Protein AF-0000000078681808 (afdb_homodimer)

Solvent-accessible surface area (backbone atoms only — not comparable to full-atom values): 30769 Å² total; per-residue (Å²): 123,58,71,65,54,48,49,24,28,49,46,12,46,52,49,48,51,51,50,50,50,51,49,54,56,52,50,41,61,77,39,29,73,76,73,28,60,68,63,80,59,48,68,42,68,31,27,58,27,29,40,25,31,37,24,59,48,42,56,21,27,29,44,49,46,55,44,23,65,52,66,20,23,33,35,40,23,30,70,50,59,69,50,39,53,50,50,38,50,52,40,30,72,75,49,70,35,58,61,46,83,46,74,45,56,55,54,50,85,86,52,58,68,60,51,49,66,74,46,68,86,57,56,53,9,32,38,35,42,46,43,66,60,65,74,50,81,57,61,41,49,82,86,69,46,92,54,46,72,60,32,53,51,35,34,45,28,25,37,40,49,40,50,52,52,52,45,64,68,46,46,60,59,16,59,75,69,40,26,23,39,36,40,38,51,35,38,37,64,31,72,43,68,36,60,36,38,24,71,47,27,13,38,25,37,20,47,34,36,34,24,33,6,48,22,67,64,36,41,89,40,52,29,48,30,23,14,35,19,41,58,56,44,34,20,77,82,53,36,52,41,75,65,54,88,65,21,31,45,26,56,58,41,42,63,43,26,62,38,43,67,68,69,49,45,60,46,27,35,43,60,56,39,40,51,50,45,53,48,60,67,66,50,59,59,71,62,61,67,27,65,68,47,47,50,48,51,37,50,53,46,44,53,31,45,53,53,54,75,73,104,123,58,71,64,52,48,49,24,29,49,46,11,46,52,48,49,50,51,50,50,51,50,49,52,58,53,51,41,62,76,38,29,74,75,72,29,62,68,64,79,59,48,68,41,68,30,26,61,27,29,40,25,30,37,23,58,47,43,56,20,28,28,44,49,44,55,43,22,66,52,66,20,23,34,35,39,24,31,69,52,58,69,50,39,52,51,51,36,50,51,41,29,70,74,48,70,34,57,59,47,82,45,75,46,55,54,53,49,86,85,52,58,69,61,51,48,64,74,46,66,88,58,56,53,7,33,38,33,42,46,42,65,62,66,72,52,81,56,59,41,49,83,86,68,46,92,54,45,73,60,31,52,50,36,34,47,28,25,38,41,48,40,49,54,53,53,46,63,67,47,45,59,59,14,58,74,70,40,24,23,40,36,41,38,51,36,35,36,64,32,72,44,70,36,60,36,38,25,71,48,27,13,38,26,38,20,48,34,36,33,25,33,6,48,22,67,65,36,39,90,40,51,30,49,30,24,15,34,19,40,59,58,44,36,21,77,83,52,36,50,41,75,64,52,88,66,22,30,46,27,56,59,40,42,63,43,25,63,38,46,67,70,70,49,44,60,46,28,34,42,59,56,37,40,53,50,46,53,49,61,66,66,48,60,59,71,63,61,66,28,65,68,48,47,50,49,50,36,50,53,46,46,53,33,44,53,52,52,74,73,104

Structure (mmCIF, N/CA/C/O backbone):
data_AF-0000000078681808-model_v1
#
loop_
_entity.id
_entity.type
_entity.pdbx_description
1 polymer '(spotted green pufferfish) hypothetical protein'
#
loop_
_atom_site.group_PDB
_atom_site.id
_atom_site.type_symbol
_atom_site.label_atom_id
_atom_site.label_alt_id
_atom_site.label_comp_id
_atom_site.label_asym_id
_atom_site.label_entity_id
_atom_site.label_seq_id
_atom_site.pdbx_PDB_ins_code
_atom_site.Cartn_x
_atom_site.Cartn_y
_atom_site.Cartn_z
_atom_site.occupancy
_atom_site.B_iso_or_equiv
_atom_site.auth_seq_id
_atom_site.auth_comp_id
_atom_site.auth_asym_id
_atom_site.auth_atom_id
_atom_site.pdbx_PDB_model_num
ATOM 1 N N . MET A 1 1 ? -5.984 24.25 -45.75 1 58.22 1 MET A N 1
ATOM 2 C CA . MET A 1 1 ? -6.523 24.062 -44.406 1 58.22 1 MET A CA 1
ATOM 3 C C . MET A 1 1 ? -5.871 25.031 -43.438 1 58.22 1 MET A C 1
ATOM 5 O O . MET A 1 1 ? -4.648 25.156 -43.406 1 58.22 1 MET A O 1
ATOM 9 N N . GLU A 1 2 ? -6.617 25.938 -42.781 1 82.31 2 GLU A N 1
ATOM 10 C CA . GLU A 1 2 ? -6.129 26.906 -41.781 1 82.31 2 GLU A CA 1
ATOM 11 C C . GLU A 1 2 ? -5.332 26.203 -40.688 1 82.31 2 GLU A C 1
ATOM 13 O O . GLU A 1 2 ? -5.535 25.016 -40.406 1 82.31 2 GLU A O 1
ATOM 18 N N . PHE A 1 3 ? -4.203 26.797 -40.406 1 89.56 3 PHE A N 1
ATOM 19 C CA . PHE A 1 3 ? -3.273 26.297 -39.406 1 89.56 3 PHE A CA 1
ATOM 20 C C . PHE A 1 3 ? -4.023 25.656 -38.25 1 89.56 3 PHE A C 1
ATOM 22 O O . PHE A 1 3 ? -3.631 24.578 -37.781 1 89.56 3 PHE A O 1
ATOM 29 N N . ARG A 1 4 ? -5.035 26.094 -37.875 1 87 4 ARG A N 1
ATOM 30 C CA . ARG A 1 4 ? -5.852 25.562 -36.781 1 87 4 ARG A CA 1
ATOM 31 C C . ARG A 1 4 ? -6.473 24.219 -37.188 1 87 4 ARG A C 1
ATOM 33 O O . ARG A 1 4 ? -6.488 23.281 -36.375 1 87 4 ARG A O 1
ATOM 40 N N . GLU A 1 5 ? -6.953 24.172 -38.375 1 87.81 5 GLU A N 1
ATOM 41 C CA . GLU A 1 5 ? -7.574 22.938 -38.844 1 87.81 5 GLU A CA 1
ATOM 42 C C . GLU A 1 5 ? -6.551 21.797 -38.906 1 87.81 5 GLU A C 1
ATOM 44 O O . GLU A 1 5 ? -6.836 20.672 -38.531 1 87.81 5 GLU A O 1
ATOM 49 N N . LEU A 1 6 ? -5.461 22.219 -39.375 1 89.69 6 LEU A N 1
ATOM 50 C CA . LEU A 1 6 ? -4.395 21.234 -39.5 1 89.69 6 LEU A CA 1
ATOM 51 C C . LEU A 1 6 ? -3.951 20.75 -38.125 1 89.69 6 LEU A C 1
ATOM 53 O O . LEU A 1 6 ? -3.674 19.562 -37.938 1 89.69 6 LEU A O 1
ATOM 57 N N . PHE A 1 7 ? -3.846 21.656 -37.25 1 93.06 7 PHE A N 1
ATOM 58 C CA . PHE A 1 7 ? -3.422 21.312 -35.906 1 93.06 7 PHE A CA 1
ATOM 59 C C . PHE A 1 7 ? -4.398 20.344 -35.25 1 93.06 7 PHE A C 1
ATOM 61 O O . PHE A 1 7 ? -4 19.281 -34.781 1 93.06 7 PHE A O 1
ATOM 68 N N . PHE A 1 8 ? -5.609 20.562 -35.25 1 93.31 8 PHE A N 1
ATOM 69 C CA . PHE A 1 8 ? -6.613 19.75 -34.594 1 93.31 8 PHE A CA 1
ATOM 70 C C . PHE A 1 8 ? -6.793 18.422 -35.312 1 93.31 8 PHE A C 1
ATOM 72 O O . PHE A 1 8 ? -7.027 17.375 -34.688 1 93.31 8 PHE A O 1
ATOM 79 N N . PHE A 1 9 ? -6.703 18.531 -36.531 1 91.94 9 PHE A N 1
ATOM 80 C CA . PHE A 1 9 ? -6.766 17.297 -37.312 1 91.94 9 PHE A CA 1
ATOM 81 C C . PHE A 1 9 ? -5.609 16.375 -36.938 1 91.94 9 PHE A C 1
ATOM 83 O O . PHE A 1 9 ? -5.812 15.18 -36.719 1 91.94 9 PHE A O 1
ATOM 90 N N . SER A 1 10 ? -4.48 16.984 -36.938 1 93.94 10 SER A N 1
ATOM 91 C CA . SER A 1 10 ? -3.297 16.203 -36.594 1 93.94 10 SER A CA 1
ATOM 92 C C . SER A 1 10 ? -3.381 15.648 -35.156 1 93.94 10 SER A C 1
ATOM 94 O O . SER A 1 10 ? -3.031 14.492 -34.906 1 93.94 10 SER A O 1
ATOM 96 N N . LEU A 1 11 ? -3.834 16.469 -34.281 1 93.62 11 LEU A N 1
ATOM 97 C CA . LEU A 1 11 ? -4.004 16.031 -32.906 1 93.62 11 LEU A CA 1
ATOM 98 C C . LEU A 1 11 ? -5.023 14.898 -32.812 1 93.62 11 LEU A C 1
ATOM 100 O O . LEU A 1 11 ? -4.789 13.898 -32.125 1 93.62 11 LEU A O 1
ATOM 104 N N . GLY A 1 12 ? -6.043 15.031 -33.469 1 93.75 12 GLY A N 1
ATOM 105 C CA . GLY A 1 12 ? -7.051 13.984 -33.469 1 93.75 12 GLY A CA 1
ATOM 106 C C . GLY A 1 12 ? -6.547 12.68 -34.062 1 93.75 12 GLY A C 1
ATOM 107 O O . GLY A 1 12 ? -6.852 11.602 -33.562 1 93.75 12 GLY A O 1
ATOM 108 N N . THR A 1 13 ? -5.77 12.805 -35.094 1 93.69 13 THR A N 1
ATOM 109 C CA . THR A 1 13 ? -5.184 11.625 -35.688 1 93.69 13 THR A CA 1
ATOM 110 C C . THR A 1 13 ? -4.215 10.938 -34.75 1 93.69 13 THR A C 1
ATOM 112 O O . THR A 1 13 ? -4.23 9.719 -34.594 1 93.69 13 THR A O 1
ATOM 115 N N . ALA A 1 14 ? -3.416 11.766 -34.125 1 94.19 14 ALA A N 1
ATOM 116 C CA . ALA A 1 14 ? -2.451 11.219 -33.156 1 94.19 14 ALA A CA 1
ATOM 117 C C . ALA A 1 14 ? -3.158 10.492 -32.031 1 94.19 14 ALA A C 1
ATOM 119 O O . ALA A 1 14 ? -2.756 9.391 -31.641 1 94.19 14 ALA A O 1
ATOM 120 N N . VAL A 1 15 ? -4.168 11.031 -31.562 1 93.06 15 VAL A N 1
ATOM 121 C CA . VAL A 1 15 ? -4.93 10.445 -30.469 1 93.06 15 VAL A CA 1
ATOM 122 C C . VAL A 1 15 ? -5.609 9.164 -30.938 1 93.06 15 VAL A C 1
ATOM 124 O O . VAL A 1 15 ? -5.645 8.172 -30.203 1 93.06 15 VAL A O 1
ATOM 127 N N . PHE A 1 16 ? -6.133 9.281 -32.094 1 92.81 16 PHE A N 1
ATOM 128 C CA . PHE A 1 16 ? -6.773 8.094 -32.656 1 92.81 16 PHE A CA 1
ATOM 129 C C . PHE A 1 16 ? -5.773 6.949 -32.75 1 92.81 16 PHE A C 1
ATOM 131 O O . PHE A 1 16 ? -6.082 5.812 -32.406 1 92.81 16 PHE A O 1
ATOM 138 N N . ILE A 1 17 ? -4.617 7.23 -33.25 1 93.81 17 ILE A N 1
ATOM 139 C CA . ILE A 1 17 ? -3.584 6.215 -33.406 1 93.81 17 ILE A CA 1
ATOM 140 C C . ILE A 1 17 ? -3.184 5.688 -32.031 1 93.81 17 ILE A C 1
ATOM 142 O O . ILE A 1 17 ? -3.037 4.477 -31.828 1 93.81 17 ILE A O 1
ATOM 146 N N . TYR A 1 18 ? -3.031 6.559 -31.094 1 91.5 18 TYR A N 1
ATOM 147 C CA . TYR A 1 18 ? -2.703 6.172 -29.719 1 91.5 18 TYR A CA 1
ATOM 148 C C . TYR A 1 18 ? -3.76 5.23 -29.156 1 91.5 18 TYR A C 1
ATOM 150 O O . TYR A 1 18 ? -3.43 4.188 -28.578 1 91.5 18 TYR A O 1
ATOM 158 N N . CYS A 1 19 ? -4.941 5.598 -29.297 1 91.25 19 CYS A N 1
ATOM 159 C CA . CYS A 1 19 ? -6.043 4.785 -28.797 1 91.25 19 CYS A CA 1
ATOM 160 C C . CYS A 1 19 ? -6.102 3.441 -29.5 1 91.25 19 CYS A C 1
ATOM 162 O O . CYS A 1 19 ? -6.391 2.416 -28.891 1 91.25 19 CYS A O 1
ATOM 164 N N . ALA A 1 20 ? -5.848 3.512 -30.781 1 92.06 20 ALA A N 1
ATOM 165 C CA . ALA A 1 20 ? -5.848 2.275 -31.562 1 92.06 20 ALA A CA 1
ATOM 166 C C . ALA A 1 20 ? -4.746 1.329 -31.078 1 92.06 20 ALA A C 1
ATOM 168 O O . ALA A 1 20 ? -4.969 0.122 -30.953 1 92.06 20 ALA A O 1
ATOM 169 N N . VAL A 1 21 ? -3.65 1.837 -30.797 1 90.56 21 VAL A N 1
ATOM 170 C CA . VAL A 1 21 ? -2.543 1.032 -30.297 1 90.56 21 VAL A CA 1
ATOM 171 C C . VAL A 1 21 ? -2.895 0.474 -28.922 1 90.56 21 VAL A C 1
ATOM 173 O O . VAL A 1 21 ? -2.65 -0.703 -28.641 1 90.56 21 VAL A O 1
ATOM 176 N N . LYS A 1 22 ? -3.465 1.233 -28.125 1 87.62 22 LYS A N 1
ATOM 177 C CA . LYS A 1 22 ? -3.883 0.788 -26.797 1 87.62 22 LYS A CA 1
ATOM 178 C C . LYS A 1 22 ? -4.93 -0.319 -26.891 1 87.62 22 LYS A C 1
ATOM 180 O O . LYS A 1 22 ? -4.902 -1.272 -26.109 1 87.62 22 LYS A O 1
ATOM 185 N N . LEU A 1 23 ? -5.766 -0.095 -27.828 1 88.88 23 LEU A N 1
ATOM 186 C CA . LEU A 1 23 ? -6.797 -1.104 -28.047 1 88.88 23 LEU A CA 1
ATOM 187 C C . LEU A 1 23 ? -6.188 -2.41 -28.547 1 88.88 23 LEU A C 1
ATOM 189 O O . LEU A 1 23 ? -6.648 -3.494 -28.172 1 88.88 23 LEU A O 1
ATOM 193 N N . LEU A 1 24 ? -5.211 -2.33 -29.344 1 87.88 24 LEU A N 1
ATOM 194 C CA . LEU A 1 24 ? -4.512 -3.514 -29.828 1 87.88 24 LEU A CA 1
ATOM 195 C C . LEU A 1 24 ? -3.809 -4.238 -28.688 1 87.88 24 LEU A C 1
ATOM 197 O O . LEU A 1 24 ? -3.873 -5.465 -28.578 1 87.88 24 LEU A O 1
ATOM 201 N N . ILE A 1 25 ? -3.236 -3.516 -27.844 1 84.31 25 ILE A N 1
ATOM 202 C CA . ILE A 1 25 ? -2.559 -4.102 -26.688 1 84.31 25 ILE A CA 1
ATOM 203 C C . ILE A 1 25 ? -3.582 -4.758 -25.766 1 84.31 25 ILE A C 1
ATOM 205 O O . ILE A 1 25 ? -3.371 -5.875 -25.297 1 84.31 25 ILE A O 1
ATOM 209 N N . PHE A 1 26 ? -4.617 -4.035 -25.641 1 86.31 26 PHE A N 1
ATOM 210 C CA . PHE A 1 26 ? -5.699 -4.582 -24.828 1 86.31 26 PHE A CA 1
ATOM 211 C C . PHE A 1 26 ? -6.246 -5.863 -25.438 1 86.31 26 PHE A C 1
ATOM 213 O O . PHE A 1 26 ? -6.609 -6.797 -24.719 1 86.31 26 PHE A O 1
ATOM 220 N N . SER A 1 27 ? -6.309 -5.914 -26.734 1 88.38 27 SER A N 1
ATOM 221 C CA . SER A 1 27 ? -6.859 -7.074 -27.422 1 88.38 27 SER A CA 1
ATOM 222 C C . SER A 1 27 ? -6.016 -8.32 -27.172 1 88.38 27 SER A C 1
ATOM 224 O O . SER A 1 27 ? -6.527 -9.438 -27.219 1 88.38 27 SER A O 1
ATOM 226 N N . LYS A 1 28 ? -4.785 -8.109 -26.812 1 89.38 28 LYS A N 1
ATOM 227 C CA . LYS A 1 28 ? -3.93 -9.242 -26.484 1 89.38 28 LYS A CA 1
ATOM 228 C C . LYS A 1 28 ? -4.438 -9.961 -25.234 1 89.38 28 LYS A C 1
ATOM 230 O O . LYS A 1 28 ? -4.293 -11.18 -25.109 1 89.38 28 LYS A O 1
ATOM 235 N N . LEU A 1 29 ? -5.031 -9.227 -24.359 1 90.81 29 LEU A N 1
ATOM 236 C CA . LEU A 1 29 ? -5.531 -9.789 -23.125 1 90.81 29 LEU A CA 1
ATOM 237 C C . LEU A 1 29 ? -6.738 -10.688 -23.375 1 90.81 29 LEU A C 1
ATOM 239 O O . LEU A 1 29 ? -7.078 -11.531 -22.547 1 90.81 29 LEU A O 1
ATOM 243 N N . LEU A 1 30 ? -7.383 -10.469 -24.531 1 91 30 LEU A N 1
ATOM 244 C CA . LEU A 1 30 ? -8.555 -11.258 -24.875 1 91 30 LEU A CA 1
ATOM 245 C C . LEU A 1 30 ? -8.156 -12.656 -25.344 1 91 30 LEU A C 1
ATOM 247 O O . LEU A 1 30 ? -8.953 -13.586 -25.281 1 91 30 LEU A O 1
ATOM 251 N N . PHE A 1 31 ? -6.875 -12.766 -25.781 1 92.38 31 PHE A N 1
ATOM 252 C CA . PHE A 1 31 ? -6.406 -14.047 -26.312 1 92.38 31 PHE A CA 1
ATOM 253 C C . PHE A 1 31 ? -5.094 -14.453 -25.656 1 92.38 31 PHE A C 1
ATOM 255 O O . PHE A 1 31 ? -4.066 -14.562 -26.328 1 92.38 31 PHE A O 1
ATOM 262 N N . PRO A 1 32 ? -5.207 -14.734 -24.375 1 91.44 32 PRO A N 1
ATOM 263 C CA . PRO A 1 32 ? -3.969 -15.008 -23.641 1 91.44 32 PRO A CA 1
ATOM 264 C C . PRO A 1 32 ? -3.25 -16.266 -24.125 1 91.44 32 PRO A C 1
ATOM 266 O O . PRO A 1 32 ? -2.021 -16.344 -24.047 1 91.44 32 PRO A O 1
ATOM 269 N N . ARG A 1 33 ? -3.896 -17.266 -24.656 1 92.69 33 ARG A N 1
ATOM 270 C CA . ARG A 1 33 ? -3.279 -18.5 -25.156 1 92.69 33 ARG A CA 1
ATOM 271 C C . ARG A 1 33 ? -2.393 -18.219 -26.359 1 92.69 33 ARG A C 1
ATOM 273 O O . ARG A 1 33 ? -1.416 -18.938 -26.594 1 92.69 33 ARG A O 1
ATOM 280 N N . PHE A 1 34 ? -2.76 -17.203 -26.984 1 91.5 34 PHE A N 1
ATOM 281 C CA . PHE A 1 34 ? -2.002 -16.859 -28.188 1 91.5 34 PHE A CA 1
ATOM 282 C C . PHE A 1 34 ? -0.814 -15.977 -27.828 1 91.5 34 PHE A C 1
ATOM 284 O O . PHE A 1 34 ? 0.291 -16.188 -28.344 1 91.5 34 PHE A O 1
ATOM 291 N N . TRP A 1 35 ? -1.045 -15.047 -26.953 1 91.81 35 TRP A N 1
ATOM 292 C CA . TRP A 1 35 ? -0.047 -14 -26.75 1 91.81 35 TRP A CA 1
ATOM 293 C C . TRP A 1 35 ? 0.851 -14.328 -25.562 1 91.81 35 TRP A C 1
ATOM 295 O O . TRP A 1 35 ? 1.997 -13.875 -25.5 1 91.81 35 TRP A O 1
ATOM 305 N N . PHE A 1 36 ? 0.326 -15.156 -24.562 1 92.88 36 PHE A N 1
ATOM 306 C CA . PHE A 1 36 ? 1.08 -15.375 -23.328 1 92.88 36 PHE A CA 1
ATOM 307 C C . PHE A 1 36 ? 1.298 -16.859 -23.094 1 92.88 36 PHE A C 1
ATOM 309 O O . PHE A 1 36 ? 1.479 -17.297 -21.938 1 92.88 36 PHE A O 1
ATOM 316 N N . ALA A 1 37 ? 1.257 -17.656 -24.094 1 89.5 37 ALA A N 1
ATOM 317 C CA . ALA A 1 37 ? 1.35 -19.109 -23.969 1 89.5 37 ALA A CA 1
ATOM 318 C C . ALA A 1 37 ? 2.689 -19.516 -23.375 1 89.5 37 ALA A C 1
ATOM 320 O O . ALA A 1 37 ? 3.729 -18.938 -23.688 1 89.5 37 ALA A O 1
ATOM 321 N N . VAL A 1 38 ? 2.564 -20.391 -22.406 1 90.31 38 VAL A N 1
ATOM 322 C CA . VAL A 1 38 ? 3.746 -21.047 -21.859 1 90.31 38 VAL A CA 1
ATOM 323 C C . VAL A 1 38 ? 3.674 -22.547 -22.109 1 90.31 38 VAL A C 1
ATOM 325 O O . VAL A 1 38 ? 2.582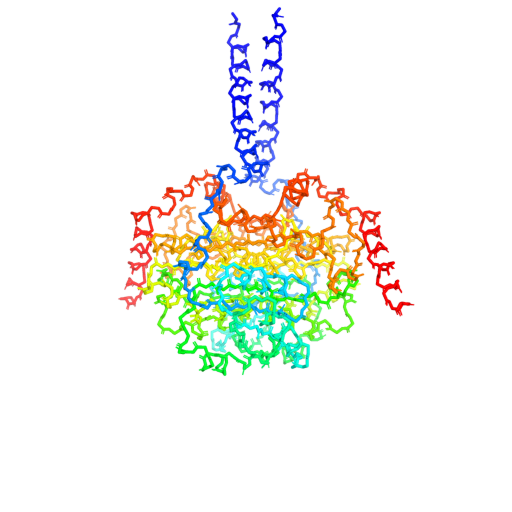 -23.125 -22.203 1 90.31 38 VAL A O 1
ATOM 328 N N . PRO A 1 39 ? 4.848 -23.156 -22.344 1 91 39 PRO A N 1
ATOM 329 C CA . PRO A 1 39 ? 4.812 -24.609 -22.531 1 91 39 PRO A CA 1
ATOM 330 C C . PRO A 1 39 ? 4.215 -25.344 -21.344 1 91 39 PRO A C 1
ATOM 332 O O . PRO A 1 39 ? 4.172 -24.797 -20.234 1 91 39 PRO A O 1
ATOM 335 N N . TYR A 1 40 ? 3.756 -26.469 -21.516 1 85.69 40 TYR A N 1
ATOM 336 C CA . TYR A 1 40 ? 3.129 -27.281 -20.484 1 85.69 40 TYR A CA 1
ATOM 337 C C . TYR A 1 40 ? 4.094 -27.531 -19.328 1 85.69 40 TYR A C 1
ATOM 339 O O . TYR A 1 40 ? 3.68 -27.609 -18.172 1 85.69 40 TYR A O 1
ATOM 347 N N . SER A 1 41 ? 5.387 -27.578 -19.688 1 92.44 41 SER A N 1
ATOM 348 C CA . SER A 1 41 ? 6.418 -27.891 -18.703 1 92.44 41 SER A CA 1
ATOM 349 C C . SER A 1 41 ? 6.91 -26.641 -18 1 92.44 41 SER A C 1
ATOM 351 O O . SER A 1 41 ? 7.848 -26.703 -17.203 1 92.44 41 SER A O 1
ATOM 353 N N . PHE A 1 42 ? 6.27 -25.531 -18.266 1 96.06 42 PHE A N 1
ATOM 354 C CA . PHE A 1 42 ? 6.758 -24.266 -17.75 1 96.06 42 PHE A CA 1
ATOM 355 C C . PHE A 1 42 ? 6.777 -24.266 -16.234 1 96.06 42 PHE A C 1
ATOM 357 O O . PHE A 1 42 ? 7.801 -23.953 -15.609 1 96.06 42 PHE A O 1
ATOM 364 N N . LEU A 1 43 ? 5.703 -24.672 -15.609 1 97 43 LEU A N 1
ATOM 365 C CA . LEU A 1 43 ? 5.594 -24.641 -14.156 1 97 43 LEU A CA 1
ATOM 366 C C . LEU A 1 43 ? 6.562 -25.625 -13.516 1 97 43 LEU A C 1
ATOM 368 O O . LEU A 1 43 ? 7.215 -25.297 -12.523 1 97 43 LEU A O 1
ATOM 372 N N . THR A 1 44 ? 6.715 -26.781 -14.141 1 96.75 44 THR A N 1
ATOM 373 C CA . THR A 1 44 ? 7.641 -27.766 -13.602 1 96.75 44 THR A CA 1
ATOM 374 C C . THR A 1 44 ? 9.086 -27.328 -13.797 1 96.75 44 THR A C 1
ATOM 376 O O . THR A 1 44 ? 9.977 -27.719 -13.031 1 96.75 44 THR A O 1
ATOM 379 N N . SER A 1 45 ? 9.281 -26.5 -14.805 1 96.75 45 SER A N 1
ATOM 380 C CA . SER A 1 45 ? 10.633 -26.031 -15.07 1 96.75 45 SER A CA 1
ATOM 381 C C . SER A 1 45 ? 11.078 -25.016 -14.016 1 96.75 45 SER A C 1
ATOM 383 O O . SER A 1 45 ? 12.273 -24.766 -13.867 1 96.75 45 SER A O 1
ATOM 385 N N . MET A 1 46 ? 10.148 -24.422 -13.266 1 96.5 46 MET A N 1
ATOM 386 C CA . MET A 1 46 ? 10.477 -23.438 -12.242 1 96.5 46 MET A CA 1
ATOM 387 C C . MET A 1 46 ? 11.117 -24.109 -11.023 1 96.5 46 MET A C 1
ATOM 389 O O . MET A 1 46 ? 11.93 -23.5 -10.336 1 96.5 46 MET A O 1
ATOM 393 N N . GLY A 1 47 ? 10.711 -25.281 -10.695 1 95.25 47 GLY A N 1
ATOM 394 C CA . GLY A 1 47 ? 11.188 -26.031 -9.539 1 95.25 47 GLY A CA 1
ATOM 395 C C . GLY A 1 47 ? 10.297 -27.203 -9.18 1 95.25 47 GLY A C 1
ATOM 396 O O . GLY A 1 47 ? 9.211 -27.359 -9.742 1 95.25 47 GLY A O 1
ATOM 397 N N . GLU A 1 48 ? 10.75 -27.938 -8.219 1 97.31 48 GLU A N 1
ATOM 398 C CA . GLU A 1 48 ? 10.117 -29.188 -7.844 1 97.31 48 GLU A CA 1
ATOM 399 C C . GLU A 1 48 ? 8.891 -28.953 -6.965 1 97.31 48 GLU A C 1
ATOM 401 O O . GLU A 1 48 ? 7.922 -29.703 -7.012 1 97.31 48 GLU A O 1
ATOM 406 N N . TRP A 1 49 ? 8.953 -27.891 -6.23 1 98.81 49 TRP A N 1
ATOM 407 C CA . TRP A 1 49 ? 7.906 -27.656 -5.234 1 98.81 49 TRP A CA 1
ATOM 408 C C . TRP A 1 49 ? 7.27 -26.297 -5.426 1 98.81 49 TRP A C 1
ATOM 410 O O . TRP A 1 49 ? 7.938 -25.344 -5.836 1 98.81 49 TRP A O 1
ATOM 420 N N . ALA A 1 50 ? 5.992 -26.188 -5.129 1 98.94 50 ALA A N 1
ATOM 421 C CA . ALA A 1 50 ? 5.246 -24.938 -4.988 1 98.94 50 ALA A CA 1
ATOM 422 C C . ALA A 1 50 ? 4.738 -24.766 -3.559 1 98.94 50 ALA A C 1
ATOM 424 O O . ALA A 1 50 ? 4.301 -25.734 -2.928 1 98.94 50 ALA A O 1
ATOM 425 N N . VAL A 1 51 ? 4.863 -23.578 -3.062 1 98.94 51 VAL A N 1
ATOM 426 C CA . VAL A 1 51 ? 4.32 -23.234 -1.753 1 98.94 51 VAL A CA 1
ATOM 427 C C . VAL A 1 51 ? 3.088 -22.344 -1.921 1 98.94 51 VAL A C 1
ATOM 429 O O . VAL A 1 51 ? 3.135 -21.328 -2.621 1 98.94 51 VAL A O 1
ATOM 432 N N . VAL A 1 52 ? 1.974 -22.734 -1.315 1 98.94 52 VAL A N 1
ATOM 433 C CA . VAL A 1 52 ? 0.729 -21.969 -1.39 1 98.94 52 VAL A CA 1
ATOM 434 C C . VAL A 1 52 ? 0.23 -21.656 0.019 1 98.94 52 VAL A C 1
ATOM 436 O O . VAL A 1 52 ? -0.062 -22.578 0.799 1 98.94 52 VAL A O 1
ATOM 439 N N . THR A 1 53 ? 0.136 -20.391 0.364 1 98.88 53 THR A N 1
ATOM 440 C CA . THR A 1 53 ? -0.419 -19.984 1.651 1 98.88 53 THR A CA 1
ATOM 441 C C . THR A 1 53 ? -1.935 -19.828 1.562 1 98.88 53 THR A C 1
ATOM 443 O O . THR A 1 53 ? -2.463 -19.438 0.522 1 98.88 53 THR A O 1
ATOM 446 N N . GLY A 1 54 ? -2.633 -20.109 2.684 1 98.44 54 GLY A N 1
ATOM 447 C CA . GLY A 1 54 ? -4.086 -20.062 2.678 1 98.44 54 GLY A CA 1
ATOM 448 C C . GLY A 1 54 ? -4.715 -21.078 1.743 1 98.44 54 GLY A C 1
ATOM 449 O O . GLY A 1 54 ? -5.586 -20.734 0.941 1 98.44 54 GLY A O 1
ATOM 450 N N . ALA A 1 55 ? -4.285 -22.328 1.838 1 98.56 55 ALA A N 1
ATOM 451 C CA . ALA A 1 55 ? -4.59 -23.312 0.796 1 98.56 55 ALA A CA 1
ATOM 452 C C . ALA A 1 55 ? -5.684 -24.266 1.247 1 98.56 55 ALA A C 1
ATOM 454 O O . ALA A 1 55 ? -5.961 -25.266 0.571 1 98.56 55 ALA A O 1
ATOM 455 N N . SER A 1 56 ? -6.348 -24.031 2.367 1 97.44 56 SER A N 1
ATOM 456 C CA . SER A 1 56 ? -7.348 -24.969 2.873 1 97.44 56 SER A CA 1
ATOM 457 C C . SER A 1 56 ? -8.641 -24.875 2.068 1 97.44 56 SER A C 1
ATOM 459 O O . SER A 1 56 ? -9.422 -25.828 2.027 1 97.44 56 SER A O 1
ATOM 461 N N . GLU A 1 57 ? -8.922 -23.719 1.481 1 96.5 57 GLU A N 1
ATOM 462 C CA . GLU A 1 57 ? -10.117 -23.5 0.669 1 96.5 57 GLU A CA 1
ATOM 463 C C . GLU A 1 57 ? -9.906 -22.375 -0.328 1 96.5 57 GLU A C 1
ATOM 465 O O . GLU A 1 57 ? -8.812 -21.812 -0.422 1 96.5 57 GLU A O 1
ATOM 470 N N . GLY A 1 58 ? -10.891 -22.188 -1.154 1 97.81 58 GLY A N 1
ATOM 471 C CA . GLY A 1 58 ? -10.945 -21.016 -2.014 1 97.81 58 GLY A CA 1
ATOM 472 C C . GLY A 1 58 ? -9.844 -21 -3.055 1 97.81 58 GLY A C 1
ATOM 473 O O . GLY A 1 58 ? -9.531 -22.031 -3.664 1 97.81 58 GLY A O 1
ATOM 474 N N . ILE A 1 59 ? -9.32 -19.812 -3.264 1 98.69 59 ILE A N 1
ATOM 475 C CA . ILE A 1 59 ? -8.352 -19.562 -4.324 1 98.69 59 ILE A CA 1
ATOM 476 C C . ILE A 1 59 ? -7.066 -20.344 -4.043 1 98.69 59 ILE A C 1
ATOM 478 O O . ILE A 1 59 ? -6.492 -20.953 -4.949 1 98.69 59 ILE A O 1
ATOM 482 N N . GLY A 1 60 ? -6.629 -20.391 -2.783 1 98.81 60 GLY A N 1
ATOM 483 C CA . GLY A 1 60 ? -5.422 -21.125 -2.414 1 98.81 60 GLY A CA 1
ATOM 484 C C . GLY A 1 60 ? -5.512 -22.609 -2.695 1 98.81 60 GLY A C 1
ATOM 485 O O . GLY A 1 60 ? -4.586 -23.203 -3.262 1 98.81 60 GLY A O 1
ATOM 486 N N . ARG A 1 61 ? -6.594 -23.156 -2.328 1 98.75 61 ARG A N 1
ATOM 487 C CA . ARG A 1 61 ? -6.832 -24.562 -2.615 1 98.75 61 ARG A CA 1
ATOM 488 C C . ARG A 1 61 ? -6.82 -24.828 -4.117 1 98.75 61 ARG A C 1
ATOM 490 O O . ARG A 1 61 ? -6.223 -25.797 -4.578 1 98.75 61 ARG A O 1
ATOM 497 N N . ALA A 1 62 ? -7.453 -23.969 -4.852 1 98.88 62 ALA A N 1
ATOM 498 C CA . ALA A 1 62 ? -7.52 -24.109 -6.305 1 98.88 62 ALA A CA 1
ATOM 499 C C . ALA A 1 62 ? -6.129 -24.016 -6.93 1 98.88 62 ALA A C 1
ATOM 501 O O . ALA A 1 62 ? -5.809 -24.766 -7.855 1 98.88 62 ALA A O 1
ATOM 502 N N . TYR A 1 63 ? -5.297 -23.109 -6.457 1 98.94 63 TYR A N 1
ATOM 503 C CA . TYR A 1 63 ? -3.924 -23.016 -6.941 1 98.94 63 TYR A CA 1
ATOM 504 C C . TYR A 1 63 ? -3.158 -24.297 -6.641 1 98.94 63 TYR A C 1
ATOM 506 O O . TYR A 1 63 ? -2.453 -24.828 -7.504 1 98.94 63 TYR A O 1
ATOM 514 N N . ALA A 1 64 ? -3.301 -24.797 -5.406 1 98.88 64 ALA A N 1
ATOM 515 C CA . ALA A 1 64 ? -2.604 -26.016 -5.023 1 98.88 64 ALA A CA 1
ATOM 516 C C . ALA A 1 64 ? -2.98 -27.172 -5.945 1 98.88 64 ALA A C 1
ATOM 518 O O . ALA A 1 64 ? -2.105 -27.875 -6.457 1 98.88 64 ALA A O 1
ATOM 519 N N . PHE A 1 65 ? -4.242 -27.328 -6.223 1 98.75 65 PHE A N 1
ATOM 520 C CA . PHE A 1 65 ? -4.746 -28.391 -7.082 1 98.75 65 PHE A CA 1
ATOM 521 C C . PHE A 1 65 ? -4.223 -28.234 -8.508 1 98.75 65 PHE A C 1
ATOM 523 O O . PHE A 1 65 ? -3.74 -29.188 -9.109 1 98.75 65 PHE A O 1
ATOM 530 N N . GLU A 1 66 ? -4.348 -27.016 -9.039 1 98.31 66 GLU A N 1
ATOM 531 C CA . GLU A 1 66 ? -3.984 -26.781 -10.43 1 98.31 66 GLU A CA 1
ATOM 532 C C . GLU A 1 66 ? -2.486 -26.969 -10.648 1 98.31 66 GLU A C 1
ATOM 534 O O . GLU A 1 66 ? -2.064 -27.516 -11.672 1 98.31 66 GLU A O 1
ATOM 539 N N . LEU A 1 67 ? -1.667 -26.547 -9.695 1 98.69 67 LEU A N 1
ATOM 540 C CA . LEU A 1 67 ? -0.222 -26.719 -9.797 1 98.69 67 LEU A CA 1
ATOM 541 C C . LEU A 1 67 ? 0.16 -28.188 -9.742 1 98.69 67 LEU A C 1
ATOM 543 O O . LEU A 1 67 ? 1.006 -28.641 -10.508 1 98.69 67 LEU A O 1
ATOM 547 N N . ALA A 1 68 ? -0.484 -28.922 -8.875 1 98.69 68 ALA A N 1
ATOM 548 C CA . ALA A 1 68 ? -0.234 -30.359 -8.773 1 98.69 68 ALA A CA 1
ATOM 549 C C . ALA A 1 68 ? -0.649 -31.078 -10.055 1 98.69 68 ALA A C 1
ATOM 551 O O . ALA A 1 68 ? 0.074 -31.953 -10.555 1 98.69 68 ALA A O 1
ATOM 552 N N . LYS A 1 69 ? -1.773 -30.688 -10.57 1 97.75 69 LYS A N 1
ATOM 553 C CA . LYS A 1 69 ? -2.264 -31.25 -11.82 1 97.75 69 LYS A CA 1
ATOM 554 C C . LYS A 1 69 ? -1.252 -31.062 -12.945 1 97.75 69 LYS A C 1
ATOM 556 O O . LYS A 1 69 ? -1.138 -31.906 -13.836 1 97.75 69 LYS A O 1
ATOM 561 N N . ARG A 1 70 ? -0.534 -30.031 -12.828 1 96.75 70 ARG A N 1
ATOM 562 C CA . ARG A 1 70 ? 0.438 -29.703 -13.867 1 96.75 70 ARG A CA 1
ATOM 563 C C . ARG A 1 70 ? 1.812 -30.266 -13.531 1 96.75 70 ARG A C 1
ATOM 565 O O . ARG A 1 70 ? 2.809 -29.922 -14.164 1 96.75 70 ARG A O 1
ATOM 572 N N . GLY A 1 71 ? 1.927 -31.031 -12.461 1 97.56 71 GLY A N 1
ATOM 573 C CA . GLY A 1 71 ? 3.102 -31.859 -12.25 1 97.56 71 GLY A CA 1
ATOM 574 C C . GLY A 1 71 ? 4.012 -31.344 -11.148 1 97.56 71 GLY A C 1
ATOM 575 O O . GLY A 1 71 ? 5.113 -31.859 -10.953 1 97.56 71 GLY A O 1
ATOM 576 N N . VAL A 1 72 ? 3.619 -30.359 -10.414 1 98.38 72 VAL A N 1
ATOM 577 C CA . VAL A 1 72 ? 4.453 -29.766 -9.375 1 98.38 72 VAL A CA 1
ATOM 578 C C . VAL A 1 72 ? 4.043 -30.297 -8.008 1 98.38 72 VAL A C 1
ATOM 580 O O . VAL A 1 72 ? 2.852 -30.422 -7.715 1 98.38 72 VAL A O 1
ATOM 583 N N . ASN A 1 73 ? 5.012 -30.672 -7.145 1 98.81 73 ASN A N 1
ATOM 584 C CA . ASN A 1 73 ? 4.703 -30.969 -5.746 1 98.81 73 ASN A CA 1
ATOM 585 C C . ASN A 1 73 ? 4.309 -29.703 -4.992 1 98.81 73 ASN A C 1
ATOM 587 O O . ASN A 1 73 ? 4.766 -28.594 -5.324 1 98.81 73 ASN A O 1
ATOM 591 N N . VAL A 1 74 ? 3.465 -29.891 -3.951 1 98.88 74 VAL A N 1
ATOM 592 C CA . VAL A 1 74 ? 2.947 -28.672 -3.359 1 98.88 74 VAL A CA 1
ATOM 593 C C . VAL A 1 74 ? 3.072 -28.734 -1.839 1 98.88 74 VAL A C 1
ATOM 595 O O . VAL A 1 74 ? 2.879 -29.797 -1.239 1 98.88 74 VAL A O 1
ATOM 598 N N . VAL A 1 75 ? 3.469 -27.625 -1.248 1 98.94 75 VAL A N 1
ATOM 599 C CA . VAL A 1 75 ? 3.334 -27.359 0.18 1 98.94 75 VAL A CA 1
ATOM 600 C C . VAL A 1 75 ? 2.107 -26.484 0.426 1 98.94 75 VAL A C 1
ATOM 602 O O . VAL A 1 75 ? 1.987 -25.391 -0.148 1 98.94 75 VAL A O 1
ATOM 605 N N . ILE A 1 76 ? 1.192 -26.984 1.222 1 98.94 76 ILE A N 1
ATOM 606 C CA . ILE A 1 76 ? -0.016 -26.219 1.511 1 98.94 76 ILE A CA 1
ATOM 607 C C . ILE A 1 76 ? -0.01 -25.766 2.973 1 98.94 76 ILE A C 1
ATOM 609 O O . ILE A 1 76 ? 0.388 -26.531 3.855 1 98.94 76 ILE A O 1
ATOM 613 N N . MET A 1 77 ? -0.377 -24.469 3.219 1 98.81 77 MET A N 1
ATOM 614 C CA . MET A 1 77 ? -0.319 -23.891 4.555 1 98.81 77 MET A CA 1
ATOM 615 C C . MET A 1 77 ? -1.652 -23.25 4.93 1 98.81 77 MET A C 1
ATOM 617 O O . MET A 1 77 ? -2.295 -22.609 4.094 1 98.81 77 MET A O 1
ATOM 621 N N . SER A 1 78 ? -2.105 -23.391 6.086 1 98 78 SER A N 1
ATOM 622 C CA . SER A 1 78 ? -3.254 -22.734 6.707 1 98 78 SER A CA 1
ATOM 623 C C . SER A 1 78 ? -3.334 -23.047 8.195 1 98 78 SER A C 1
ATOM 625 O O . SER A 1 78 ? -2.424 -23.672 8.758 1 98 78 SER A O 1
ATOM 627 N N . ARG A 1 79 ? -4.402 -22.703 8.914 1 96.38 79 ARG A N 1
ATOM 628 C CA . ARG A 1 79 ? -4.488 -22.797 10.367 1 96.38 79 ARG A CA 1
ATOM 629 C C . ARG A 1 79 ? -5.125 -24.125 10.789 1 96.38 79 ARG A C 1
ATOM 631 O O . ARG A 1 79 ? -4.953 -24.562 11.93 1 96.38 79 ARG A O 1
ATOM 638 N N . THR A 1 80 ? -5.848 -24.734 9.867 1 95.94 80 THR A N 1
ATOM 639 C CA . THR A 1 80 ? -6.629 -25.891 10.273 1 95.94 80 THR A CA 1
ATOM 640 C C . THR A 1 80 ? -6.027 -27.172 9.695 1 95.94 80 THR A C 1
ATOM 642 O O . THR A 1 80 ? -6.141 -27.438 8.5 1 95.94 80 THR A O 1
ATOM 645 N N . LYS A 1 81 ? -5.566 -28 10.57 1 97.69 81 LYS A N 1
ATOM 646 C CA . LYS A 1 81 ? -4.855 -29.219 10.164 1 97.69 81 LYS A CA 1
ATOM 647 C C . LYS A 1 81 ? -5.789 -30.172 9.43 1 97.69 81 LYS A C 1
ATOM 649 O O . LYS A 1 81 ? -5.438 -30.703 8.375 1 97.69 81 LYS A O 1
ATOM 654 N N . GLU A 1 82 ? -6.969 -30.344 9.953 1 98.19 82 GLU A N 1
ATOM 655 C CA . GLU A 1 82 ? -7.906 -31.297 9.375 1 98.19 82 GLU A CA 1
ATOM 656 C C . GLU A 1 82 ? -8.273 -30.922 7.945 1 98.19 82 GLU A C 1
ATOM 658 O O . GLU A 1 82 ? -8.344 -31.781 7.066 1 98.19 82 GLU A O 1
ATOM 663 N N . ALA A 1 83 ? -8.531 -29.672 7.738 1 97.75 83 ALA A N 1
ATOM 664 C CA . ALA A 1 83 ? -8.875 -29.188 6.402 1 97.75 83 ALA A CA 1
ATOM 665 C C . ALA A 1 83 ? -7.707 -29.375 5.438 1 97.75 83 ALA A C 1
ATOM 667 O O . ALA A 1 83 ? -7.898 -29.781 4.289 1 97.75 83 ALA A O 1
ATOM 668 N N . LEU A 1 84 ? -6.523 -29.156 5.902 1 98.62 84 LEU A N 1
ATOM 669 C CA . LEU A 1 84 ? -5.332 -29.297 5.074 1 98.62 84 LEU A CA 1
ATOM 670 C C . LEU A 1 84 ? -5.082 -30.766 4.719 1 98.62 84 LEU A C 1
ATOM 672 O O . LEU A 1 84 ? -4.727 -31.078 3.582 1 98.62 84 LEU A O 1
ATOM 676 N N . ASP A 1 85 ? -5.246 -31.609 5.66 1 98.62 85 ASP A N 1
ATOM 677 C CA . ASP A 1 85 ? -5.043 -33.031 5.418 1 98.62 85 ASP A CA 1
ATOM 678 C C . ASP A 1 85 ? -6.016 -33.562 4.363 1 98.62 85 ASP A C 1
ATOM 680 O O . ASP A 1 85 ? -5.648 -34.375 3.525 1 98.62 85 ASP A O 1
ATOM 684 N N . GLN A 1 86 ? -7.199 -33.062 4.449 1 98.56 86 GLN A N 1
ATOM 685 C CA . GLN A 1 86 ? -8.188 -33.438 3.449 1 98.56 86 GLN A CA 1
ATOM 686 C C . GLN A 1 86 ? -7.777 -32.969 2.059 1 98.56 86 GLN A C 1
ATOM 688 O O . GLN A 1 86 ? -7.859 -33.75 1.091 1 98.56 86 GLN A O 1
ATOM 693 N N . VAL A 1 87 ? -7.367 -31.719 1.977 1 98.69 87 VAL A N 1
ATOM 694 C CA . VAL A 1 87 ? -6.91 -31.172 0.706 1 98.69 87 VAL A CA 1
ATOM 695 C C . VAL A 1 87 ? -5.711 -31.953 0.195 1 98.69 87 VAL A C 1
ATOM 697 O O . VAL A 1 87 ? -5.637 -32.281 -0.991 1 98.69 87 VAL A O 1
ATOM 700 N N . ALA A 1 88 ? -4.82 -32.312 1.083 1 98.81 88 ALA A N 1
ATOM 701 C CA . ALA A 1 88 ? -3.617 -33.062 0.723 1 98.81 88 ALA A CA 1
ATOM 702 C C . ALA A 1 88 ? -3.971 -34.438 0.151 1 98.81 88 ALA A C 1
ATOM 704 O O . ALA A 1 88 ? -3.42 -34.844 -0.871 1 98.81 88 ALA A O 1
ATOM 705 N N . ARG A 1 89 ? -4.859 -35.094 0.763 1 98.62 89 ARG A N 1
ATOM 706 C CA . ARG A 1 89 ? -5.289 -36.406 0.306 1 98.62 89 ARG A CA 1
ATOM 707 C C . ARG A 1 89 ? -5.938 -36.312 -1.071 1 98.62 89 ARG A C 1
ATOM 709 O O . ARG A 1 89 ? -5.66 -37.156 -1.946 1 98.62 89 ARG A O 1
ATOM 716 N N . GLU A 1 90 ? -6.77 -35.344 -1.212 1 98.69 90 GLU A N 1
ATOM 717 C CA . GLU A 1 90 ? -7.469 -35.156 -2.482 1 98.69 90 GLU A CA 1
ATOM 718 C C . GLU A 1 90 ? -6.488 -34.875 -3.615 1 98.69 90 GLU A C 1
ATOM 720 O O . GLU A 1 90 ? -6.605 -35.438 -4.707 1 98.69 90 GLU A O 1
ATOM 725 N N . ILE A 1 91 ? -5.531 -34.062 -3.363 1 98.75 91 ILE A N 1
ATOM 726 C CA . ILE A 1 91 ? -4.547 -33.688 -4.375 1 98.75 91 ILE A CA 1
ATOM 727 C C . ILE A 1 91 ? -3.688 -34.906 -4.715 1 98.75 91 ILE A C 1
ATOM 729 O O . ILE A 1 91 ? -3.502 -35.25 -5.891 1 98.75 91 ILE A O 1
ATOM 733 N N . SER A 1 92 ? -3.205 -35.562 -3.707 1 98.56 92 SER A N 1
ATOM 734 C CA . SER A 1 92 ? -2.342 -36.719 -3.928 1 98.56 92 SER A CA 1
ATOM 735 C C . SER A 1 92 ? -3.066 -37.812 -4.703 1 98.56 92 SER A C 1
ATOM 737 O O . SER A 1 92 ? -2.5 -38.438 -5.613 1 98.56 92 SER A O 1
ATOM 739 N N . LYS A 1 93 ? -4.262 -38.031 -4.363 1 98.38 93 LYS A N 1
ATOM 740 C CA . LYS A 1 93 ? -5.051 -39.094 -5.004 1 98.38 93 LYS A CA 1
ATOM 741 C C . LYS A 1 93 ? -5.34 -38.75 -6.461 1 98.38 93 LYS A C 1
ATOM 743 O O . LYS A 1 93 ? -5.281 -39.625 -7.328 1 98.38 93 LYS A O 1
ATOM 748 N N . SER A 1 94 ? -5.602 -37.531 -6.738 1 98.06 94 SER A N 1
ATOM 749 C CA . SER A 1 94 ? -6.059 -37.125 -8.07 1 98.06 94 SER A CA 1
ATOM 750 C C . SER A 1 94 ? -4.883 -36.844 -9 1 98.06 94 SER A C 1
ATOM 752 O O . SER A 1 94 ? -4.996 -37 -10.219 1 98.06 94 SER A O 1
ATOM 754 N N . THR A 1 95 ? -3.721 -36.469 -8.492 1 97.88 95 THR A N 1
ATOM 755 C CA . THR A 1 95 ? -2.654 -35.969 -9.367 1 97.88 95 THR A CA 1
ATOM 756 C C . THR A 1 95 ? -1.41 -36.844 -9.227 1 97.88 95 THR A C 1
ATOM 758 O O . THR A 1 95 ? -0.515 -36.812 -10.07 1 97.88 95 THR A O 1
ATOM 761 N N . GLY A 1 96 ? -1.28 -37.625 -8.102 1 98.12 96 GLY A N 1
ATOM 762 C CA . GLY A 1 96 ? -0.108 -38.438 -7.844 1 98.12 96 GLY A CA 1
ATOM 763 C C . GLY A 1 96 ? 1.077 -37.656 -7.332 1 98.12 96 GLY A C 1
ATOM 764 O O . GLY A 1 96 ? 2.152 -38.188 -7.102 1 98.12 96 GLY A O 1
ATOM 765 N N . ARG A 1 97 ? 0.931 -36.406 -7.109 1 98.38 97 ARG A N 1
ATOM 766 C CA . ARG A 1 97 ? 2.02 -35.531 -6.656 1 98.38 97 ARG A CA 1
ATOM 767 C C . ARG A 1 97 ? 2.141 -35.562 -5.137 1 98.38 97 ARG A C 1
ATOM 769 O O . ARG A 1 97 ? 1.195 -35.938 -4.441 1 98.38 97 ARG A O 1
ATOM 776 N N . GLU A 1 98 ? 3.27 -35.188 -4.621 1 98.5 98 GLU A N 1
ATOM 777 C CA . GLU A 1 98 ? 3.504 -35.094 -3.184 1 98.5 98 GLU A CA 1
ATOM 778 C C . GLU A 1 98 ? 2.934 -33.781 -2.623 1 98.5 98 GLU A C 1
ATOM 780 O O . GLU A 1 98 ? 3.029 -32.75 -3.258 1 98.5 98 GLU A O 1
ATOM 785 N N . VAL A 1 99 ? 2.316 -33.938 -1.479 1 98.81 99 VAL A N 1
ATOM 786 C CA . VAL A 1 99 ? 1.777 -32.75 -0.787 1 98.81 99 VAL A CA 1
ATOM 787 C C . VAL A 1 99 ? 2.334 -32.719 0.634 1 98.81 99 VAL A C 1
ATOM 789 O O . VAL A 1 99 ? 2.234 -33.688 1.389 1 98.81 99 VAL A O 1
ATOM 792 N N . LYS A 1 100 ? 2.975 -31.641 0.968 1 98.75 100 LYS A N 1
ATOM 793 C CA . LYS A 1 100 ? 3.43 -31.375 2.33 1 98.75 100 LYS A CA 1
ATOM 794 C C . LYS A 1 100 ? 2.51 -30.391 3.037 1 98.75 100 LYS A C 1
ATOM 796 O O . LYS A 1 100 ? 2.143 -29.359 2.465 1 98.75 100 LYS A O 1
ATOM 801 N N . VAL A 1 101 ? 2.148 -30.703 4.266 1 98.81 101 VAL A N 1
ATOM 802 C CA . VAL A 1 101 ? 1.238 -29.875 5.047 1 98.81 101 VAL A CA 1
ATOM 803 C C . VAL A 1 101 ? 2.018 -29.125 6.125 1 98.81 101 VAL A C 1
ATOM 805 O O . VAL A 1 101 ? 2.795 -29.719 6.867 1 98.81 101 VAL A O 1
ATOM 808 N N . ILE A 1 102 ? 1.836 -27.828 6.207 1 98.69 102 ILE A N 1
ATOM 809 C CA . ILE A 1 102 ? 2.373 -27.016 7.285 1 98.69 102 ILE A CA 1
ATOM 810 C C . ILE A 1 102 ? 1.244 -26.219 7.945 1 98.69 102 ILE A C 1
ATOM 812 O O . ILE A 1 102 ? 0.605 -25.391 7.309 1 98.69 102 ILE A O 1
ATOM 816 N N . VAL A 1 103 ? 0.983 -26.484 9.211 1 98.56 103 VAL A N 1
ATOM 817 C CA . VAL A 1 103 ? -0.054 -25.797 9.961 1 98.56 103 VAL A CA 1
ATOM 818 C C . VAL A 1 103 ? 0.517 -24.516 10.57 1 98.56 103 VAL A C 1
ATOM 820 O O . VAL A 1 103 ? 1.5 -24.547 11.312 1 98.56 103 VAL A O 1
ATOM 823 N N . THR A 1 104 ? -0.085 -23.375 10.234 1 98.25 104 THR A N 1
ATOM 824 C CA . THR A 1 104 ? 0.402 -22.094 10.727 1 98.25 104 THR A CA 1
ATOM 825 C C . THR A 1 104 ? -0.718 -21.062 10.734 1 98.25 104 THR A C 1
ATOM 827 O O . THR A 1 104 ? -1.645 -21.141 9.922 1 98.25 104 THR A O 1
ATOM 830 N N . ASP A 1 105 ? -0.686 -20.156 11.688 1 98 105 ASP A N 1
ATOM 831 C CA . ASP A 1 105 ? -1.581 -19.016 11.781 1 98 105 ASP A CA 1
ATOM 832 C C . ASP A 1 105 ? -0.837 -17.719 11.477 1 98 105 ASP A C 1
ATOM 834 O O . ASP A 1 105 ? -0.177 -17.156 12.352 1 98 105 ASP A O 1
ATOM 838 N N . PHE A 1 106 ? -1.087 -17.141 10.32 1 97.94 106 PHE A N 1
ATOM 839 C CA . PHE A 1 106 ? -0.295 -16.031 9.812 1 97.94 106 PHE A CA 1
ATOM 840 C C . PHE A 1 106 ? -0.673 -14.734 10.508 1 97.94 106 PHE A C 1
ATOM 842 O O . PHE A 1 106 ? -0.019 -13.703 10.312 1 97.94 106 PHE A O 1
ATOM 849 N N . VAL A 1 107 ? -1.697 -14.781 11.336 1 96.88 107 VAL A N 1
ATOM 850 C CA . VAL A 1 107 ? -2.029 -13.602 12.133 1 96.88 107 VAL A CA 1
ATOM 851 C C . VAL A 1 107 ? -1.013 -13.445 13.258 1 96.88 107 VAL A C 1
ATOM 853 O O . VAL A 1 107 ? -0.798 -12.336 13.758 1 96.88 107 VAL A O 1
ATOM 856 N N . LYS A 1 108 ? -0.428 -14.578 13.594 1 95.38 108 LYS A N 1
ATOM 857 C CA . LYS A 1 108 ? 0.583 -14.555 14.648 1 95.38 108 LYS A CA 1
ATOM 858 C C . LYS A 1 108 ? 1.931 -14.086 14.102 1 95.38 108 LYS A C 1
ATOM 860 O O . LYS A 1 108 ? 2.256 -14.328 12.938 1 95.38 108 LYS A O 1
ATOM 865 N N . GLU A 1 109 ? 2.734 -13.469 14.922 1 88.81 109 GLU A N 1
ATOM 866 C CA . GLU A 1 109 ? 3.957 -12.812 14.469 1 88.81 109 GLU A CA 1
ATOM 867 C C . GLU A 1 109 ? 5.137 -13.781 14.484 1 88.81 109 GLU A C 1
ATOM 869 O O . GLU A 1 109 ? 6.09 -13.625 13.719 1 88.81 109 GLU A O 1
ATOM 874 N N . ASP A 1 110 ? 5.191 -14.766 15.266 1 89.94 110 ASP A N 1
ATOM 875 C CA . ASP A 1 110 ? 6.371 -15.594 15.484 1 89.94 110 ASP A CA 1
ATOM 876 C C . ASP A 1 110 ? 6.223 -16.953 14.82 1 89.94 110 ASP A C 1
ATOM 878 O O . ASP A 1 110 ? 6.629 -17.984 15.383 1 89.94 110 ASP A O 1
ATOM 882 N N . VAL A 1 111 ? 5.777 -17.016 13.594 1 96.38 111 VAL A N 1
ATOM 883 C CA . VAL A 1 111 ? 5.496 -18.312 12.977 1 96.38 111 VAL A CA 1
ATOM 884 C C . VAL A 1 111 ? 6.531 -18.594 11.891 1 96.38 111 VAL A C 1
ATOM 886 O O . VAL A 1 111 ? 6.691 -19.75 11.469 1 96.38 111 VAL A O 1
ATOM 889 N N . PHE A 1 112 ? 7.359 -17.688 11.453 1 97.5 112 PHE A N 1
ATOM 890 C CA . PHE A 1 112 ? 8.125 -17.781 10.211 1 97.5 112 PHE A CA 1
ATOM 891 C C . PHE A 1 112 ? 9.383 -18.609 10.414 1 97.5 112 PHE A C 1
ATOM 893 O O . PHE A 1 112 ? 9.859 -19.266 9.492 1 97.5 112 PHE A O 1
ATOM 900 N N . GLY A 1 113 ? 9.938 -18.578 11.664 1 96.69 113 GLY A N 1
ATOM 901 C CA . GLY A 1 113 ? 11.078 -19.438 11.93 1 96.69 113 GLY A CA 1
ATOM 902 C C . GLY A 1 113 ? 10.773 -20.906 11.711 1 96.69 113 GLY A C 1
ATOM 903 O O . GLY A 1 113 ? 11.547 -21.609 11.055 1 96.69 113 GLY A O 1
ATOM 904 N N . GLU A 1 114 ? 9.695 -21.344 12.18 1 97.44 114 GLU A N 1
ATOM 905 C CA . GLU A 1 114 ? 9.281 -22.734 12.031 1 97.44 114 GLU A CA 1
ATOM 906 C C . GLU A 1 114 ? 8.992 -23.078 10.57 1 97.44 114 GLU A C 1
ATOM 908 O O . GLU A 1 114 ? 9.328 -24.172 10.102 1 97.44 114 GLU A O 1
ATOM 913 N N . ILE A 1 115 ? 8.375 -22.203 9.859 1 98.44 115 ILE A N 1
ATOM 914 C CA . ILE A 1 115 ? 8.07 -22.406 8.453 1 98.44 115 ILE A CA 1
ATOM 915 C C . ILE A 1 115 ? 9.367 -22.562 7.664 1 98.44 115 ILE A C 1
ATOM 917 O O . ILE A 1 115 ? 9.5 -23.469 6.84 1 98.44 115 ILE A O 1
ATOM 921 N N . GLU A 1 116 ? 10.281 -21.672 7.93 1 97.62 116 GLU A N 1
ATOM 922 C CA . GLU A 1 116 ? 11.562 -21.703 7.23 1 97.62 116 GLU A CA 1
ATOM 923 C C . GLU A 1 116 ? 12.281 -23.031 7.441 1 97.62 116 GLU A C 1
ATOM 925 O O . GLU A 1 116 ? 12.852 -23.594 6.504 1 97.62 116 GLU A O 1
ATOM 930 N N . ASP A 1 117 ? 12.227 -23.531 8.656 1 97.62 117 ASP A N 1
ATOM 931 C CA . ASP A 1 117 ? 12.852 -24.797 8.977 1 97.62 117 ASP A CA 1
ATOM 932 C C . ASP A 1 117 ? 12.227 -25.938 8.18 1 97.62 117 ASP A C 1
ATOM 934 O O . ASP A 1 117 ? 12.93 -26.844 7.707 1 97.62 117 ASP A O 1
ATOM 938 N N . GLN A 1 118 ? 11 -25.859 7.973 1 98.06 118 GLN A N 1
ATOM 939 C CA . GLN A 1 118 ? 10.273 -26.938 7.305 1 98.06 118 GLN A CA 1
ATOM 940 C C . GLN A 1 118 ? 10.453 -26.859 5.789 1 98.06 118 GLN A C 1
ATOM 942 O O . GLN A 1 118 ? 10.258 -27.859 5.086 1 98.06 118 GLN A O 1
ATOM 947 N N . LEU A 1 119 ? 10.828 -25.719 5.266 1 98.31 119 LEU A N 1
ATOM 948 C CA . LEU A 1 119 ? 10.945 -25.516 3.824 1 98.31 119 LEU A CA 1
ATOM 949 C C . LEU A 1 119 ? 12.398 -25.641 3.373 1 98.31 119 LEU A C 1
ATOM 951 O O . LEU A 1 119 ? 12.672 -25.719 2.174 1 98.31 119 LEU A O 1
ATOM 955 N N . ARG A 1 120 ? 13.375 -25.656 4.246 1 94.38 120 ARG A N 1
ATOM 956 C CA . ARG A 1 120 ? 14.797 -25.438 3.998 1 94.38 120 ARG A CA 1
ATOM 957 C C . ARG A 1 120 ? 15.336 -26.453 3 1 94.38 120 ARG A C 1
ATOM 959 O O . ARG A 1 120 ? 16.203 -26.141 2.18 1 94.38 120 ARG A O 1
ATOM 966 N N . GLU A 1 121 ? 14.82 -27.641 2.912 1 94.12 121 GLU A N 1
ATOM 967 C CA . GLU A 1 121 ? 15.406 -28.688 2.082 1 94.12 121 GLU A CA 1
ATOM 968 C C . GLU A 1 121 ? 14.68 -28.797 0.745 1 94.12 121 GLU A C 1
ATOM 970 O O . GLU A 1 121 ? 15.062 -29.594 -0.112 1 94.12 121 GLU A O 1
ATOM 975 N N . LEU A 1 122 ? 13.672 -28.016 0.587 1 97.75 122 LEU A N 1
ATOM 976 C CA . LEU A 1 122 ? 12.859 -28.141 -0.619 1 97.75 122 LEU A CA 1
ATOM 977 C C . LEU A 1 122 ? 13.336 -27.156 -1.69 1 97.75 122 LEU A C 1
ATOM 979 O O . LEU A 1 122 ? 13.695 -26.016 -1.384 1 97.75 122 LEU A O 1
ATOM 983 N N . LYS A 1 123 ? 13.414 -27.594 -2.865 1 97.31 123 LYS A N 1
ATOM 984 C CA . LYS A 1 123 ? 13.664 -26.719 -4.016 1 97.31 123 LYS A CA 1
ATOM 985 C C . LYS A 1 123 ? 12.367 -26.078 -4.5 1 97.31 123 LYS A C 1
ATOM 987 O O . LYS A 1 123 ? 11.711 -26.594 -5.402 1 97.31 123 LYS A O 1
ATOM 992 N N . ILE A 1 124 ? 12.133 -24.922 -4.008 1 98.75 124 ILE A N 1
ATOM 993 C CA . ILE A 1 124 ? 10.867 -24.25 -4.258 1 98.75 124 ILE A CA 1
ATOM 994 C C . ILE A 1 124 ? 10.984 -23.359 -5.488 1 98.75 124 ILE A C 1
ATOM 996 O O . ILE A 1 124 ? 11.781 -22.406 -5.496 1 98.75 124 ILE A O 1
ATOM 1000 N N . GLY A 1 125 ? 10.203 -23.656 -6.445 1 98.62 125 GLY A N 1
ATOM 1001 C CA . GLY A 1 125 ? 10.234 -22.859 -7.668 1 98.62 125 GLY A CA 1
ATOM 1002 C C . GLY A 1 125 ? 9.047 -21.938 -7.812 1 98.62 125 GLY A C 1
ATOM 1003 O O . GLY A 1 125 ? 9.078 -21 -8.609 1 98.62 125 GLY A O 1
ATOM 1004 N N . ILE A 1 126 ? 7.961 -22.188 -7.035 1 98.94 126 ILE A N 1
ATOM 1005 C CA . ILE A 1 126 ? 6.742 -21.391 -7.145 1 98.94 126 ILE A CA 1
ATOM 1006 C C . ILE A 1 126 ? 6.254 -21.016 -5.75 1 98.94 126 ILE A C 1
ATOM 1008 O O . ILE A 1 126 ? 6.215 -21.844 -4.848 1 98.94 126 ILE A O 1
ATOM 1012 N N . LEU A 1 127 ? 5.984 -19.781 -5.535 1 98.94 127 LEU A N 1
ATOM 1013 C CA . LEU A 1 127 ? 5.344 -19.266 -4.324 1 98.94 127 LEU A CA 1
ATOM 1014 C C . LEU A 1 127 ? 4.039 -18.562 -4.656 1 98.94 127 LEU A C 1
ATOM 1016 O O . LEU A 1 127 ? 4.02 -17.641 -5.473 1 98.94 127 LEU A O 1
ATOM 1020 N N . VAL A 1 128 ? 2.945 -19.031 -4.148 1 98.94 128 VAL A N 1
ATOM 1021 C CA . VAL A 1 128 ? 1.66 -18.344 -4.219 1 98.94 128 VAL A CA 1
ATOM 1022 C C . VAL A 1 128 ? 1.29 -17.797 -2.842 1 98.94 128 VAL A C 1
ATOM 1024 O O . VAL A 1 128 ? 0.793 -18.531 -1.986 1 98.94 128 VAL A O 1
ATOM 1027 N N . ASN A 1 129 ? 1.571 -16.547 -2.666 1 98.94 129 ASN A N 1
ATOM 1028 C CA . ASN A 1 129 ? 1.088 -15.844 -1.48 1 98.94 129 ASN A CA 1
ATOM 1029 C C . ASN A 1 129 ? -0.389 -15.484 -1.606 1 98.94 129 ASN A C 1
ATOM 1031 O O . ASN A 1 129 ? -0.73 -14.43 -2.152 1 98.94 129 ASN A O 1
ATOM 1035 N N . ASN A 1 130 ? -1.193 -16.312 -1.043 1 98.81 130 ASN A N 1
ATOM 1036 C CA . ASN A 1 130 ? -2.633 -16.188 -1.238 1 98.81 130 ASN A CA 1
ATOM 1037 C C . ASN A 1 130 ? -3.342 -15.797 0.059 1 98.81 130 ASN A C 1
ATOM 1039 O O . ASN A 1 130 ? -4.426 -15.211 0.029 1 98.81 130 ASN A O 1
ATOM 1043 N N . VAL A 1 131 ? -2.711 -16.125 1.184 1 97.81 131 VAL A N 1
ATOM 1044 C CA . VAL A 1 131 ? -3.391 -15.914 2.457 1 97.81 131 VAL A CA 1
ATOM 1045 C C . VAL A 1 131 ? -3.711 -14.43 2.639 1 97.81 131 VAL A C 1
ATOM 1047 O O . VAL A 1 131 ? -2.906 -13.562 2.279 1 97.81 131 VAL A O 1
ATOM 1050 N N . GLY A 1 132 ? -4.852 -14.133 3.084 1 97.44 132 GLY A N 1
ATOM 1051 C CA . GLY A 1 132 ? -5.316 -12.781 3.352 1 97.44 132 GLY A CA 1
ATOM 1052 C C . GLY A 1 132 ? -6.645 -12.75 4.086 1 97.44 132 GLY A C 1
ATOM 1053 O O . GLY A 1 132 ? -7.449 -13.68 3.977 1 97.44 132 GLY A O 1
ATOM 1054 N N . ILE A 1 133 ? -6.871 -11.672 4.793 1 97.62 133 ILE A N 1
ATOM 1055 C CA . ILE A 1 133 ? -8.125 -11.562 5.531 1 97.62 133 ILE A CA 1
ATOM 1056 C C . ILE A 1 133 ? -8.695 -10.156 5.379 1 97.62 133 ILE A C 1
ATOM 1058 O O . ILE A 1 133 ? -7.961 -9.211 5.09 1 97.62 133 ILE A O 1
ATOM 1062 N N . LEU A 1 134 ? -10 -10.062 5.504 1 96.44 134 LEU A N 1
ATOM 1063 C CA . LEU A 1 134 ? -10.734 -8.812 5.684 1 96.44 134 LEU A CA 1
ATOM 1064 C C . LEU A 1 134 ? -10.852 -8.469 7.164 1 96.44 134 LEU A C 1
ATOM 1066 O O . LEU A 1 134 ? -10.945 -9.359 8.016 1 96.44 134 LEU A O 1
ATOM 1070 N N . PRO A 1 135 ? -10.82 -7.168 7.434 1 95.31 135 PRO A N 1
ATOM 1071 C CA . PRO A 1 135 ? -11.109 -6.84 8.828 1 95.31 135 PRO A CA 1
ATOM 1072 C C . PRO A 1 135 ? -12.523 -7.254 9.25 1 95.31 135 PRO A C 1
ATOM 1074 O O . PRO A 1 135 ? -12.727 -7.719 10.375 1 95.31 135 PRO A O 1
ATOM 1077 N N . ASN A 1 136 ? -13.469 -7.004 8.312 1 91.62 136 ASN A N 1
ATOM 1078 C CA . ASN A 1 136 ? -14.875 -7.367 8.5 1 91.62 136 ASN A CA 1
ATOM 1079 C C . ASN A 1 136 ? -15.477 -7.938 7.215 1 91.62 136 ASN A C 1
ATOM 1081 O O . ASN A 1 136 ? -15.203 -7.438 6.121 1 91.62 136 ASN A O 1
ATOM 1085 N N . TYR A 1 137 ? -16.266 -8.961 7.414 1 90 137 TYR A N 1
ATOM 1086 C CA . TYR A 1 137 ? -16.906 -9.531 6.238 1 90 137 TYR A CA 1
ATOM 1087 C C . TYR A 1 137 ? -17.875 -8.539 5.605 1 90 137 TYR A C 1
ATOM 1089 O O . TYR A 1 137 ? -17.953 -8.43 4.379 1 90 137 TYR A O 1
ATOM 1097 N N . ILE A 1 138 ? -18.641 -7.883 6.496 1 92.12 138 ILE A N 1
ATOM 1098 C CA . ILE A 1 138 ? -19.531 -6.836 6.02 1 92.12 138 ILE A CA 1
ATOM 1099 C C . ILE A 1 138 ? -18.766 -5.52 5.906 1 92.12 138 ILE A C 1
ATOM 1101 O O . ILE A 1 138 ? -18.203 -5.031 6.891 1 92.12 138 ILE A O 1
ATOM 1105 N N . PRO A 1 139 ? -18.703 -4.992 4.711 1 93.75 139 PRO A N 1
ATOM 1106 C CA . PRO A 1 139 ? -18 -3.715 4.543 1 93.75 139 PRO A CA 1
ATOM 1107 C C . PRO A 1 139 ? -18.469 -2.652 5.539 1 93.75 139 PRO A C 1
ATOM 1109 O O . PRO A 1 139 ? -19.672 -2.494 5.758 1 93.75 139 PRO A O 1
ATOM 1112 N N . SER A 1 140 ? -17.562 -2.016 6.145 1 95.06 140 SER A N 1
ATOM 1113 C CA . SER A 1 140 ? -17.844 -0.986 7.137 1 95.06 140 SER A CA 1
ATOM 1114 C C . SER A 1 140 ? -16.75 0.074 7.176 1 95.06 140 SER A C 1
ATOM 1116 O O . SER A 1 140 ? -15.617 -0.182 6.762 1 95.06 140 SER A O 1
ATOM 1118 N N . LYS A 1 141 ? -17.109 1.229 7.621 1 96.81 141 LYS A N 1
ATOM 1119 C CA . LYS A 1 141 ? -16.109 2.281 7.785 1 96.81 141 LYS A CA 1
ATOM 1120 C C . LYS A 1 141 ? -15.062 1.885 8.82 1 96.81 141 LYS A C 1
ATOM 1122 O O . LYS A 1 141 ? -15.305 1.002 9.648 1 96.81 141 LYS A O 1
ATOM 1127 N N . PHE A 1 142 ? -13.969 2.541 8.844 1 98.31 142 PHE A N 1
ATOM 1128 C CA . PHE A 1 142 ? -12.781 2.195 9.609 1 98.31 142 PHE A CA 1
ATOM 1129 C C . PHE A 1 142 ? -13.094 2.119 11.094 1 98.31 142 PHE A C 1
ATOM 1131 O O . PHE A 1 142 ? -12.758 1.136 11.758 1 98.31 142 PHE A O 1
ATOM 1138 N N . LEU A 1 143 ? -13.828 3.074 11.594 1 97.94 143 LEU A N 1
ATOM 1139 C CA . LEU A 1 143 ? -14.078 3.162 13.031 1 97.94 143 LEU A CA 1
ATOM 1140 C C . LEU A 1 143 ? -15.266 2.295 13.43 1 97.94 143 LEU A C 1
ATOM 1142 O O . LEU A 1 143 ? -15.547 2.121 14.617 1 97.94 143 LEU A O 1
ATOM 1146 N N . ASP A 1 144 ? -15.961 1.645 12.469 1 95.5 144 ASP A N 1
ATOM 1147 C CA . ASP A 1 144 ? -17.188 0.9 12.758 1 95.5 144 ASP A CA 1
ATOM 1148 C C . ASP A 1 144 ? -16.875 -0.561 13.078 1 95.5 144 ASP A C 1
ATOM 1150 O O . ASP A 1 144 ? -17.766 -1.328 13.438 1 95.5 144 ASP A O 1
ATOM 1154 N N . SER A 1 145 ? -15.68 -0.952 13.07 1 91.81 145 SER A N 1
ATOM 1155 C CA . SER A 1 145 ? -15.297 -2.314 13.43 1 91.81 145 SER A CA 1
ATOM 1156 C C . SER A 1 145 ? -15.469 -2.568 14.922 1 91.81 145 SER A C 1
ATOM 1158 O O . SER A 1 145 ? -15.164 -1.702 15.742 1 91.81 145 SER A O 1
ATOM 1160 N N . ALA A 1 146 ? -15.992 -3.76 15.289 1 89.81 146 ALA A N 1
ATOM 1161 C CA . ALA A 1 146 ? -16.266 -4.102 16.688 1 89.81 146 ALA A CA 1
ATOM 1162 C C . ALA A 1 146 ? -14.977 -4.211 17.484 1 89.81 146 ALA A C 1
ATOM 1164 O O . ALA A 1 146 ? -14.906 -3.754 18.625 1 89.81 146 ALA A O 1
ATOM 1165 N N . ASP A 1 147 ? -13.977 -4.785 16.953 1 94.5 147 ASP A N 1
ATOM 1166 C CA . ASP A 1 147 ? -12.656 -4.906 17.562 1 94.5 147 ASP A CA 1
ATOM 1167 C C . ASP A 1 147 ? -11.57 -4.375 16.641 1 94.5 147 ASP A C 1
ATOM 1169 O O . ASP A 1 147 ? -10.734 -5.141 16.156 1 94.5 147 ASP A O 1
ATOM 1173 N N . LEU A 1 148 ? -11.516 -3.117 16.516 1 96.38 148 LEU A N 1
ATOM 1174 C CA . LEU A 1 148 ? -10.695 -2.453 15.508 1 96.38 148 LEU A CA 1
ATOM 1175 C C . LEU A 1 148 ? -9.211 -2.691 15.781 1 96.38 148 LEU A C 1
ATOM 1177 O O . LEU A 1 148 ? -8.445 -2.939 14.852 1 96.38 148 LEU A O 1
ATOM 1181 N N . ASP A 1 149 ? -8.812 -2.645 17.062 1 95.25 149 ASP A N 1
ATOM 1182 C CA . ASP A 1 149 ? -7.41 -2.834 17.422 1 95.25 149 ASP A CA 1
ATOM 1183 C C . ASP A 1 149 ? -6.918 -4.211 16.984 1 95.25 149 ASP A C 1
ATOM 1185 O O . ASP A 1 149 ? -5.844 -4.336 16.391 1 95.25 149 ASP A O 1
ATOM 1189 N N . LEU A 1 150 ? -7.676 -5.137 17.266 1 95.69 150 LEU A N 1
ATOM 1190 C CA . LEU A 1 150 ? -7.348 -6.504 16.875 1 95.69 150 LEU A CA 1
ATOM 1191 C C . LEU A 1 150 ? -7.371 -6.664 15.367 1 95.69 150 LEU A C 1
ATOM 1193 O O . LEU A 1 150 ? -6.492 -7.312 14.789 1 95.69 150 LEU A O 1
ATOM 1197 N N . ASP A 1 151 ? -8.359 -6.078 14.719 1 97.31 151 ASP A N 1
ATOM 1198 C CA . ASP A 1 151 ? -8.5 -6.184 13.266 1 97.31 151 ASP A CA 1
ATOM 1199 C C . ASP A 1 151 ? -7.305 -5.555 12.547 1 97.31 151 ASP A C 1
ATOM 1201 O O . ASP A 1 151 ? -6.82 -6.094 11.555 1 97.31 151 ASP A O 1
ATOM 1205 N N . ILE A 1 152 ? -6.832 -4.469 13.055 1 98.12 152 ILE A N 1
ATOM 1206 C CA . ILE A 1 152 ? -5.672 -3.795 12.484 1 98.12 152 ILE A CA 1
ATOM 1207 C C . ILE A 1 152 ? -4.461 -4.723 12.531 1 98.12 152 ILE A C 1
ATOM 1209 O O . ILE A 1 152 ? -3.791 -4.934 11.516 1 98.12 152 ILE A O 1
ATOM 1213 N N . THR A 1 153 ? -4.238 -5.277 13.664 1 97 153 THR A N 1
ATOM 1214 C CA . THR A 1 153 ? -3.09 -6.152 13.867 1 97 153 THR A CA 1
ATOM 1215 C C . THR A 1 153 ? -3.195 -7.391 12.984 1 97 153 THR A C 1
ATOM 1217 O O . THR A 1 153 ? -2.219 -7.789 12.336 1 97 153 THR A O 1
ATOM 1220 N N . ARG A 1 154 ? -4.352 -7.977 12.938 1 97.75 154 ARG A N 1
ATOM 1221 C CA . ARG A 1 154 ? -4.566 -9.195 12.164 1 97.75 154 ARG A CA 1
ATOM 1222 C C . ARG A 1 154 ? -4.344 -8.945 10.68 1 97.75 154 ARG A C 1
ATOM 1224 O O . ARG A 1 154 ? -3.666 -9.719 10.008 1 97.75 154 ARG A O 1
ATOM 1231 N N . VAL A 1 155 ? -4.871 -7.852 10.148 1 98.62 155 VAL A N 1
ATOM 1232 C CA . VAL A 1 155 ? -4.77 -7.543 8.727 1 98.62 155 VAL A CA 1
ATOM 1233 C C . VAL A 1 155 ? -3.314 -7.25 8.359 1 98.62 155 VAL A C 1
ATOM 1235 O O . VAL A 1 155 ? -2.803 -7.754 7.359 1 98.62 155 VAL A O 1
ATOM 1238 N N . ILE A 1 156 ? -2.613 -6.484 9.156 1 98.56 156 ILE A N 1
ATOM 1239 C CA . ILE A 1 156 ? -1.233 -6.109 8.859 1 98.56 156 ILE A CA 1
ATOM 1240 C C . ILE A 1 156 ? -0.338 -7.344 8.938 1 98.56 156 ILE A C 1
ATOM 1242 O O . ILE A 1 156 ? 0.52 -7.547 8.07 1 98.56 156 ILE A O 1
ATOM 1246 N N . ASN A 1 157 ? -0.555 -8.18 9.914 1 98.12 157 ASN A N 1
ATOM 1247 C CA . ASN A 1 157 ? 0.252 -9.391 10.047 1 98.12 157 ASN A CA 1
ATOM 1248 C C . ASN A 1 157 ? -0.029 -10.383 8.922 1 98.12 157 ASN A C 1
ATOM 1250 O O . ASN A 1 157 ? 0.897 -10.859 8.266 1 98.12 157 ASN A O 1
ATOM 1254 N N . CYS A 1 158 ? -1.258 -10.609 8.695 1 98.56 158 CYS A N 1
ATOM 1255 C CA . CYS A 1 158 ? -1.659 -11.664 7.77 1 98.56 158 CYS A CA 1
ATOM 1256 C C . CYS A 1 158 ? -1.43 -11.242 6.324 1 98.56 158 CYS A C 1
ATOM 1258 O O . CYS A 1 158 ? -0.91 -12.016 5.52 1 98.56 158 CYS A O 1
ATOM 1260 N N . ASN A 1 159 ? -1.831 -10.031 6.004 1 98.81 159 ASN A N 1
ATOM 1261 C CA . ASN A 1 159 ? -1.775 -9.609 4.605 1 98.81 159 ASN A CA 1
ATOM 1262 C C . ASN A 1 159 ? -0.406 -9.039 4.25 1 98.81 159 ASN A C 1
ATOM 1264 O O . ASN A 1 159 ? 0.168 -9.398 3.217 1 98.81 159 ASN A O 1
ATOM 1268 N N . VAL A 1 160 ? 0.141 -8.195 5.094 1 98.75 160 VAL A N 1
ATOM 1269 C CA . VAL A 1 160 ? 1.326 -7.418 4.75 1 98.75 160 VAL A CA 1
ATOM 1270 C C . VAL A 1 160 ? 2.584 -8.188 5.148 1 98.75 160 VAL A C 1
ATOM 1272 O O . VAL A 1 160 ? 3.352 -8.625 4.289 1 98.75 160 VAL A O 1
ATOM 1275 N N . ARG A 1 161 ? 2.721 -8.453 6.418 1 98.38 161 ARG A N 1
ATOM 1276 C CA . ARG A 1 161 ? 3.934 -9.062 6.949 1 98.38 161 ARG A CA 1
ATOM 1277 C C . ARG A 1 161 ? 4.172 -10.438 6.324 1 98.38 161 ARG A C 1
ATOM 1279 O O . ARG A 1 161 ? 5.293 -10.758 5.926 1 98.38 161 ARG A O 1
ATOM 1286 N N . THR A 1 162 ? 3.15 -11.195 6.199 1 98.69 162 THR A N 1
ATOM 1287 C CA . THR A 1 162 ? 3.258 -12.562 5.695 1 98.69 162 THR A CA 1
ATOM 1288 C C . THR A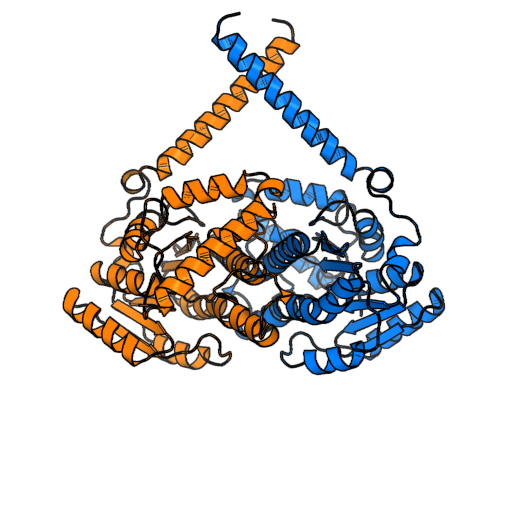 1 162 ? 3.795 -12.562 4.266 1 98.69 162 THR A C 1
ATOM 1290 O O . THR A 1 162 ? 4.707 -13.328 3.943 1 98.69 162 THR A O 1
ATOM 1293 N N . THR A 1 163 ? 3.256 -11.703 3.406 1 98.88 163 THR A N 1
ATOM 1294 C CA . THR A 1 163 ? 3.697 -11.641 2.018 1 98.88 163 THR A CA 1
ATOM 1295 C C . THR A 1 163 ? 5.191 -11.344 1.937 1 98.88 163 THR A C 1
ATOM 1297 O O . THR A 1 163 ? 5.926 -12.016 1.212 1 98.88 163 THR A O 1
ATOM 1300 N N . VAL A 1 164 ? 5.668 -10.406 2.721 1 98.88 164 VAL A N 1
ATOM 1301 C CA . VAL A 1 164 ? 7.062 -9.977 2.67 1 98.88 164 VAL A CA 1
ATOM 1302 C C . VAL A 1 164 ? 7.961 -11.086 3.221 1 98.88 164 VAL A C 1
ATOM 1304 O O . VAL A 1 164 ? 8.977 -11.43 2.609 1 98.88 164 VAL A O 1
ATOM 1307 N N . LYS A 1 165 ? 7.566 -11.656 4.34 1 98.69 165 LYS A N 1
ATOM 1308 C CA . LYS A 1 165 ? 8.383 -12.664 5.004 1 98.69 165 LYS A CA 1
ATOM 1309 C C . LYS A 1 165 ? 8.484 -13.938 4.16 1 98.69 165 LYS A C 1
ATOM 1311 O O . LYS A 1 165 ? 9.547 -14.555 4.09 1 98.69 165 LYS A O 1
ATOM 1316 N N . MET A 1 166 ? 7.398 -14.328 3.498 1 98.75 166 MET A N 1
ATOM 1317 C CA . MET A 1 166 ? 7.43 -15.492 2.627 1 98.75 166 MET A CA 1
ATOM 1318 C C . MET A 1 166 ? 8.344 -15.25 1.427 1 98.75 166 MET A C 1
ATOM 1320 O O . MET A 1 166 ? 9.102 -16.141 1.029 1 98.75 166 MET A O 1
ATOM 1324 N N . CYS A 1 167 ? 8.258 -14.07 0.841 1 98.81 167 CYS A N 1
ATOM 1325 C CA . CYS A 1 167 ? 9.156 -13.734 -0.263 1 98.81 167 CYS A CA 1
ATOM 1326 C C . CYS A 1 167 ? 10.609 -13.758 0.186 1 98.81 167 CYS A C 1
ATOM 1328 O O . CYS A 1 167 ? 11.477 -14.273 -0.524 1 98.81 167 CYS A O 1
ATOM 1330 N N . LYS A 1 168 ? 10.875 -13.18 1.395 1 98.38 168 LYS A N 1
ATOM 1331 C CA . LYS A 1 168 ? 12.227 -13.188 1.934 1 98.38 168 LYS A CA 1
ATOM 1332 C C . LYS A 1 168 ? 12.773 -14.609 2.051 1 98.38 168 LYS A C 1
ATOM 1334 O O . LYS A 1 168 ? 13.945 -14.852 1.783 1 98.38 168 LYS A O 1
ATOM 1339 N N . MET A 1 169 ? 11.93 -15.484 2.391 1 97.81 169 MET A N 1
ATOM 1340 C CA . MET A 1 169 ? 12.312 -16.859 2.68 1 97.81 169 MET A CA 1
ATOM 1341 C C . MET A 1 169 ? 12.586 -17.641 1.391 1 97.81 169 MET A C 1
ATOM 1343 O O . MET A 1 169 ? 13.531 -18.422 1.317 1 97.81 169 MET A O 1
ATOM 1347 N N . ILE A 1 170 ? 11.859 -17.375 0.328 1 98.5 170 ILE A N 1
ATOM 1348 C CA . ILE A 1 170 ? 11.844 -18.281 -0.822 1 98.5 170 ILE A CA 1
ATOM 1349 C C . ILE A 1 170 ? 12.648 -17.656 -1.966 1 98.5 170 ILE A C 1
ATOM 1351 O O . ILE A 1 170 ? 13.32 -18.375 -2.715 1 98.5 170 ILE A O 1
ATOM 1355 N N . LEU A 1 171 ? 12.703 -16.391 -2.07 1 98.62 171 LEU A N 1
ATOM 1356 C CA . LEU A 1 171 ? 13.266 -15.664 -3.203 1 98.62 171 LEU A CA 1
ATOM 1357 C C . LEU A 1 171 ? 14.758 -15.953 -3.342 1 98.62 171 LEU A C 1
ATOM 1359 O O . LEU A 1 171 ? 15.266 -16.109 -4.457 1 98.62 171 LEU A O 1
ATOM 1363 N N . PRO A 1 172 ? 15.531 -16.062 -2.195 1 98.06 172 PRO A N 1
ATOM 1364 C CA . PRO A 1 172 ? 16.969 -16.312 -2.336 1 98.06 172 PRO A CA 1
ATOM 1365 C C . PRO A 1 172 ? 17.266 -17.578 -3.133 1 98.06 172 PRO A C 1
ATOM 1367 O O . PRO A 1 172 ? 18.172 -17.594 -3.977 1 98.06 172 PRO A O 1
ATOM 1370 N N . GLY A 1 173 ? 16.516 -18.641 -2.887 1 97.94 173 GLY A N 1
ATOM 1371 C CA . GLY A 1 173 ? 16.688 -19.859 -3.662 1 97.94 173 GLY A CA 1
ATOM 1372 C C . GLY A 1 173 ? 16.406 -19.672 -5.141 1 97.94 173 GLY A C 1
ATOM 1373 O O . GLY A 1 173 ? 17.109 -20.219 -5.988 1 97.94 173 GLY A O 1
ATOM 1374 N N . MET A 1 174 ? 15.422 -18.938 -5.461 1 98.56 174 MET A N 1
ATOM 1375 C CA . MET A 1 174 ? 15.062 -18.656 -6.848 1 98.56 174 MET A CA 1
ATOM 1376 C C . MET A 1 174 ? 16.141 -17.844 -7.539 1 98.56 174 MET A C 1
ATOM 1378 O O . MET A 1 174 ? 16.484 -18.109 -8.703 1 98.56 174 MET A O 1
ATOM 1382 N N . VAL A 1 175 ? 16.656 -16.859 -6.797 1 98.38 175 VAL A N 1
ATOM 1383 C CA . VAL A 1 175 ? 17.719 -16.016 -7.34 1 98.38 175 VAL A CA 1
ATOM 1384 C C . VAL A 1 175 ? 18.938 -16.859 -7.656 1 98.38 175 VAL A C 1
ATOM 1386 O O . VAL A 1 175 ? 19.547 -16.719 -8.719 1 98.38 175 VAL A O 1
ATOM 1389 N N . ASN A 1 176 ? 19.281 -17.766 -6.789 1 97.69 176 ASN A N 1
ATOM 1390 C CA . ASN A 1 176 ? 20.438 -18.625 -6.973 1 97.69 176 ASN A CA 1
ATOM 1391 C C . ASN A 1 176 ? 20.281 -19.531 -8.188 1 97.69 176 ASN A C 1
ATOM 1393 O O . ASN A 1 176 ? 21.234 -19.766 -8.93 1 97.69 176 ASN A O 1
ATOM 1397 N N . ARG A 1 177 ? 19.109 -19.984 -8.445 1 97.5 177 ARG A N 1
ATOM 1398 C CA . ARG A 1 177 ? 18.828 -20.906 -9.547 1 97.5 177 ARG A CA 1
ATOM 1399 C C . ARG A 1 177 ? 18.469 -20.156 -10.82 1 97.5 177 ARG A C 1
ATOM 1401 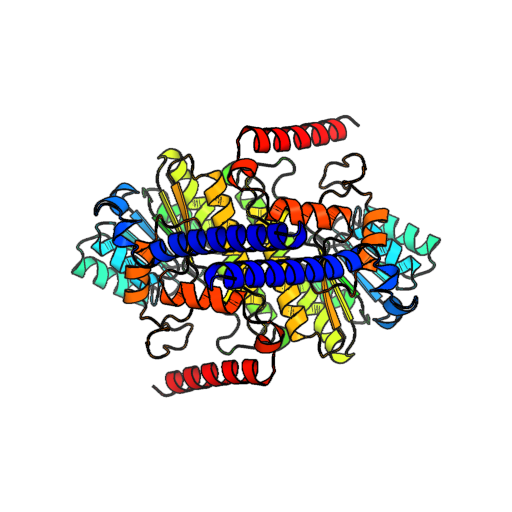O O . ARG A 1 177 ? 18.328 -20.75 -11.883 1 97.5 177 ARG A O 1
ATOM 1408 N N . GLU A 1 178 ? 18.188 -18.828 -10.719 1 98.12 178 GLU A N 1
ATOM 1409 C CA . GLU A 1 178 ? 17.828 -17.922 -11.805 1 98.12 178 GLU A CA 1
ATOM 1410 C C . GLU A 1 178 ? 16.547 -18.359 -12.492 1 98.12 178 GLU A C 1
ATOM 1412 O O . GLU A 1 178 ? 16.469 -18.391 -13.727 1 98.12 178 GLU A O 1
ATOM 1417 N N . LYS A 1 179 ? 15.656 -18.75 -11.711 1 97.88 179 LYS A N 1
ATOM 1418 C CA . LYS A 1 179 ? 14.312 -19.109 -12.156 1 97.88 179 LYS A CA 1
ATOM 1419 C C . LYS A 1 179 ? 13.336 -19.141 -10.984 1 97.88 179 LYS A C 1
ATOM 1421 O O . LYS A 1 179 ? 13.727 -19.484 -9.859 1 97.88 179 LYS A O 1
ATOM 1426 N N . GLY A 1 180 ? 12.164 -18.844 -11.211 1 98.62 180 GLY A N 1
ATOM 1427 C CA . GLY A 1 180 ? 11.141 -18.859 -10.172 1 98.62 180 GLY A CA 1
ATOM 1428 C C . GLY A 1 180 ? 9.898 -18.062 -10.547 1 98.62 180 GLY A C 1
ATOM 1429 O O . GLY A 1 180 ? 9.93 -17.25 -11.461 1 98.62 180 GLY A O 1
ATOM 1430 N N . LEU A 1 181 ? 8.797 -18.406 -9.906 1 98.88 181 LEU A N 1
ATOM 1431 C CA . LEU A 1 181 ? 7.504 -17.75 -10.086 1 98.88 181 LEU A CA 1
ATOM 1432 C C . LEU A 1 181 ? 6.879 -17.406 -8.734 1 98.88 181 LEU A C 1
ATOM 1434 O O . LEU A 1 181 ? 6.699 -18.281 -7.887 1 98.88 181 LEU A O 1
ATOM 1438 N N . ILE A 1 182 ? 6.645 -16.172 -8.5 1 98.94 182 ILE A N 1
ATOM 1439 C CA . ILE A 1 182 ? 5.941 -15.734 -7.301 1 98.94 182 ILE A CA 1
ATOM 1440 C C . ILE A 1 182 ? 4.641 -15.039 -7.691 1 98.94 182 ILE A C 1
ATOM 1442 O O . ILE A 1 182 ? 4.652 -14.078 -8.461 1 98.94 182 ILE A O 1
ATOM 1446 N N . LEU A 1 183 ? 3.531 -15.547 -7.266 1 98.94 183 LEU A N 1
ATOM 1447 C CA . LEU A 1 183 ? 2.223 -14.922 -7.41 1 98.94 183 LEU A CA 1
ATOM 1448 C C . LEU A 1 183 ? 1.732 -14.375 -6.074 1 98.94 183 LEU A C 1
ATOM 1450 O O . LEU A 1 183 ? 1.479 -15.141 -5.141 1 98.94 183 LEU A O 1
ATOM 1454 N N . ASN A 1 184 ? 1.703 -13.094 -5.926 1 98.94 184 ASN A N 1
ATOM 1455 C CA . ASN A 1 184 ? 1.142 -12.43 -4.754 1 98.94 184 ASN A CA 1
ATOM 1456 C C . ASN A 1 184 ? -0.3 -11.992 -4.992 1 98.94 184 ASN A C 1
ATOM 1458 O O . ASN A 1 184 ? -0.558 -11.125 -5.836 1 98.94 184 ASN A O 1
ATOM 1462 N N . ILE A 1 185 ? -1.22 -12.555 -4.258 1 98.94 185 ILE A N 1
ATOM 1463 C CA . ILE A 1 185 ? -2.635 -12.273 -4.48 1 98.94 185 ILE A CA 1
ATOM 1464 C C . ILE A 1 185 ? -3.018 -10.969 -3.789 1 98.94 185 ILE A C 1
ATOM 1466 O O . ILE A 1 185 ? -2.982 -10.875 -2.561 1 98.94 185 ILE A O 1
ATOM 1470 N N . SER A 1 186 ? -3.291 -10.031 -4.559 1 98.75 186 SER A N 1
ATOM 1471 C CA . SER A 1 186 ? -3.822 -8.742 -4.109 1 98.75 186 SER A CA 1
ATOM 1472 C C . SER A 1 186 ? -5.34 -8.695 -4.242 1 98.75 186 SER A C 1
ATOM 1474 O O . SER A 1 186 ? -6.027 -9.664 -3.914 1 98.75 186 SER A O 1
ATOM 1476 N N . SER A 1 187 ? -5.867 -7.562 -4.652 1 98.56 187 SER A N 1
ATOM 1477 C CA . SER A 1 187 ? -7.312 -7.426 -4.824 1 98.56 187 SER A CA 1
ATOM 1478 C C . SER A 1 187 ? -7.645 -6.309 -5.809 1 98.56 187 SER A C 1
ATOM 1480 O O . SER A 1 187 ? -6.973 -5.273 -5.832 1 98.56 187 SER A O 1
ATOM 1482 N N . GLY A 1 188 ? -8.695 -6.551 -6.594 1 97.94 188 GLY A N 1
ATOM 1483 C CA . GLY A 1 188 ? -9.18 -5.508 -7.488 1 97.94 188 GLY A CA 1
ATOM 1484 C C . GLY A 1 188 ? -9.664 -4.273 -6.754 1 97.94 188 GLY A C 1
ATOM 1485 O O . GLY A 1 188 ? -9.594 -3.162 -7.289 1 97.94 188 GLY A O 1
ATOM 1486 N N . ILE A 1 189 ? -10.086 -4.43 -5.535 1 95.62 189 ILE A N 1
ATOM 1487 C CA . ILE A 1 189 ? -10.641 -3.348 -4.727 1 95.62 189 ILE A CA 1
ATOM 1488 C C . ILE A 1 189 ? -9.547 -2.328 -4.414 1 95.62 189 ILE A C 1
ATOM 1490 O O . ILE A 1 189 ? -9.836 -1.175 -4.09 1 95.62 189 ILE A O 1
ATOM 1494 N N . ALA A 1 190 ? -8.312 -2.709 -4.504 1 95.75 190 ALA A N 1
ATOM 1495 C CA . ALA A 1 190 ? -7.188 -1.854 -4.141 1 95.75 190 ALA A CA 1
ATOM 1496 C C . ALA A 1 190 ? -6.844 -0.886 -5.27 1 95.75 190 ALA A C 1
ATOM 1498 O O . ALA A 1 190 ? -5.996 -0.004 -5.105 1 95.75 190 ALA A O 1
ATOM 1499 N N . SER A 1 191 ? -7.551 -0.963 -6.418 1 95.62 191 SER A N 1
ATOM 1500 C CA . SER A 1 191 ? -7.227 -0.156 -7.59 1 95.62 191 SER A CA 1
ATOM 1501 C C . SER A 1 191 ? -7.613 1.304 -7.379 1 95.62 191 SER A C 1
ATOM 1503 O O . SER A 1 191 ? -7.113 2.191 -8.078 1 95.62 191 SER A O 1
ATOM 1505 N N . VAL A 1 192 ? -8.492 1.544 -6.508 1 96.19 192 VAL A N 1
ATOM 1506 C CA . VAL A 1 192 ? -8.906 2.887 -6.117 1 96.19 192 VAL A CA 1
ATOM 1507 C C . VAL A 1 192 ? -9.117 2.945 -4.605 1 96.19 192 VAL A C 1
ATOM 1509 O O . VAL A 1 192 ? -9.25 1.909 -3.951 1 96.19 192 VAL A O 1
ATOM 1512 N N . PRO A 1 193 ? -9.008 4.176 -4.074 1 96.5 193 PRO A N 1
ATOM 1513 C CA . PRO A 1 193 ? -9.461 4.254 -2.684 1 96.5 193 PRO A CA 1
ATOM 1514 C C . PRO A 1 193 ? -10.93 3.875 -2.52 1 96.5 193 PRO A C 1
ATOM 1516 O O . PRO A 1 193 ? -11.805 4.492 -3.137 1 96.5 193 PRO A O 1
ATOM 1519 N N . PHE A 1 194 ? -11.195 2.873 -1.815 1 94.88 194 PHE A N 1
ATOM 1520 C CA . PHE A 1 194 ? -12.547 2.344 -1.7 1 94.88 194 PHE A CA 1
ATOM 1521 C C . PHE A 1 194 ? -13.039 2.424 -0.259 1 94.88 194 PHE A C 1
ATOM 1523 O O . PHE A 1 194 ? -12.672 1.592 0.574 1 94.88 194 PHE A O 1
ATOM 1530 N N . PRO A 1 195 ? -13.93 3.383 -0.011 1 96.06 195 PRO A N 1
ATOM 1531 C CA . PRO A 1 195 ? -14.461 3.459 1.353 1 96.06 195 PRO A CA 1
ATOM 1532 C C . PRO A 1 195 ? -15.094 2.148 1.813 1 96.06 195 PRO A C 1
ATOM 1534 O O . PRO A 1 195 ? -15.602 1.378 0.991 1 96.06 195 PRO A O 1
ATOM 1537 N N . MET A 1 196 ? -15.047 1.838 3.068 1 96.25 196 MET A N 1
ATOM 1538 C CA . MET A 1 196 ? -15.57 0.649 3.738 1 96.25 196 MET A CA 1
ATOM 1539 C C . MET A 1 196 ? -14.594 -0.516 3.613 1 96.25 196 MET A C 1
ATOM 1541 O O . MET A 1 196 ? -14.758 -1.542 4.277 1 96.25 196 MET A O 1
ATOM 1545 N N . TYR A 1 197 ? -13.586 -0.375 2.744 1 97.12 197 TYR A N 1
ATOM 1546 C CA . TYR A 1 197 ? -12.523 -1.361 2.617 1 97.12 197 TYR A CA 1
ATOM 1547 C C . TYR A 1 197 ? -11.156 -0.72 2.838 1 97.12 197 TYR A C 1
ATOM 1549 O O . TYR A 1 197 ? -10.141 -1.205 2.326 1 97.12 197 TYR A O 1
ATOM 1557 N N . THR A 1 198 ? -11.125 0.331 3.561 1 98.31 198 THR A N 1
ATOM 1558 C CA . THR A 1 198 ? -9.977 1.221 3.656 1 98.31 198 THR A CA 1
ATOM 1559 C C . THR A 1 198 ? -8.734 0.45 4.094 1 98.31 198 THR A C 1
ATOM 1561 O O . THR A 1 198 ? -7.715 0.458 3.396 1 98.31 198 THR A O 1
ATOM 1564 N N . LEU A 1 199 ? -8.797 -0.257 5.246 1 98.69 199 LEU A N 1
ATOM 1565 C CA . LEU A 1 199 ? -7.637 -0.972 5.762 1 98.69 199 LEU A CA 1
ATOM 1566 C C . LEU A 1 199 ? -7.254 -2.127 4.844 1 98.69 199 LEU A C 1
ATOM 1568 O O . LEU A 1 199 ? -6.074 -2.336 4.562 1 98.69 199 LEU A O 1
ATOM 1572 N N . TYR A 1 200 ? -8.203 -2.861 4.352 1 98.56 200 TYR A N 1
ATOM 1573 C CA . TYR A 1 200 ? -7.98 -3.98 3.445 1 98.56 200 TYR A CA 1
ATOM 1574 C C . TYR A 1 200 ? -7.344 -3.508 2.145 1 98.56 200 TYR A C 1
ATOM 1576 O O . TYR A 1 200 ? -6.336 -4.062 1.699 1 98.56 200 TYR A O 1
ATOM 1584 N N . ALA A 1 201 ? -7.941 -2.453 1.521 1 98.62 201 ALA A N 1
ATOM 1585 C CA . ALA A 1 201 ? -7.418 -1.92 0.266 1 98.62 201 ALA A CA 1
ATOM 1586 C C . ALA A 1 201 ? -5.98 -1.428 0.435 1 98.62 201 ALA A C 1
ATOM 1588 O O . ALA A 1 201 ? -5.145 -1.618 -0.451 1 98.62 201 ALA A O 1
ATOM 1589 N N . ALA A 1 202 ? -5.715 -0.805 1.565 1 98.88 202 ALA A N 1
ATOM 1590 C CA . ALA A 1 202 ? -4.355 -0.35 1.844 1 98.88 202 ALA A CA 1
ATOM 1591 C C . ALA A 1 202 ? -3.385 -1.526 1.909 1 98.88 202 ALA A C 1
ATOM 1593 O O . ALA A 1 202 ? -2.287 -1.467 1.35 1 98.88 202 ALA A O 1
ATOM 1594 N N . SER A 1 203 ? -3.775 -2.598 2.521 1 98.88 203 SER A N 1
ATOM 1595 C CA . SER A 1 203 ? -2.92 -3.775 2.633 1 98.88 203 SER A CA 1
ATOM 1596 C C . SER A 1 203 ? -2.68 -4.414 1.27 1 98.88 203 SER A C 1
ATOM 1598 O O . SER A 1 203 ? -1.574 -4.879 0.982 1 98.88 203 SER A O 1
ATOM 1600 N N . LYS A 1 204 ? -3.678 -4.422 0.442 1 98.88 204 LYS A N 1
ATOM 1601 C CA . LYS A 1 204 ? -3.568 -5.125 -0.831 1 98.88 204 LYS A CA 1
ATOM 1602 C C . LYS A 1 204 ? -2.809 -4.293 -1.858 1 98.88 204 LYS A C 1
ATOM 1604 O O . LYS A 1 204 ? -2.096 -4.836 -2.705 1 98.88 204 LYS A O 1
ATOM 1609 N N . VAL A 1 205 ? -2.906 -2.975 -1.766 1 98.75 205 VAL A N 1
ATOM 1610 C CA . VAL A 1 205 ? -2.084 -2.162 -2.656 1 98.75 205 VAL A CA 1
ATOM 1611 C C . VAL A 1 205 ? -0.62 -2.252 -2.232 1 98.75 205 VAL A C 1
ATOM 1613 O O . VAL A 1 205 ? 0.281 -2.182 -3.072 1 98.75 205 VAL A O 1
ATOM 1616 N N . PHE A 1 206 ? -0.365 -2.398 -0.923 1 98.94 206 PHE A N 1
ATOM 1617 C CA . PHE A 1 206 ? 0.981 -2.713 -0.458 1 98.94 206 PHE A CA 1
ATOM 1618 C C . PHE A 1 206 ? 1.537 -3.926 -1.192 1 98.94 206 PHE A C 1
ATOM 1620 O O . PHE A 1 206 ? 2.65 -3.883 -1.721 1 98.94 206 PHE A O 1
ATOM 1627 N N . ILE A 1 207 ? 0.763 -4.98 -1.268 1 98.94 207 ILE A N 1
ATOM 1628 C CA . ILE A 1 207 ? 1.158 -6.238 -1.898 1 98.94 207 ILE A CA 1
ATOM 1629 C C . ILE A 1 207 ? 1.446 -6 -3.379 1 98.94 207 ILE A C 1
ATOM 1631 O O . ILE A 1 207 ? 2.439 -6.5 -3.912 1 98.94 207 ILE A O 1
ATOM 1635 N N . GLU A 1 208 ? 0.593 -5.258 -4 1 98.75 208 GLU A N 1
ATOM 1636 C CA . GLU A 1 208 ? 0.763 -4.957 -5.418 1 98.75 208 GLU A CA 1
ATOM 1637 C C . GLU A 1 208 ? 2.08 -4.227 -5.676 1 98.75 208 GLU A C 1
ATOM 1639 O O . GLU A 1 208 ? 2.863 -4.633 -6.535 1 98.75 208 GLU A O 1
ATOM 1644 N N . ARG A 1 209 ? 2.309 -3.168 -4.922 1 98.75 209 ARG A N 1
ATOM 1645 C CA . ARG A 1 209 ? 3.51 -2.361 -5.098 1 98.75 209 ARG A CA 1
ATOM 1646 C C . ARG A 1 209 ? 4.766 -3.166 -4.777 1 98.75 209 ARG A C 1
ATOM 1648 O O . ARG A 1 209 ? 5.766 -3.082 -5.492 1 98.75 209 ARG A O 1
ATOM 1655 N N . PHE A 1 210 ? 4.738 -3.934 -3.695 1 98.88 210 PHE A N 1
ATOM 1656 C CA . PHE A 1 210 ? 5.852 -4.785 -3.299 1 98.88 210 PHE A CA 1
ATOM 1657 C C . PHE A 1 210 ? 6.191 -5.781 -4.402 1 98.88 210 PHE A C 1
ATOM 1659 O O . PHE A 1 210 ? 7.363 -5.965 -4.742 1 98.88 210 PHE A O 1
ATOM 1666 N N . SER A 1 211 ? 5.145 -6.352 -5.039 1 98.88 211 SER A N 1
ATOM 1667 C CA . SER A 1 211 ? 5.309 -7.32 -6.121 1 98.88 211 SER A CA 1
ATOM 1668 C C . SER A 1 211 ? 5.969 -6.68 -7.336 1 98.88 211 SER A C 1
ATOM 1670 O O . SER A 1 211 ? 6.918 -7.234 -7.898 1 98.88 211 SER A O 1
ATOM 1672 N N . GLN A 1 212 ? 5.484 -5.535 -7.684 1 98.56 212 GLN A N 1
ATOM 1673 C CA . GLN A 1 212 ? 6 -4.836 -8.859 1 98.56 212 GLN A CA 1
ATOM 1674 C C . GLN A 1 212 ? 7.449 -4.406 -8.648 1 98.56 212 GLN A C 1
ATOM 1676 O O . GLN A 1 212 ? 8.266 -4.477 -9.57 1 98.56 212 GLN A O 1
ATOM 1681 N N . GLY A 1 213 ? 7.73 -3.932 -7.422 1 98.38 213 GLY A N 1
ATOM 1682 C CA . GLY A 1 213 ? 9.102 -3.59 -7.094 1 98.38 213 GLY A CA 1
ATOM 1683 C C . GLY A 1 213 ? 10.047 -4.773 -7.164 1 98.38 213 GLY A C 1
ATOM 1684 O O . GLY A 1 213 ? 11.141 -4.672 -7.727 1 98.38 213 GLY A O 1
ATOM 1685 N N . LEU A 1 214 ? 9.625 -5.898 -6.617 1 98.81 214 LEU A N 1
ATOM 1686 C CA . LEU A 1 214 ? 10.438 -7.109 -6.668 1 98.81 214 LEU A CA 1
ATOM 1687 C C . LEU A 1 214 ? 10.656 -7.555 -8.109 1 98.81 214 LEU A C 1
ATOM 1689 O O . LEU A 1 214 ? 11.758 -7.98 -8.469 1 98.81 214 LEU A O 1
ATOM 1693 N N . GLN A 1 215 ? 9.57 -7.508 -8.898 1 98.69 215 GLN A N 1
ATOM 1694 C CA . GLN A 1 215 ? 9.711 -7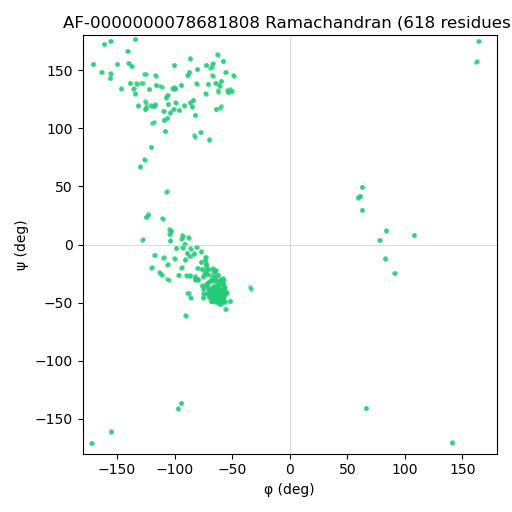.879 -10.305 1 98.69 215 GLN A CA 1
ATOM 1695 C C . GLN A 1 215 ? 10.758 -7.016 -10.992 1 98.69 215 GLN A C 1
ATOM 1697 O O . GLN A 1 215 ? 11.594 -7.523 -11.75 1 98.69 215 GLN A O 1
ATOM 1702 N N . ALA A 1 216 ? 10.75 -5.738 -10.742 1 97.56 216 ALA A N 1
ATOM 1703 C CA . ALA A 1 216 ? 11.719 -4.824 -11.336 1 97.56 216 ALA A CA 1
ATOM 1704 C C . ALA A 1 216 ? 13.141 -5.184 -10.914 1 97.56 216 ALA A C 1
ATOM 1706 O O . ALA A 1 216 ? 14.078 -5.066 -11.703 1 97.56 216 ALA A O 1
ATOM 1707 N N . GLU A 1 217 ? 13.289 -5.672 -9.734 1 97.5 217 GLU A N 1
ATOM 1708 C CA . GLU A 1 217 ? 14.609 -5.941 -9.18 1 97.5 217 GLU A CA 1
ATOM 1709 C C . GLU A 1 217 ? 15.156 -7.281 -9.672 1 97.5 217 GLU A C 1
ATOM 1711 O O . GLU A 1 217 ? 16.359 -7.445 -9.828 1 97.5 217 GLU A O 1
ATOM 1716 N N . TYR A 1 218 ? 14.211 -8.211 -9.984 1 98.06 218 TYR A N 1
ATOM 1717 C CA . TYR A 1 218 ? 14.734 -9.562 -10.133 1 98.06 218 TYR A CA 1
ATOM 1718 C C . TYR A 1 218 ? 14.312 -10.172 -11.469 1 98.06 218 TYR A C 1
ATOM 1720 O O . TYR A 1 218 ? 14.633 -11.328 -11.758 1 98.06 218 TYR A O 1
ATOM 1728 N N . LYS A 1 219 ? 13.664 -9.438 -12.297 1 96.75 219 LYS A N 1
ATOM 1729 C CA . LYS A 1 219 ? 13.242 -9.953 -13.594 1 96.75 219 LYS A CA 1
ATOM 1730 C C . LYS A 1 219 ? 14.438 -10.43 -14.414 1 96.75 219 LYS A C 1
ATOM 1732 O O . LYS A 1 219 ? 14.336 -11.422 -15.141 1 96.75 219 LYS A O 1
ATOM 1737 N N . ASP A 1 220 ? 15.562 -9.789 -14.297 1 95.5 220 ASP A N 1
ATOM 1738 C CA . ASP A 1 220 ? 16.734 -10.117 -15.094 1 95.5 220 ASP A CA 1
ATOM 1739 C C . ASP A 1 220 ? 17.375 -11.43 -14.633 1 95.5 220 ASP A C 1
ATOM 1741 O O . ASP A 1 220 ? 18.219 -11.992 -15.32 1 95.5 220 ASP A O 1
ATOM 1745 N N . LYS A 1 221 ? 16.922 -11.93 -13.477 1 96.81 221 LYS A N 1
ATOM 1746 C CA . LYS A 1 221 ? 17.406 -13.203 -12.969 1 96.81 221 LYS A CA 1
ATOM 1747 C C . LYS A 1 221 ? 16.5 -14.352 -13.406 1 96.81 221 LYS A C 1
ATOM 1749 O O . LYS A 1 221 ? 16.578 -15.461 -12.875 1 96.81 221 LYS A O 1
ATOM 1754 N N . GLY A 1 222 ? 15.555 -14.039 -14.297 1 96.94 222 GLY A N 1
ATOM 1755 C CA . GLY A 1 222 ? 14.688 -15.086 -14.82 1 96.94 222 GLY A CA 1
ATOM 1756 C C . GLY A 1 222 ? 13.508 -15.398 -13.914 1 96.94 222 GLY A C 1
ATOM 1757 O O . GLY A 1 222 ? 12.867 -16.438 -14.062 1 96.94 222 GLY A O 1
ATOM 1758 N N . ILE A 1 223 ? 13.273 -14.586 -12.961 1 98.5 223 ILE A N 1
ATOM 1759 C CA . ILE A 1 223 ? 12.188 -14.805 -12.008 1 98.5 223 ILE A CA 1
ATOM 1760 C C . ILE A 1 223 ? 10.984 -13.961 -12.391 1 98.5 223 ILE A C 1
ATOM 1762 O O . ILE A 1 223 ? 11.125 -12.789 -12.766 1 98.5 223 ILE A O 1
ATOM 1766 N N . ILE A 1 224 ? 9.789 -14.508 -12.383 1 98.69 224 ILE A N 1
ATOM 1767 C CA . ILE A 1 224 ? 8.539 -13.789 -12.609 1 98.69 224 ILE A CA 1
ATOM 1768 C C . ILE A 1 224 ? 7.848 -13.531 -11.266 1 98.69 224 ILE A C 1
ATOM 1770 O O . ILE A 1 224 ? 7.543 -14.469 -10.523 1 98.69 224 ILE A O 1
ATOM 1774 N N . ILE A 1 225 ? 7.695 -12.344 -10.906 1 98.88 225 ILE A N 1
ATOM 1775 C CA . ILE A 1 225 ? 6.941 -11.93 -9.727 1 98.88 225 ILE A CA 1
ATOM 1776 C C . ILE A 1 225 ? 5.75 -11.078 -10.156 1 98.88 225 ILE A C 1
ATOM 1778 O O . ILE A 1 225 ? 5.918 -10.031 -10.789 1 98.88 225 ILE A O 1
ATOM 1782 N N . GLN A 1 226 ? 4.543 -11.516 -9.82 1 98.81 226 GLN A N 1
ATOM 1783 C CA . GLN A 1 226 ? 3.328 -10.906 -10.336 1 98.81 226 GLN A CA 1
ATOM 1784 C C . GLN A 1 226 ? 2.293 -10.719 -9.234 1 98.81 226 GLN A C 1
ATOM 1786 O O . GLN A 1 226 ? 2.115 -11.594 -8.383 1 98.81 226 GLN A O 1
ATOM 1791 N N . ALA A 1 227 ? 1.716 -9.547 -9.203 1 98.88 227 ALA A N 1
ATOM 1792 C CA . ALA A 1 227 ? 0.514 -9.336 -8.398 1 98.88 227 ALA A CA 1
ATOM 1793 C C . ALA A 1 227 ? -0.735 -9.773 -9.164 1 98.88 227 ALA A C 1
ATOM 1795 O O . ALA A 1 227 ? -0.961 -9.336 -10.297 1 98.88 227 ALA A O 1
ATOM 1796 N N . VAL A 1 228 ? -1.51 -10.641 -8.625 1 98.88 228 VAL A N 1
ATOM 1797 C CA . VAL A 1 228 ? -2.805 -11.031 -9.172 1 98.88 228 VAL A CA 1
ATOM 1798 C C . VAL A 1 228 ? -3.926 -10.422 -8.336 1 98.88 228 VAL A C 1
ATOM 1800 O O . VAL A 1 228 ? -4.004 -10.648 -7.129 1 98.88 228 VAL A O 1
ATOM 1803 N N . ALA A 1 229 ? -4.77 -9.633 -8.969 1 98.75 229 ALA A N 1
ATOM 1804 C CA . ALA A 1 229 ? -5.742 -8.828 -8.242 1 98.75 229 ALA A CA 1
ATOM 1805 C C . ALA A 1 229 ? -7.168 -9.18 -8.656 1 98.75 229 ALA A C 1
ATOM 1807 O O . ALA A 1 229 ? -7.793 -8.461 -9.43 1 98.75 229 ALA A O 1
ATOM 1808 N N . PRO A 1 230 ? -7.699 -10.195 -8.062 1 98.38 230 PRO A N 1
ATOM 1809 C CA . PRO A 1 230 ? -9.062 -10.609 -8.414 1 98.38 230 PRO A CA 1
ATOM 1810 C C . PRO A 1 230 ? -10.125 -9.648 -7.891 1 98.38 230 PRO A C 1
ATOM 1812 O O . PRO A 1 230 ? -9.867 -8.883 -6.957 1 98.38 230 PRO A O 1
ATOM 1815 N N . PHE A 1 231 ? -11.234 -9.648 -8.555 1 97.31 231 PHE A N 1
ATOM 1816 C CA . PHE A 1 231 ? -12.484 -9.172 -7.969 1 97.31 231 PHE A CA 1
ATOM 1817 C C . PHE A 1 231 ? -13.281 -10.328 -7.379 1 97.31 231 PHE A C 1
ATOM 1819 O O . PHE A 1 231 ? -12.742 -11.156 -6.648 1 97.31 231 PHE A O 1
ATOM 1826 N N . GLY A 1 232 ? -14.531 -10.422 -7.566 1 95.62 232 GLY A N 1
ATOM 1827 C CA . GLY A 1 232 ? -15.367 -11.414 -6.914 1 95.62 232 GLY A CA 1
ATOM 1828 C C . GLY A 1 232 ? -15.016 -12.836 -7.312 1 95.62 232 GLY A C 1
ATOM 1829 O O . GLY A 1 232 ? -15.031 -13.18 -8.492 1 95.62 232 GLY A O 1
ATOM 1830 N N . VAL A 1 233 ? -14.578 -13.656 -6.383 1 97.75 233 VAL A N 1
ATOM 1831 C CA . VAL A 1 233 ? -14.445 -15.109 -6.48 1 97.75 233 VAL A CA 1
ATOM 1832 C C . VAL A 1 233 ? -15.258 -15.781 -5.379 1 97.75 233 VAL A C 1
ATOM 1834 O O . VAL A 1 233 ? -15.258 -15.32 -4.234 1 97.75 233 VAL A O 1
ATOM 1837 N N . SER A 1 234 ? -16 -16.797 -5.734 1 97 234 SER A N 1
ATOM 1838 C CA . SER A 1 234 ? -16.891 -17.453 -4.785 1 97 234 SER A CA 1
ATOM 1839 C C . SER A 1 234 ? -16.109 -18.234 -3.738 1 97 234 SER A C 1
ATOM 1841 O O . SER A 1 234 ? -15.797 -19.406 -3.947 1 97 234 SER A O 1
ATOM 1843 N N . THR A 1 235 ? -15.789 -17.609 -2.664 1 96.19 235 THR A N 1
ATOM 1844 C CA . THR A 1 235 ? -15.055 -18.172 -1.533 1 96.19 235 THR A CA 1
ATOM 1845 C C . THR A 1 235 ? -15.711 -17.781 -0.214 1 96.19 235 THR A C 1
ATOM 1847 O O . THR A 1 235 ? -16.703 -17.047 -0.202 1 96.19 235 THR A O 1
ATOM 1850 N N . ARG A 1 236 ? -15.18 -18.281 0.847 1 91.81 236 ARG A N 1
ATOM 1851 C CA . ARG A 1 236 ? -15.672 -17.906 2.17 1 91.81 236 ARG A CA 1
ATOM 1852 C C . ARG A 1 236 ? -15.594 -16.391 2.375 1 91.81 236 ARG A C 1
ATOM 1854 O O . ARG A 1 236 ? -16.5 -15.789 2.945 1 91.81 236 ARG A O 1
ATOM 1861 N N . MET A 1 237 ? -14.57 -15.734 1.89 1 91.25 237 MET A N 1
ATOM 1862 C CA . MET A 1 237 ? -14.359 -14.297 2.045 1 91.25 237 MET A CA 1
ATOM 1863 C C . MET A 1 237 ? -15.508 -13.508 1.437 1 91.25 237 MET A C 1
ATOM 1865 O O . MET A 1 237 ? -15.852 -12.43 1.927 1 91.25 237 MET A O 1
ATOM 1869 N N . THR A 1 238 ? -16.125 -14.023 0.373 1 91.5 238 THR A N 1
ATOM 1870 C CA . THR A 1 238 ? -17.219 -13.344 -0.309 1 91.5 238 THR A CA 1
ATOM 1871 C C . THR A 1 238 ? -18.562 -13.969 0.057 1 91.5 238 THR A C 1
ATOM 1873 O O . THR A 1 238 ? -19.547 -13.789 -0.655 1 91.5 238 THR A O 1
ATOM 1876 N N . ALA A 1 239 ? -18.578 -14.82 1.057 1 91.25 239 ALA A N 1
ATOM 1877 C CA . ALA A 1 239 ? -19.766 -15.5 1.534 1 91.25 239 ALA A CA 1
ATOM 1878 C C . ALA A 1 239 ? -20.359 -16.406 0.451 1 91.25 239 ALA A C 1
ATOM 1880 O O . ALA A 1 239 ? -21.578 -16.469 0.283 1 91.25 239 ALA A O 1
ATOM 1881 N N . TYR A 1 240 ? -19.484 -16.906 -0.398 1 93 240 TYR A N 1
ATOM 1882 C CA . TYR A 1 240 ? -19.844 -17.891 -1.423 1 93 240 TYR A CA 1
ATOM 1883 C C . TYR A 1 240 ? -20.906 -17.328 -2.361 1 93 240 TYR A C 1
ATOM 1885 O O . TYR A 1 240 ? -21.875 -18 -2.67 1 93 240 TYR A O 1
ATOM 1893 N N . GLN A 1 241 ? -20.734 -16.109 -2.686 1 90 241 GLN A N 1
ATOM 1894 C CA . GLN A 1 241 ? -21.625 -15.523 -3.682 1 90 241 GLN A CA 1
ATOM 1895 C C . GLN A 1 241 ? -21.734 -16.406 -4.918 1 90 241 GLN A C 1
ATOM 1897 O O . GLN A 1 241 ? -20.75 -17.016 -5.336 1 90 241 GLN A O 1
ATOM 1902 N N . SER A 1 242 ? -22.891 -16.406 -5.508 1 9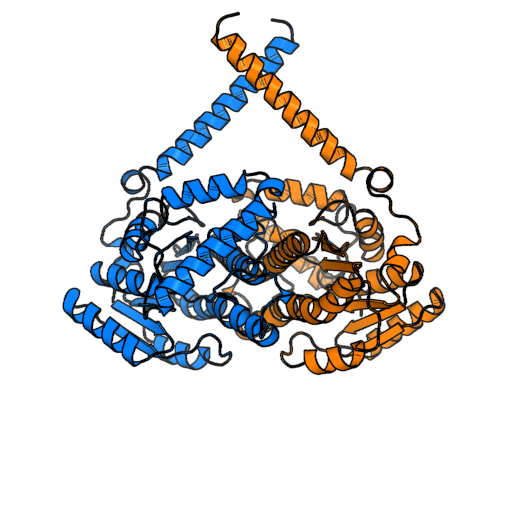1.62 242 SER A N 1
ATOM 1903 C CA . SER A 1 242 ? -23.125 -17.25 -6.676 1 91.62 242 SER A CA 1
ATOM 1904 C C . SER A 1 242 ? -22.266 -16.828 -7.852 1 91.62 242 SER A C 1
ATOM 1906 O O . SER A 1 242 ? -22.062 -15.633 -8.086 1 91.62 242 SER A O 1
ATOM 1908 N N . THR A 1 243 ? -21.781 -17.781 -8.484 1 94.25 243 THR A N 1
ATOM 1909 C CA . THR A 1 243 ? -20.922 -17.5 -9.633 1 94.25 243 THR A CA 1
ATOM 1910 C C . THR A 1 243 ? -21.734 -16.875 -10.766 1 94.25 243 THR A C 1
ATOM 1912 O O . THR A 1 243 ? -22.922 -17.156 -10.922 1 94.25 243 THR A O 1
ATOM 1915 N N . ASN A 1 244 ? -21.156 -16.031 -11.477 1 92.56 244 ASN A N 1
ATOM 1916 C CA . ASN A 1 244 ? -21.672 -15.398 -12.68 1 92.56 244 ASN A CA 1
ATOM 1917 C C . ASN A 1 244 ? -20.547 -14.906 -13.594 1 92.56 244 ASN A C 1
ATOM 1919 O O . ASN A 1 244 ? -19.438 -15.438 -13.555 1 92.56 244 ASN A O 1
ATOM 1923 N N . MET A 1 245 ? -20.859 -14.023 -14.445 1 87.88 245 MET A N 1
ATOM 1924 C CA . MET A 1 245 ? -19.859 -13.562 -15.406 1 87.88 245 MET A CA 1
ATOM 1925 C C . MET A 1 245 ? -18.734 -12.797 -14.695 1 87.88 245 MET A C 1
ATOM 1927 O O . MET A 1 245 ? -17.594 -12.789 -15.156 1 87.88 245 MET A O 1
ATOM 1931 N N . LEU A 1 246 ? -19.047 -12.297 -13.555 1 89.31 246 LEU A N 1
ATOM 1932 C CA . LEU A 1 246 ? -18.078 -11.445 -12.859 1 89.31 246 LEU A CA 1
ATOM 1933 C C . LEU A 1 246 ? -17.547 -12.133 -11.609 1 89.31 246 LEU A C 1
ATOM 1935 O O . LEU A 1 246 ? -16.453 -11.82 -11.141 1 89.31 246 LEU A O 1
ATOM 1939 N N . THR A 1 247 ? -18.328 -13.023 -11.055 1 95.31 247 THR A N 1
ATOM 1940 C CA . THR A 1 247 ? -17.906 -13.82 -9.906 1 95.31 247 THR A CA 1
ATOM 1941 C C . THR A 1 247 ? -17.562 -15.242 -10.336 1 95.31 247 THR A C 1
ATOM 1943 O O . THR A 1 247 ? -18.438 -16.016 -10.703 1 95.31 247 THR A O 1
ATOM 1946 N N . LEU A 1 248 ? -16.344 -15.594 -10.219 1 97.75 248 LEU A N 1
ATOM 1947 C CA . LEU A 1 248 ? -15.883 -16.891 -10.695 1 97.75 248 LEU A CA 1
ATOM 1948 C C . LEU A 1 248 ? -15.75 -17.875 -9.547 1 97.75 248 LEU A C 1
ATOM 1950 O O . LEU A 1 248 ? -15.672 -17.469 -8.383 1 97.75 248 LEU A O 1
ATOM 1954 N N . SER A 1 249 ? -15.867 -19.156 -9.938 1 98.12 249 SER A N 1
ATOM 1955 C CA . SER A 1 249 ? -15.414 -20.156 -8.977 1 98.12 249 SER A CA 1
ATOM 1956 C C . SER A 1 249 ? -13.906 -20.078 -8.773 1 98.12 249 SER A C 1
ATOM 1958 O O . SER A 1 249 ? -13.18 -19.609 -9.648 1 98.12 249 SER A O 1
ATOM 1960 N N . PRO A 1 250 ? -13.422 -20.547 -7.637 1 98.56 250 PRO A N 1
ATOM 1961 C CA . PRO A 1 250 ? -11.969 -20.547 -7.43 1 98.56 250 PRO A CA 1
ATOM 1962 C C . PRO A 1 250 ? -11.219 -21.297 -8.531 1 98.56 250 PRO A C 1
ATOM 1964 O O . PRO A 1 250 ? -10.188 -20.828 -9.016 1 98.56 250 PRO A O 1
ATOM 1967 N N . GLU A 1 251 ? -11.727 -22.438 -8.992 1 98.25 251 GLU A N 1
ATOM 1968 C CA . GLU A 1 251 ? -11.086 -23.25 -10.016 1 98.25 251 GLU A CA 1
ATOM 1969 C C . GLU A 1 251 ? -11 -22.516 -11.344 1 98.25 251 GLU A C 1
ATOM 1971 O O . GLU A 1 251 ? -9.945 -22.469 -11.977 1 98.25 251 GLU A O 1
ATOM 1976 N N . ASP A 1 252 ? -12.133 -21.906 -11.703 1 98 252 ASP A N 1
ATOM 1977 C CA . ASP A 1 252 ? -12.164 -21.156 -12.961 1 98 252 ASP A CA 1
ATOM 1978 C C . ASP A 1 252 ? -11.219 -19.969 -12.906 1 98 252 ASP A C 1
ATOM 1980 O O . ASP A 1 252 ? -10.516 -19.688 -13.875 1 98 252 ASP A O 1
ATOM 1984 N N . PHE A 1 253 ? -11.211 -19.312 -11.805 1 98.62 253 PHE A N 1
ATOM 1985 C CA . PHE A 1 253 ? -10.344 -18.141 -11.656 1 98.62 253 PHE A CA 1
ATOM 1986 C C . PHE A 1 253 ? -8.883 -18.531 -11.805 1 98.62 253 PHE A C 1
ATOM 1988 O O . PHE A 1 253 ? -8.133 -17.906 -12.555 1 98.62 253 PHE A O 1
ATOM 1995 N N . VAL A 1 254 ? -8.461 -19.578 -11.125 1 98.69 254 VAL A N 1
ATOM 1996 C CA . VAL A 1 254 ? -7.059 -19.984 -11.086 1 98.69 254 VAL A CA 1
ATOM 1997 C C . VAL A 1 254 ? -6.621 -20.469 -12.469 1 98.69 254 VAL A C 1
ATOM 1999 O O . VAL A 1 254 ? -5.551 -20.094 -12.953 1 98.69 254 VAL A O 1
ATOM 2002 N N . GLN A 1 255 ? -7.461 -21.281 -13.164 1 97.31 255 GLN A N 1
ATOM 2003 C CA . GLN A 1 255 ? -7.141 -21.766 -14.5 1 97.31 255 GLN A CA 1
ATOM 2004 C C . GLN A 1 255 ? -6.934 -20.609 -15.469 1 97.31 255 GLN A C 1
ATOM 2006 O O . GLN A 1 255 ? -5.992 -20.609 -16.266 1 97.31 255 GLN A O 1
ATOM 2011 N N . ARG A 1 256 ? -7.77 -19.625 -15.305 1 96.81 256 ARG A N 1
ATOM 2012 C CA . ARG A 1 256 ? -7.66 -18.453 -16.172 1 96.81 256 ARG A CA 1
ATOM 2013 C C . ARG A 1 256 ? -6.465 -17.594 -15.789 1 96.81 256 ARG A C 1
ATOM 2015 O O . ARG A 1 256 ? -5.746 -17.094 -16.656 1 96.81 256 ARG A O 1
ATOM 2022 N N . SER A 1 257 ? -6.238 -17.391 -14.5 1 98.19 257 SER A N 1
ATOM 2023 C CA . SER A 1 257 ? -5.164 -16.516 -14.039 1 98.19 257 SER A CA 1
ATOM 2024 C C . SER A 1 257 ? -3.803 -17.047 -14.484 1 98.19 257 SER A C 1
ATOM 2026 O O . SER A 1 257 ? -2.898 -16.25 -14.781 1 98.19 257 SER A O 1
ATOM 2028 N N . LEU A 1 258 ? -3.643 -18.359 -14.594 1 97.69 258 LEU A N 1
ATOM 2029 C CA . LEU A 1 258 ? -2.367 -18.953 -14.969 1 97.69 258 LEU A CA 1
ATOM 2030 C C . LEU A 1 258 ? -2.066 -18.719 -16.438 1 97.69 258 LEU A C 1
ATOM 2032 O O . LEU A 1 258 ? -0.924 -18.875 -16.875 1 97.69 258 LEU A O 1
ATOM 2036 N N . LEU A 1 259 ? -3.09 -18.344 -17.234 1 96.62 259 LEU A N 1
ATOM 2037 C CA . LEU A 1 259 ? -2.867 -18.016 -18.641 1 96.62 259 LEU A CA 1
ATOM 2038 C C . LEU A 1 259 ? -2.176 -16.656 -18.766 1 96.62 259 LEU A C 1
ATOM 2040 O O . LEU A 1 259 ? -1.653 -16.328 -19.828 1 96.62 259 LEU A O 1
ATOM 2044 N N . TYR A 1 260 ? -2.152 -15.914 -17.688 1 97.44 260 TYR A N 1
ATOM 2045 C CA . TYR A 1 260 ? -1.657 -14.547 -17.766 1 97.44 260 TYR A CA 1
ATOM 2046 C C . TYR A 1 260 ? -0.323 -14.406 -17.047 1 97.44 260 TYR A C 1
ATOM 2048 O O . TYR A 1 260 ? 0.065 -13.305 -16.656 1 97.44 260 TYR A O 1
ATOM 2056 N N . LEU A 1 261 ? 0.42 -15.43 -16.844 1 97.38 261 LEU A N 1
ATOM 2057 C CA . LEU A 1 261 ? 1.68 -15.43 -16.109 1 97.38 261 LEU A CA 1
ATOM 2058 C C . LEU A 1 261 ? 2.688 -14.484 -16.75 1 97.38 261 LEU A C 1
ATOM 2060 O O . LEU A 1 261 ? 3.477 -13.844 -16.062 1 97.38 261 LEU A O 1
ATOM 2064 N N . LYS A 1 262 ? 2.623 -14.375 -18.094 1 95.94 262 LYS A N 1
ATOM 2065 C CA . LYS A 1 262 ? 3.602 -13.57 -18.828 1 95.94 262 LYS A CA 1
ATOM 2066 C C . LYS A 1 262 ? 2.998 -12.242 -19.266 1 95.94 262 LYS A C 1
ATOM 2068 O O . LYS A 1 262 ? 3.549 -11.57 -20.141 1 95.94 262 LYS A O 1
ATOM 2073 N N . ALA A 1 263 ? 1.844 -11.891 -18.734 1 95.44 263 ALA A N 1
ATOM 2074 C CA . ALA A 1 263 ? 1.117 -10.711 -19.188 1 95.44 263 ALA A CA 1
ATOM 2075 C C . ALA A 1 263 ? 1.641 -9.445 -18.516 1 95.44 263 ALA A C 1
ATOM 2077 O O . ALA A 1 263 ? 1.287 -8.336 -18.906 1 95.44 263 ALA A O 1
ATOM 2078 N N . GLY A 1 264 ? 2.533 -9.57 -17.516 1 94.62 264 GLY A N 1
ATOM 2079 C CA . GLY A 1 264 ? 3.072 -8.391 -16.859 1 94.62 264 GLY A CA 1
ATOM 2080 C C . GLY A 1 264 ? 3.234 -8.578 -15.359 1 94.62 264 GLY A C 1
ATOM 2081 O O . GLY A 1 264 ? 3.066 -9.68 -14.836 1 94.62 264 GLY A O 1
ATOM 2082 N N . ASP A 1 265 ? 3.537 -7.488 -14.656 1 97.44 265 ASP A N 1
ATOM 2083 C CA . ASP A 1 265 ? 3.844 -7.562 -13.234 1 97.44 265 ASP A CA 1
ATOM 2084 C C . ASP A 1 265 ? 2.576 -7.43 -12.391 1 97.44 265 ASP A C 1
ATOM 2086 O O . ASP A 1 265 ? 2.621 -7.57 -11.164 1 97.44 265 ASP A O 1
ATOM 2090 N N . LYS A 1 266 ? 1.479 -7.137 -13.031 1 97.94 266 LYS A N 1
ATOM 2091 C CA . LYS A 1 266 ? 0.175 -7.086 -12.375 1 97.94 266 LYS A CA 1
ATOM 2092 C C . LYS A 1 266 ? -0.935 -7.527 -13.328 1 97.94 266 LYS A C 1
ATOM 2094 O O . LYS A 1 266 ? -0.994 -7.074 -14.469 1 97.94 266 LYS A O 1
ATOM 2099 N N . THR A 1 267 ? -1.827 -8.352 -12.891 1 97.81 267 THR A N 1
ATOM 2100 C CA . THR A 1 267 ? -2.986 -8.797 -13.656 1 97.81 267 THR A CA 1
ATOM 2101 C C . THR A 1 267 ? -4.215 -8.914 -12.758 1 97.81 267 THR A C 1
ATOM 2103 O O . THR A 1 267 ? -4.102 -8.867 -11.531 1 97.81 267 THR A O 1
ATOM 2106 N N . TYR A 1 268 ? -5.316 -9.031 -13.43 1 97.81 268 TYR A N 1
ATOM 2107 C CA . TYR A 1 268 ? -6.555 -9.266 -12.688 1 97.81 268 TYR A CA 1
ATOM 2108 C C . TYR A 1 268 ? -6.992 -10.719 -12.805 1 97.81 268 TYR A C 1
ATOM 2110 O O . TYR A 1 268 ? -8.07 -11.086 -12.344 1 97.81 268 TYR A O 1
ATOM 2118 N N . GLY A 1 269 ? -6.23 -11.547 -13.445 1 97.12 269 GLY A N 1
ATOM 2119 C CA . GLY A 1 269 ? -6.406 -12.992 -13.492 1 97.12 269 GLY A CA 1
ATOM 2120 C C . GLY A 1 269 ? -7.27 -13.453 -14.648 1 97.12 269 GLY A C 1
ATOM 2121 O O . GLY A 1 269 ? -7.18 -14.602 -15.078 1 97.12 269 GLY A O 1
ATOM 2122 N N . ASN A 1 270 ? -8.141 -12.555 -15.148 1 95.75 270 ASN A N 1
ATOM 2123 C CA . ASN A 1 270 ? -9.016 -12.859 -16.281 1 95.75 270 ASN A CA 1
ATOM 2124 C C . ASN A 1 270 ? -9.555 -11.594 -16.922 1 95.75 270 ASN A C 1
ATOM 2126 O O . ASN A 1 270 ? -9.43 -10.5 -16.375 1 95.75 270 ASN A O 1
ATOM 2130 N N . ILE A 1 271 ? -10.211 -11.742 -18.016 1 94.38 271 ILE A N 1
ATOM 2131 C CA . ILE A 1 271 ? -10.641 -10.602 -18.812 1 94.38 271 ILE A CA 1
ATOM 2132 C C . ILE A 1 271 ? -11.789 -9.883 -18.109 1 94.38 271 ILE A C 1
ATOM 2134 O O . ILE A 1 271 ? -11.867 -8.648 -18.141 1 94.38 271 ILE A O 1
ATOM 2138 N N . GLY A 1 272 ? -12.711 -10.648 -17.562 1 95.31 272 GLY A N 1
ATOM 2139 C CA . GLY A 1 272 ? -13.812 -10.023 -16.859 1 95.31 272 GLY A CA 1
ATOM 2140 C C . GLY A 1 272 ? -13.344 -9.102 -15.742 1 95.31 272 GLY A C 1
ATOM 2141 O O . GLY A 1 272 ? -13.805 -7.965 -15.633 1 95.31 272 GLY A O 1
ATOM 2142 N N . HIS A 1 273 ? -12.453 -9.602 -14.922 1 97.44 273 HIS A N 1
ATOM 2143 C CA . HIS A 1 273 ? -11.914 -8.797 -13.828 1 97.44 273 HIS A CA 1
ATOM 2144 C C . HIS A 1 273 ? -11.055 -7.652 -14.352 1 97.44 273 HIS A C 1
ATOM 2146 O O . HIS A 1 273 ? -10.992 -6.586 -13.742 1 97.44 273 HIS A O 1
ATOM 2152 N N . THR A 1 274 ? -10.391 -7.848 -15.516 1 95.88 274 THR A N 1
ATOM 2153 C CA . THR A 1 274 ? -9.625 -6.777 -16.141 1 95.88 274 THR A CA 1
ATOM 2154 C C . THR A 1 274 ? -10.539 -5.617 -16.531 1 95.88 274 THR A C 1
ATOM 2156 O O . THR A 1 274 ? -10.219 -4.457 -16.281 1 95.88 274 THR A O 1
ATOM 2159 N N . ILE A 1 275 ? -11.648 -5.938 -17.109 1 94.12 275 ILE A N 1
ATOM 2160 C CA . ILE A 1 275 ? -12.617 -4.922 -17.516 1 94.12 275 ILE A CA 1
ATOM 2161 C C . ILE A 1 275 ? -13.164 -4.215 -16.281 1 94.12 275 ILE A C 1
ATOM 2163 O O . ILE A 1 275 ? -13.289 -2.988 -16.266 1 94.12 275 ILE A O 1
ATOM 2167 N N . MET A 1 276 ? -13.445 -4.973 -15.242 1 95.81 276 MET A N 1
ATOM 2168 C CA . MET A 1 276 ? -13.93 -4.387 -14 1 95.81 276 MET A CA 1
ATOM 2169 C C . MET A 1 276 ? -12.906 -3.418 -13.422 1 95.81 276 MET A C 1
ATOM 2171 O O . MET A 1 276 ? -13.273 -2.338 -12.945 1 95.81 276 MET A O 1
ATOM 2175 N N . GLY A 1 277 ? -11.641 -3.867 -13.438 1 95.44 277 GLY A N 1
ATOM 2176 C CA . GLY A 1 277 ? -10.586 -2.979 -12.984 1 95.44 277 GLY A CA 1
ATOM 2177 C C . GLY A 1 277 ? -10.531 -1.675 -13.758 1 95.44 277 GLY A C 1
ATOM 2178 O O . GLY A 1 277 ? -10.406 -0.601 -13.164 1 95.44 277 GLY A O 1
ATOM 2179 N N . TRP A 1 278 ? -10.68 -1.785 -15.055 1 92.94 278 TRP A N 1
ATOM 2180 C CA . TRP A 1 278 ? -10.688 -0.608 -15.922 1 92.94 278 TRP A CA 1
ATOM 2181 C C . TRP A 1 278 ? -11.859 0.307 -15.578 1 92.94 278 TRP A C 1
ATOM 2183 O O . TRP A 1 278 ? -11.695 1.525 -15.477 1 92.94 278 TRP A O 1
ATOM 2193 N N . VAL A 1 279 ? -13.023 -0.216 -15.391 1 93.44 279 VAL A N 1
ATOM 2194 C CA . VAL A 1 279 ? -14.227 0.549 -15.07 1 93.44 279 VAL A CA 1
ATOM 2195 C C . VAL A 1 279 ? -14.039 1.264 -13.734 1 93.44 279 VAL A C 1
ATOM 2197 O O . VAL A 1 279 ? -14.32 2.459 -13.617 1 93.44 279 VAL A O 1
ATOM 2200 N N . LEU A 1 280 ? -13.555 0.56 -12.773 1 94.31 280 LEU A N 1
ATOM 2201 C CA . LEU A 1 280 ? -13.398 1.122 -11.438 1 94.31 280 LEU A CA 1
ATOM 2202 C C . LEU A 1 280 ? -12.414 2.281 -11.445 1 94.31 280 LEU A C 1
ATOM 2204 O O . LEU A 1 280 ? -12.586 3.256 -10.703 1 94.31 280 LEU A O 1
ATOM 2208 N N . GLN A 1 281 ? -11.406 2.186 -12.258 1 94.19 281 GLN A N 1
ATOM 2209 C CA . GLN A 1 281 ? -10.375 3.213 -12.312 1 94.19 281 GLN A CA 1
ATOM 2210 C C . GLN A 1 281 ? -10.859 4.441 -13.078 1 94.19 281 GLN A C 1
ATOM 2212 O O . GLN A 1 281 ? -10.242 5.512 -12.992 1 94.19 281 GLN A O 1
ATOM 2217 N N . HIS A 1 282 ? -11.938 4.32 -13.82 1 91.19 282 HIS A N 1
ATOM 2218 C CA . HIS A 1 282 ? -12.336 5.422 -14.68 1 91.19 282 HIS A CA 1
ATOM 2219 C C . HIS A 1 282 ? -13.703 5.969 -14.281 1 91.19 282 HIS A C 1
ATOM 2221 O O . HIS A 1 282 ? -14.125 7.02 -14.766 1 91.19 282 HIS A O 1
ATOM 2227 N N . ILE A 1 283 ? -14.367 5.301 -13.414 1 91.62 283 ILE A N 1
ATOM 2228 C CA . ILE A 1 283 ? -15.625 5.824 -12.891 1 91.62 283 ILE A CA 1
ATOM 2229 C C . ILE A 1 283 ? -15.344 6.98 -11.93 1 91.62 283 ILE A C 1
ATOM 2231 O O . ILE A 1 283 ? -14.445 6.891 -11.086 1 91.62 283 ILE A O 1
ATOM 2235 N N . PRO A 1 284 ? -16.031 8.117 -12.125 1 91.19 284 PRO A N 1
ATOM 2236 C CA . PRO A 1 284 ? -15.836 9.219 -11.172 1 91.19 284 PRO A CA 1
ATOM 2237 C C . PRO A 1 284 ? -16.062 8.789 -9.727 1 91.19 284 PRO A C 1
ATOM 2239 O O . PRO A 1 284 ? -17.078 8.156 -9.414 1 91.19 284 PRO A O 1
ATOM 2242 N N . LEU A 1 285 ? -15.156 9.125 -8.914 1 92.06 285 LEU A N 1
ATOM 2243 C CA . LEU A 1 285 ? -15.188 8.695 -7.52 1 92.06 285 LEU A CA 1
ATOM 2244 C C . LEU A 1 285 ? -16.438 9.211 -6.816 1 92.06 285 LEU A C 1
ATOM 2246 O O . LEU A 1 285 ? -16.953 8.562 -5.898 1 92.06 285 LEU A O 1
ATOM 2250 N N . LYS A 1 286 ? -16.969 10.375 -7.207 1 92 286 LYS A N 1
ATOM 2251 C CA . LYS A 1 286 ? -18.172 10.922 -6.602 1 92 286 LYS A CA 1
ATOM 2252 C C . LYS A 1 286 ? -19.344 9.945 -6.73 1 92 286 LYS A C 1
ATOM 2254 O O . LYS A 1 286 ? -20.188 9.844 -5.832 1 92 286 LYS A O 1
ATOM 2259 N N . LEU A 1 287 ? -19.344 9.227 -7.855 1 93.25 287 LEU A N 1
ATOM 2260 C CA . LEU A 1 287 ? -20.391 8.227 -8.07 1 93.25 287 LEU A CA 1
ATOM 2261 C C . LEU A 1 287 ? -20.141 6.996 -7.203 1 93.25 287 LEU A C 1
ATOM 2263 O O . LEU A 1 287 ? -21.078 6.441 -6.629 1 93.25 287 LEU A O 1
ATOM 2267 N N . LEU A 1 288 ? -18.891 6.621 -7.047 1 92.12 288 LEU A N 1
ATOM 2268 C CA . LEU A 1 288 ? -18.516 5.453 -6.25 1 92.12 288 LEU A CA 1
ATOM 2269 C C . LEU A 1 288 ? -18.766 5.711 -4.766 1 92.12 288 LEU A C 1
ATOM 2271 O O . LEU A 1 288 ? -19.188 4.805 -4.039 1 92.12 288 LEU A O 1
ATOM 2275 N N . TYR A 1 289 ? -18.625 6.969 -4.355 1 94.19 289 TYR A N 1
ATOM 2276 C CA . TYR A 1 289 ? -18.703 7.32 -2.943 1 94.19 289 TYR A CA 1
ATOM 2277 C C . TYR A 1 289 ? -20.125 7.727 -2.557 1 94.19 289 TYR A C 1
ATOM 2279 O O . TYR A 1 289 ? -20.391 8.031 -1.393 1 94.19 289 TYR A O 1
ATOM 2287 N N . ALA A 1 290 ? -21.016 7.742 -3.543 1 94.25 290 ALA A N 1
ATOM 2288 C CA . ALA A 1 290 ? -22.391 8.109 -3.248 1 94.25 290 ALA A CA 1
ATOM 2289 C C . ALA A 1 290 ? -23 7.156 -2.223 1 94.25 290 ALA A C 1
ATOM 2291 O O . ALA A 1 290 ? -22.766 5.945 -2.266 1 94.25 290 ALA A O 1
ATOM 2292 N N . ASP A 1 291 ? -23.766 7.688 -1.344 1 92.44 291 ASP A N 1
ATOM 2293 C CA . ASP A 1 291 ? -24.391 6.914 -0.274 1 92.44 291 ASP A CA 1
ATOM 2294 C C . ASP A 1 291 ? -25.188 5.742 -0.838 1 92.44 291 ASP A C 1
ATOM 2296 O O . ASP A 1 291 ? -25.172 4.645 -0.284 1 92.44 291 ASP A O 1
ATOM 2300 N N . ALA A 1 292 ? -25.875 6 -1.874 1 93.5 292 ALA A N 1
ATOM 2301 C CA . ALA A 1 292 ? -26.703 4.961 -2.482 1 93.5 292 ALA A CA 1
ATOM 2302 C C . ALA A 1 292 ? -25.844 3.787 -2.955 1 93.5 292 ALA A C 1
ATOM 2304 O O . ALA A 1 292 ? -26.219 2.627 -2.758 1 93.5 292 ALA A O 1
ATOM 2305 N N . THR A 1 293 ? -24.719 4.102 -3.553 1 93.25 293 THR A N 1
ATOM 2306 C CA . THR A 1 293 ? -23.828 3.066 -4.062 1 93.25 293 THR A CA 1
ATOM 2307 C C . THR A 1 293 ? -23.219 2.268 -2.914 1 93.25 293 THR A C 1
ATOM 2309 O O . THR A 1 293 ? -23.219 1.035 -2.936 1 93.25 293 THR A O 1
ATOM 2312 N N . LEU A 1 294 ? -22.75 2.945 -1.957 1 93 294 LEU A N 1
ATOM 2313 C CA . LEU A 1 294 ? -22.094 2.299 -0.834 1 93 294 LEU A CA 1
ATOM 2314 C C . LEU A 1 294 ? -23.078 1.474 -0.015 1 93 294 LEU A C 1
ATOM 2316 O O . LEU A 1 294 ? -22.766 0.353 0.395 1 93 294 LEU A O 1
ATOM 2320 N N . SER A 1 295 ? -24.234 2.002 0.193 1 93.94 295 SER A N 1
ATOM 2321 C CA . SER A 1 295 ? -25.266 1.257 0.905 1 93.94 295 SER A CA 1
ATOM 2322 C C . SER A 1 295 ? -25.719 0.034 0.11 1 93.94 295 SER A C 1
ATOM 2324 O O . SER A 1 295 ? -26.016 -1.016 0.687 1 93.94 295 SER A O 1
ATOM 2326 N N . GLY A 1 296 ? -25.812 0.242 -1.188 1 93.31 296 GLY A N 1
ATOM 2327 C CA . GLY A 1 296 ? -26.141 -0.887 -2.047 1 93.31 296 GLY A CA 1
ATOM 2328 C C . GLY A 1 296 ? -25.141 -2.021 -1.944 1 93.31 296 GLY A C 1
ATOM 2329 O O . GLY A 1 296 ? -25.516 -3.189 -1.844 1 93.31 296 GLY A O 1
ATOM 2330 N N . LEU A 1 297 ? -23.906 -1.626 -1.947 1 90.31 297 LEU A N 1
ATOM 2331 C CA . LEU A 1 297 ? -22.844 -2.615 -1.815 1 90.31 297 LEU A CA 1
ATOM 2332 C C . LEU A 1 297 ? -22.906 -3.316 -0.463 1 90.31 297 LEU A C 1
ATOM 2334 O O . LEU A 1 297 ? -22.812 -4.543 -0.389 1 90.31 297 LEU A O 1
ATOM 2338 N N . GLN A 1 298 ? -23.016 -2.572 0.551 1 92.38 298 GLN A N 1
ATOM 2339 C CA . GLN A 1 298 ? -23.109 -3.125 1.898 1 92.38 298 GLN A CA 1
ATOM 2340 C C . GLN A 1 298 ? -24.297 -4.09 2.016 1 92.38 298 GLN A C 1
ATOM 2342 O O . GLN A 1 298 ? -24.156 -5.176 2.578 1 92.38 298 GLN A O 1
ATOM 2347 N N . ASN A 1 299 ? -25.438 -3.729 1.474 1 92.38 299 ASN A N 1
ATOM 2348 C CA . ASN A 1 299 ? -26.625 -4.562 1.511 1 92.38 299 ASN A CA 1
ATOM 2349 C C . ASN A 1 299 ? -26.438 -5.848 0.709 1 92.38 299 ASN A C 1
ATOM 2351 O O . ASN A 1 299 ? -26.906 -6.914 1.116 1 92.38 299 ASN A O 1
ATOM 2355 N N . PHE A 1 300 ? -25.812 -5.645 -0.343 1 90.12 300 PHE A N 1
ATOM 2356 C CA . PHE A 1 300 ? -25.547 -6.805 -1.182 1 90.12 300 PHE A CA 1
ATOM 2357 C C . PHE A 1 300 ? -24.719 -7.844 -0.42 1 90.12 300 PHE A C 1
ATOM 2359 O O . PHE A 1 300 ? -25.062 -9.031 -0.426 1 90.12 300 PHE A O 1
ATOM 2366 N N . VAL A 1 301 ? -23.703 -7.41 0.257 1 90.81 301 VAL A N 1
ATOM 2367 C CA . VAL A 1 301 ? -22.828 -8.312 0.997 1 90.81 301 VAL A CA 1
ATOM 2368 C C . VAL A 1 301 ? -23.562 -8.875 2.209 1 90.81 301 VAL A C 1
ATOM 2370 O O . VAL A 1 301 ? -23.438 -10.062 2.521 1 90.81 301 VAL A O 1
ATOM 2373 N N . LYS A 1 302 ? -24.344 -8.062 2.873 1 91.38 302 LYS A N 1
ATOM 2374 C CA . LYS A 1 302 ? -25.125 -8.5 4.027 1 91.38 302 LYS A CA 1
ATOM 2375 C C . LYS A 1 302 ? -26.047 -9.648 3.652 1 91.38 302 LYS A C 1
ATOM 2377 O O . LYS A 1 302 ? -26.188 -10.617 4.406 1 91.38 302 LYS A O 1
ATOM 2382 N N . LYS A 1 303 ? -26.656 -9.508 2.549 1 90.19 303 LYS A N 1
ATOM 2383 C CA . LYS A 1 303 ? -27.578 -10.547 2.078 1 90.19 303 LYS A CA 1
ATOM 2384 C C . LYS A 1 303 ? -26.844 -11.859 1.825 1 90.19 303 LYS A C 1
ATOM 2386 O O . LYS A 1 303 ? -27.359 -12.93 2.15 1 90.19 303 LYS A O 1
ATOM 2391 N N . ALA A 1 304 ? -25.688 -11.695 1.324 1 87.5 304 ALA A N 1
ATOM 2392 C CA . ALA A 1 304 ? -24.891 -12.891 1.044 1 87.5 304 ALA A CA 1
ATOM 2393 C C . ALA A 1 304 ? -24.453 -13.578 2.336 1 87.5 304 ALA A C 1
ATOM 2395 O O . ALA A 1 304 ? -24.516 -14.805 2.441 1 87.5 304 ALA A O 1
ATOM 2396 N N . VAL A 1 305 ? -24.078 -12.805 3.26 1 86.88 305 VAL A N 1
ATOM 2397 C CA . VAL A 1 305 ? -23.609 -13.336 4.539 1 86.88 305 VAL A CA 1
ATOM 2398 C C . VAL A 1 305 ? -24.781 -14 5.27 1 86.88 305 VAL A C 1
ATOM 2400 O O . VAL A 1 305 ? -24.625 -15.086 5.844 1 86.88 305 VAL A O 1
ATOM 2403 N N . LYS A 1 306 ? -25.984 -13.406 5.242 1 85.62 306 LYS A N 1
ATOM 2404 C CA . LYS A 1 306 ? -27.172 -13.953 5.887 1 85.62 306 LYS A CA 1
ATOM 2405 C C . LYS A 1 306 ? -27.578 -15.281 5.254 1 85.62 306 LYS A C 1
ATOM 2407 O O . LYS A 1 306 ? -27.969 -16.219 5.957 1 85.62 306 LYS A O 1
ATOM 2412 N N 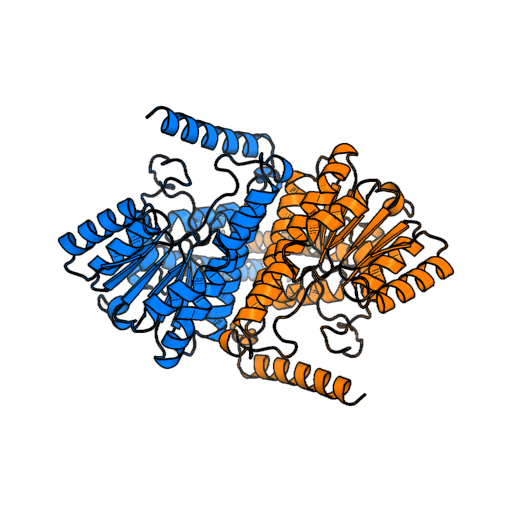. LYS A 1 307 ? -27.438 -15.359 3.982 1 82.5 307 LYS A N 1
ATOM 2413 C CA . LYS A 1 307 ? -27.781 -16.594 3.268 1 82.5 307 LYS A CA 1
ATOM 2414 C C . LYS A 1 307 ? -26.859 -17.734 3.676 1 82.5 307 LYS A C 1
ATOM 2416 O O . LYS A 1 307 ? -27.297 -18.875 3.807 1 82.5 307 LYS A O 1
ATOM 2421 N N . GLN A 1 308 ? -25.594 -17.422 3.896 1 80.62 308 GLN A N 1
ATOM 2422 C CA . GLN A 1 308 ? -24.609 -18.422 4.293 1 80.62 308 GLN A CA 1
ATOM 2423 C C . GLN A 1 308 ? -24.891 -18.922 5.707 1 80.62 308 GLN A C 1
ATOM 2425 O O . GLN A 1 308 ? -24.688 -20.109 5.996 1 80.62 308 GLN A O 1
ATOM 2430 N N . ASP A 1 309 ? -25.281 -18.031 6.555 1 76.56 309 ASP A N 1
ATOM 2431 C CA . ASP A 1 309 ? -25.562 -18.422 7.934 1 76.56 309 ASP A CA 1
ATOM 2432 C C . ASP A 1 309 ? -26.812 -19.297 8.008 1 76.56 309 ASP A C 1
ATOM 2434 O O . ASP A 1 309 ? -26.953 -20.094 8.938 1 76.56 309 ASP A O 1
ATOM 2438 N N . ASN A 1 310 ? -27.719 -19.125 7.023 1 69.5 310 ASN A N 1
ATOM 2439 C CA . ASN A 1 310 ? -28.969 -19.875 7.02 1 69.5 310 ASN A CA 1
ATOM 2440 C C . ASN A 1 310 ? -28.812 -21.219 6.328 1 69.5 310 ASN A C 1
ATOM 2442 O O . ASN A 1 310 ? -29.766 -22.016 6.285 1 69.5 310 ASN A O 1
ATOM 2446 N N . THR A 1 311 ? -27.75 -21.547 5.66 1 62.78 311 THR A N 1
ATOM 2447 C CA . THR A 1 311 ? -27.484 -22.844 5.039 1 62.78 311 THR A CA 1
ATOM 2448 C C . THR A 1 311 ? -26.516 -23.672 5.879 1 62.78 311 THR A C 1
ATOM 2450 O O . THR A 1 311 ? -26.656 -24.891 5.984 1 62.78 311 THR A O 1
ATOM 2453 N N . MET B 1 1 ? -16.109 18.844 -45.781 1 58.38 1 MET B N 1
ATOM 2454 C CA . MET B 1 1 ? -15.07 18.062 -45.125 1 58.38 1 MET B CA 1
ATOM 2455 C C . MET B 1 1 ? -15.461 16.594 -45.031 1 58.38 1 MET B C 1
ATOM 2457 O O . MET B 1 1 ? -16.578 16.266 -44.625 1 58.38 1 MET B O 1
ATOM 2461 N N . GLU B 1 2 ? -14.711 15.641 -45.594 1 82.62 2 GLU B N 1
ATOM 2462 C CA . GLU B 1 2 ? -14.961 14.203 -45.562 1 82.62 2 GLU B CA 1
ATOM 2463 C C . GLU B 1 2 ? -15.125 13.711 -44.125 1 82.62 2 GLU B C 1
ATOM 2465 O O . GLU B 1 2 ? -14.617 14.32 -43.188 1 82.62 2 GLU B O 1
ATOM 2470 N N . PHE B 1 3 ? -16.156 12.93 -43.969 1 89.62 3 PHE B N 1
ATOM 2471 C CA . PHE B 1 3 ? -16.516 12.352 -42.688 1 89.62 3 PHE B CA 1
ATOM 2472 C C . PHE B 1 3 ? -15.266 12.062 -41.875 1 89.62 3 PHE B C 1
ATOM 2474 O O . PHE B 1 3 ? -15.242 12.336 -40.656 1 89.62 3 PHE B O 1
ATOM 2481 N N . ARG B 1 4 ? -14.297 11.664 -42.375 1 87 4 ARG B N 1
ATOM 2482 C CA . ARG B 1 4 ? -13.039 11.359 -41.688 1 87 4 ARG B CA 1
ATOM 2483 C C . ARG B 1 4 ? -12.375 12.633 -41.156 1 87 4 ARG B C 1
ATOM 2485 O O . ARG B 1 4 ? -11.867 12.656 -40.062 1 87 4 ARG B O 1
ATOM 2492 N N . GLU B 1 5 ? -12.398 13.625 -42 1 87.75 5 GLU B N 1
ATOM 2493 C CA . GLU B 1 5 ? -11.781 14.883 -41.562 1 87.75 5 GLU B CA 1
ATOM 2494 C C . GLU B 1 5 ? -12.531 15.5 -40.406 1 87.75 5 GLU B C 1
ATOM 2496 O O . GLU B 1 5 ? -11.914 16.016 -39.469 1 87.75 5 GLU B O 1
ATOM 2501 N N . LEU B 1 6 ? -13.789 15.375 -40.531 1 89.75 6 LEU B N 1
ATOM 2502 C CA . LEU B 1 6 ? -14.609 15.914 -39.469 1 89.75 6 LEU B CA 1
ATOM 2503 C C . LEU B 1 6 ? -14.391 15.141 -38.156 1 89.75 6 LEU B C 1
ATOM 2505 O O . LEU B 1 6 ? -14.352 15.727 -37.094 1 89.75 6 LEU B O 1
ATOM 2509 N N . PHE B 1 7 ? -14.32 13.898 -38.312 1 93.19 7 PHE B N 1
ATOM 2510 C CA . PHE B 1 7 ? -14.117 13.039 -37.156 1 93.19 7 PHE B CA 1
ATOM 2511 C C . PHE B 1 7 ? -12.805 13.375 -36.438 1 93.19 7 PHE B C 1
ATOM 2513 O O . PHE B 1 7 ? -12.781 13.648 -35.25 1 93.19 7 PHE B O 1
ATOM 2520 N N . PHE B 1 8 ? -11.75 13.453 -37.094 1 93.19 8 PHE B N 1
ATOM 2521 C CA . PHE B 1 8 ? -10.43 13.688 -36.5 1 93.19 8 PHE B CA 1
ATOM 2522 C C . PHE B 1 8 ? -10.312 15.117 -36 1 93.19 8 PHE B C 1
ATOM 2524 O O . PHE B 1 8 ? -9.664 15.367 -34.969 1 93.19 8 PHE B O 1
ATOM 2531 N N . PHE B 1 9 ? -10.898 15.922 -36.719 1 91.75 9 PHE B N 1
ATOM 2532 C CA . PHE B 1 9 ? -10.914 17.312 -36.281 1 91.75 9 PHE B CA 1
ATOM 2533 C C . PHE B 1 9 ? -11.648 17.438 -34.938 1 91.75 9 PHE B C 1
ATOM 2535 O O . PHE B 1 9 ? -11.164 18.094 -34.031 1 91.75 9 PHE B O 1
ATOM 2542 N N . SER B 1 10 ? -12.766 16.812 -34.938 1 94 10 SER B N 1
ATOM 2543 C CA . SER B 1 10 ? -13.562 16.859 -33.688 1 94 10 SER B CA 1
ATOM 2544 C C . SER B 1 10 ? -12.836 16.188 -32.531 1 94 10 SER B C 1
ATOM 2546 O O . SER B 1 10 ? -12.844 16.688 -31.422 1 94 10 SER B O 1
ATOM 2548 N N . LEU B 1 11 ? -12.234 15.094 -32.844 1 93.69 11 LEU B N 1
ATOM 2549 C CA . LEU B 1 11 ? -11.461 14.383 -31.812 1 93.69 11 LEU B CA 1
ATOM 2550 C C . LEU B 1 11 ? -10.297 15.234 -31.328 1 93.69 11 LEU B C 1
ATOM 2552 O O . LEU B 1 11 ? -10.062 15.344 -30.125 1 93.69 11 LEU B O 1
ATOM 2556 N N . GLY B 1 12 ? -9.641 15.812 -32.188 1 93.69 12 GLY B N 1
ATOM 2557 C CA . GLY B 1 12 ? -8.539 16.703 -31.812 1 93.69 12 GLY B CA 1
ATOM 2558 C C . GLY B 1 12 ? -8.984 17.891 -30.984 1 93.69 12 GLY B C 1
ATOM 2559 O O . GLY B 1 12 ? -8.305 18.266 -30.031 1 93.69 12 GLY B O 1
ATOM 2560 N N . THR B 1 13 ? -10.117 18.406 -31.344 1 93.75 13 THR B N 1
ATOM 2561 C CA . THR B 1 13 ? -10.664 19.531 -30.594 1 93.75 13 THR B CA 1
ATOM 2562 C C . THR B 1 13 ? -11.047 19.094 -29.172 1 93.75 13 THR B C 1
ATOM 2564 O O . THR B 1 13 ? -10.742 19.781 -28.203 1 93.75 13 THR B O 1
ATOM 2567 N N . ALA B 1 14 ? -11.68 17.953 -29.109 1 94.25 14 ALA B N 1
ATOM 2568 C CA . ALA B 1 14 ? -12.086 17.438 -27.812 1 94.25 14 ALA B CA 1
ATOM 2569 C C . ALA B 1 14 ? -10.875 17.188 -26.922 1 94.25 14 ALA B C 1
ATOM 2571 O O . ALA B 1 14 ? -10.883 17.547 -25.734 1 94.25 14 ALA B O 1
ATOM 2572 N N . VAL B 1 15 ? -9.883 16.688 -27.469 1 93.19 15 VAL B N 1
ATOM 2573 C CA . VAL B 1 15 ? -8.656 16.406 -26.719 1 93.19 15 VAL B CA 1
ATOM 2574 C C . VAL B 1 15 ? -7.992 17.703 -26.297 1 93.19 15 VAL B C 1
ATOM 2576 O O . VAL B 1 15 ? -7.488 17.828 -25.172 1 93.19 15 VAL B O 1
ATOM 2579 N N . PHE B 1 16 ? -7.969 18.578 -27.219 1 92.75 16 PHE B N 1
ATOM 2580 C CA . PHE B 1 16 ? -7.391 19.875 -26.906 1 92.75 16 PHE B CA 1
ATOM 2581 C C . PHE B 1 16 ? -8.125 20.516 -25.734 1 92.75 16 PHE B C 1
ATOM 2583 O O . PHE B 1 16 ? -7.496 21.047 -24.828 1 92.75 16 PHE B O 1
ATOM 2590 N N . ILE B 1 17 ? -9.414 20.484 -25.781 1 93.69 17 ILE B N 1
ATOM 2591 C CA . ILE B 1 17 ? -10.211 21.062 -24.703 1 93.69 17 ILE B CA 1
ATOM 2592 C C . ILE B 1 17 ? -9.945 20.328 -23.406 1 93.69 17 ILE B C 1
ATOM 2594 O O . ILE B 1 17 ? -9.781 20.953 -22.344 1 93.69 17 ILE B O 1
ATOM 2598 N N . TYR B 1 18 ? -9.875 19.047 -23.469 1 91.5 18 TYR B N 1
ATOM 2599 C CA . TYR B 1 18 ? -9.578 18.234 -22.297 1 91.5 18 TYR B CA 1
ATOM 2600 C C . TYR B 1 18 ? -8.227 18.609 -21.703 1 91.5 18 TYR B C 1
ATOM 2602 O O . TYR B 1 18 ? -8.117 18.812 -20.484 1 91.5 18 TYR B O 1
ATOM 2610 N N . CYS B 1 19 ? -7.285 18.703 -22.516 1 91.31 19 CYS B N 1
ATOM 2611 C CA . CYS B 1 19 ? -5.945 19.062 -22.062 1 91.31 19 CYS B CA 1
ATOM 2612 C C . CYS B 1 19 ? -5.922 20.469 -21.484 1 91.31 19 CYS B C 1
ATOM 2614 O O . CYS B 1 19 ? -5.234 20.734 -20.5 1 91.31 19 CYS B O 1
ATOM 2616 N N . ALA B 1 20 ? -6.656 21.312 -22.125 1 91.94 20 ALA B N 1
ATOM 2617 C CA . ALA B 1 20 ? -6.727 22.688 -21.641 1 91.94 20 ALA B CA 1
ATOM 2618 C C . ALA B 1 20 ? -7.363 22.766 -20.266 1 91.94 20 ALA B C 1
ATOM 2620 O O . ALA B 1 20 ? -6.891 23.484 -19.391 1 91.94 20 ALA B O 1
ATOM 2621 N N . VAL B 1 21 ? -8.344 22.016 -20.047 1 90.44 21 VAL B N 1
ATOM 2622 C CA . VAL B 1 21 ? -9.008 21.969 -18.75 1 90.44 21 VAL B CA 1
ATOM 2623 C C . VAL B 1 21 ? -8.055 21.391 -17.719 1 90.44 21 VAL B C 1
ATOM 2625 O O . VAL B 1 21 ? -7.945 21.906 -16.594 1 90.44 21 VAL B O 1
ATOM 2628 N N . LYS B 1 22 ? -7.371 20.406 -18.047 1 87.75 22 LYS B N 1
ATOM 2629 C CA . LYS B 1 22 ? -6.398 19.781 -17.156 1 87.75 22 LYS B CA 1
ATOM 2630 C C . LYS B 1 22 ? -5.281 20.766 -16.797 1 87.75 22 LYS B C 1
ATOM 2632 O O . LYS B 1 22 ? -4.828 20.812 -15.656 1 87.75 22 LYS B O 1
ATOM 2637 N N . LEU B 1 23 ? -4.934 21.469 -17.812 1 88.81 23 LEU B N 1
ATOM 2638 C CA . LEU B 1 23 ? -3.895 22.469 -17.594 1 88.81 23 LEU B CA 1
ATOM 2639 C C . LEU B 1 23 ? -4.395 23.578 -16.672 1 88.81 23 LEU B C 1
ATOM 2641 O O . LEU B 1 23 ? -3.641 24.094 -15.836 1 88.81 23 LEU B O 1
ATOM 2645 N N . LEU B 1 24 ? -5.605 23.922 -16.781 1 87.75 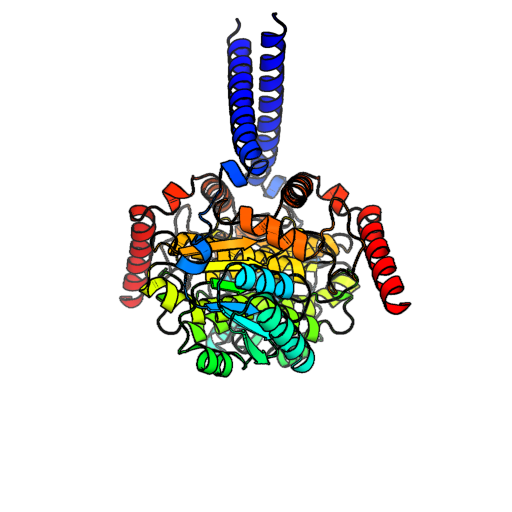24 LEU B N 1
ATOM 2646 C CA . LEU B 1 24 ? -6.203 24.938 -15.906 1 87.75 24 LEU B CA 1
ATOM 2647 C C . LEU B 1 24 ? -6.266 24.438 -14.461 1 87.75 24 LEU B C 1
ATOM 2649 O O . LEU B 1 24 ? -5.941 25.172 -13.531 1 87.75 24 LEU B O 1
ATOM 2653 N N . ILE B 1 25 ? -6.594 23.25 -14.312 1 84.25 25 ILE B N 1
ATOM 2654 C CA . ILE B 1 25 ? -6.656 22.656 -12.984 1 84.25 25 ILE B CA 1
ATOM 2655 C C . ILE B 1 25 ? -5.254 22.578 -12.383 1 84.25 25 ILE B C 1
ATOM 2657 O O . ILE B 1 25 ? -5.055 22.922 -11.211 1 84.25 25 ILE B O 1
ATOM 2661 N N . PHE B 1 26 ? -4.402 22.203 -13.242 1 86.38 26 PHE B N 1
ATOM 2662 C CA . PHE B 1 26 ? -3.014 22.141 -12.805 1 86.38 26 PHE B CA 1
ATOM 2663 C C . PHE B 1 26 ? -2.518 23.531 -12.422 1 86.38 26 PHE B C 1
ATOM 2665 O O . PHE B 1 26 ? -1.739 23.688 -11.477 1 86.38 26 PHE B O 1
ATOM 2672 N N . SER B 1 27 ? -2.949 24.547 -13.109 1 88.31 27 SER B N 1
ATOM 2673 C CA . SER B 1 27 ? -2.498 25.906 -12.852 1 88.31 27 SER B CA 1
ATOM 2674 C C . SER B 1 27 ? -2.932 26.375 -11.469 1 88.31 27 SER B C 1
ATOM 2676 O O . SER B 1 27 ? -2.275 27.234 -10.859 1 88.31 27 SER B O 1
ATOM 2678 N N . LYS B 1 28 ? -3.949 25.766 -10.953 1 89.38 28 LYS B N 1
ATOM 2679 C CA . LYS B 1 28 ? -4.387 26.109 -9.602 1 89.38 28 LYS B CA 1
ATOM 2680 C C . LYS B 1 28 ? -3.318 25.734 -8.57 1 89.38 28 LYS B C 1
ATOM 2682 O O . LYS B 1 28 ? -3.174 26.422 -7.551 1 89.38 28 LYS B O 1
ATOM 2687 N N . LEU B 1 29 ? -2.58 24.734 -8.859 1 90.88 29 LEU B N 1
ATOM 2688 C CA . LEU B 1 29 ? -1.546 24.266 -7.945 1 90.88 29 LEU B CA 1
ATOM 2689 C C . LEU B 1 29 ? -0.386 25.25 -7.891 1 90.88 29 LEU B C 1
ATOM 2691 O O . LEU B 1 29 ? 0.394 25.25 -6.934 1 90.88 29 LEU B O 1
ATOM 2695 N N . LEU B 1 30 ? -0.287 26.078 -8.938 1 91.06 30 LEU B N 1
ATOM 2696 C CA . LEU B 1 30 ? 0.786 27.062 -8.992 1 91.06 30 LEU B CA 1
ATOM 2697 C C . LEU B 1 30 ? 0.497 28.234 -8.07 1 91.06 30 LEU B C 1
ATOM 2699 O O . LEU B 1 30 ? 1.416 28.953 -7.652 1 91.06 30 LEU B O 1
ATOM 2703 N N . PHE B 1 31 ? -0.814 28.406 -7.738 1 92.44 31 PHE B N 1
ATOM 2704 C CA . PHE B 1 31 ? -1.208 29.547 -6.914 1 92.44 31 PHE B CA 1
ATOM 2705 C C . PHE B 1 31 ? -2.076 29.094 -5.746 1 92.44 31 PHE B C 1
ATOM 2707 O O . PHE B 1 31 ? -3.242 29.484 -5.645 1 92.44 31 PHE B O 1
ATOM 2714 N N . PRO B 1 32 ? -1.438 28.359 -4.859 1 91.44 32 PRO B N 1
ATOM 2715 C CA . PRO B 1 32 ? -2.229 27.766 -3.775 1 91.44 32 PRO B CA 1
ATOM 2716 C C . PRO B 1 32 ? -2.834 28.828 -2.852 1 91.44 32 PRO B C 1
ATOM 2718 O O . PRO B 1 32 ? -3.904 28.609 -2.279 1 91.44 32 PRO B O 1
ATOM 2721 N N . ARG B 1 33 ? -2.248 29.984 -2.664 1 92.81 33 ARG B N 1
ATOM 2722 C CA . ARG B 1 33 ? -2.766 31.047 -1.798 1 92.81 33 ARG B CA 1
ATOM 2723 C C . ARG B 1 33 ? -4.078 31.609 -2.338 1 92.81 33 ARG B C 1
ATOM 2725 O O . ARG B 1 33 ? -4.91 32.094 -1.572 1 92.81 33 ARG B O 1
ATOM 2732 N N . PHE B 1 34 ? -4.188 31.453 -3.576 1 91.5 34 PHE B N 1
ATOM 2733 C CA . PHE B 1 34 ? -5.391 31.969 -4.211 1 91.5 34 PHE B CA 1
ATOM 2734 C C . PHE B 1 34 ? -6.496 30.922 -4.215 1 91.5 34 PHE B C 1
ATOM 2736 O O . PHE B 1 34 ? -7.652 31.219 -3.92 1 91.5 34 PHE B O 1
ATOM 2743 N N . TRP B 1 35 ? -6.121 29.719 -4.496 1 92 35 TRP B N 1
ATOM 2744 C CA . TRP B 1 35 ? -7.137 28.703 -4.777 1 92 35 TRP B CA 1
ATOM 2745 C C . TRP B 1 35 ? -7.441 27.875 -3.531 1 92 35 TRP B C 1
ATOM 2747 O O . TRP B 1 35 ? -8.539 27.328 -3.398 1 92 35 TRP B O 1
ATOM 2757 N N . PHE B 1 36 ? -6.43 27.766 -2.553 1 93 36 PHE B N 1
ATOM 2758 C CA . PHE B 1 36 ? -6.605 26.875 -1.418 1 93 36 PHE B CA 1
ATOM 2759 C C . PHE B 1 36 ? -6.441 27.625 -0.101 1 93 36 PHE B C 1
ATOM 2761 O O . PHE B 1 36 ? -6.09 27.031 0.919 1 93 36 PHE B O 1
ATOM 2768 N N . ALA B 1 37 ? -6.648 28.891 -0.08 1 89.38 37 ALA B N 1
ATOM 2769 C CA . ALA B 1 37 ? -6.422 29.719 1.094 1 89.38 37 ALA B CA 1
ATOM 2770 C C . ALA B 1 37 ? -7.324 29.312 2.25 1 89.38 37 ALA B C 1
ATOM 2772 O O . ALA B 1 37 ? -8.492 28.969 2.041 1 89.38 37 ALA B O 1
ATOM 2773 N N . VAL B 1 38 ? -6.684 29.172 3.375 1 90.25 38 VAL B N 1
ATOM 2774 C CA . VAL B 1 38 ? -7.422 28.984 4.617 1 90.25 38 VAL B CA 1
ATOM 2775 C C . VAL B 1 38 ? -7.172 30.156 5.559 1 90.25 38 VAL B C 1
ATOM 2777 O O . VAL B 1 38 ? -6.113 30.781 5.508 1 90.25 38 VAL B O 1
ATOM 2780 N N . PRO B 1 39 ? -8.219 30.516 6.324 1 91 39 PRO B N 1
ATOM 2781 C CA . PRO B 1 39 ? -7.984 31.609 7.273 1 91 39 PRO B CA 1
ATOM 2782 C C . PRO B 1 39 ? -6.855 31.312 8.258 1 91 39 PRO B C 1
ATOM 2784 O O . PRO B 1 39 ? -6.496 30.141 8.453 1 91 39 PRO B O 1
ATOM 2787 N N . TYR B 1 40 ? -6.305 32.25 8.805 1 85.69 40 TYR B N 1
ATOM 2788 C CA . TYR B 1 40 ? -5.191 32.125 9.742 1 85.69 40 TYR B CA 1
ATOM 2789 C C . TYR B 1 40 ? -5.582 31.266 10.938 1 85.69 40 TYR B C 1
ATOM 2791 O O . TYR B 1 40 ? -4.754 30.547 11.477 1 85.69 40 TYR B O 1
ATOM 2799 N N . SER B 1 41 ? -6.875 31.344 11.266 1 92.38 41 SER B N 1
ATOM 2800 C CA . SER B 1 41 ? -7.379 30.641 12.445 1 92.38 41 SER B CA 1
ATOM 2801 C C . SER B 1 41 ? -7.785 29.203 12.094 1 92.38 41 SER B C 1
ATOM 2803 O O . SER B 1 41 ? -8.32 28.484 12.945 1 92.38 41 SER B O 1
ATOM 2805 N N . PHE B 1 42 ? -7.516 28.797 10.875 1 96 42 PHE B N 1
ATOM 2806 C CA . PHE B 1 42 ? -7.992 27.5 10.414 1 96 42 PHE B CA 1
ATOM 2807 C C . PHE B 1 42 ? -7.422 26.375 11.266 1 96 42 PHE B C 1
ATOM 2809 O O . PHE B 1 42 ? -8.172 25.531 11.773 1 96 42 PHE B O 1
ATOM 2816 N N . LEU B 1 43 ? -6.137 26.375 11.508 1 97 43 LEU B N 1
ATOM 2817 C CA . LEU B 1 43 ? -5.484 25.312 12.25 1 97 43 LEU B CA 1
ATOM 2818 C C . LEU B 1 43 ? -5.938 25.297 13.703 1 97 43 LEU B C 1
ATOM 2820 O O . LEU B 1 43 ? -6.207 24.234 14.266 1 97 43 LEU B O 1
ATOM 2824 N N . THR B 1 44 ? -6.105 26.484 14.266 1 96.69 44 THR B N 1
ATOM 2825 C CA . THR B 1 44 ? -6.555 26.562 15.656 1 96.69 44 THR B CA 1
ATOM 2826 C C . THR B 1 44 ? -8.023 26.156 15.773 1 96.69 44 THR B C 1
ATOM 2828 O O . THR B 1 44 ? -8.461 25.688 16.828 1 96.69 44 THR B O 1
ATOM 2831 N N . SER B 1 45 ? -8.734 26.328 14.68 1 96.62 45 SER B N 1
ATOM 2832 C CA . SER B 1 45 ? -10.148 25.969 14.711 1 96.62 45 SER B CA 1
ATOM 2833 C C . SER B 1 45 ? -10.336 24.453 14.719 1 96.62 45 SER B C 1
ATOM 2835 O O . SER B 1 45 ? -11.406 23.953 15.062 1 96.62 45 SER B O 1
ATOM 2837 N N . MET B 1 46 ? -9.305 23.688 14.336 1 96.44 46 MET B N 1
ATOM 2838 C CA . MET B 1 46 ? -9.398 22.219 14.305 1 96.44 46 MET B CA 1
ATOM 2839 C C . MET B 1 46 ? -9.383 21.656 15.719 1 96.44 46 MET B C 1
ATOM 2841 O O . MET B 1 46 ? -9.961 20.594 15.969 1 96.44 46 MET B O 1
ATOM 2845 N N . GLY B 1 47 ? -8.68 22.266 16.625 1 95.12 47 GLY B N 1
ATOM 2846 C CA . GLY B 1 47 ? -8.531 21.812 18 1 95.12 47 GLY B CA 1
ATOM 2847 C C . GLY B 1 47 ? -7.375 22.453 18.719 1 95.12 47 GLY B C 1
ATOM 2848 O O . GLY B 1 47 ? -6.578 23.172 18.109 1 95.12 47 GLY B O 1
ATOM 2849 N N . GLU B 1 48 ? -7.289 22.141 19.969 1 97.25 48 GLU B N 1
ATOM 2850 C CA . GLU B 1 48 ? -6.34 22.797 20.859 1 97.25 48 GLU B CA 1
ATOM 2851 C C . GLU B 1 48 ? -4.941 22.219 20.703 1 97.25 48 GLU B C 1
ATOM 2853 O O . GLU B 1 48 ? -3.943 22.922 20.859 1 97.25 48 GLU B O 1
ATOM 2858 N N . TRP B 1 49 ? -4.914 20.984 20.344 1 98.81 49 TRP B N 1
ATOM 2859 C CA . TRP B 1 49 ? -3.629 20.281 20.328 1 98.81 49 TRP B CA 1
ATOM 2860 C C . TRP B 1 49 ? -3.375 19.641 18.969 1 98.81 49 TRP B C 1
ATOM 2862 O O . TRP B 1 49 ? -4.312 19.203 18.297 1 98.81 49 TRP B O 1
ATOM 2872 N N . ALA B 1 50 ? -2.121 19.578 18.562 1 98.94 50 ALA B N 1
ATOM 2873 C CA . ALA B 1 50 ? -1.616 18.797 17.438 1 98.94 50 ALA B CA 1
ATOM 2874 C C . ALA B 1 50 ? -0.642 17.719 17.906 1 98.94 50 ALA B C 1
ATOM 2876 O O . ALA B 1 50 ? 0.168 17.969 18.812 1 98.94 50 ALA B O 1
ATOM 2877 N N . VAL B 1 51 ? -0.777 16.578 17.359 1 98.94 51 VAL B N 1
ATOM 2878 C CA . VAL B 1 51 ? 0.149 15.484 17.625 1 98.94 51 VAL B CA 1
ATOM 2879 C C . VAL B 1 51 ? 1.043 15.25 16.406 1 98.94 51 VAL B C 1
ATOM 2881 O O . VAL B 1 51 ? 0.55 15.094 15.289 1 98.94 51 VAL B O 1
ATOM 2884 N N . VAL B 1 52 ? 2.346 15.258 16.594 1 98.94 52 VAL B N 1
ATOM 2885 C CA . VAL B 1 52 ? 3.309 15.047 15.523 1 98.94 52 VAL B CA 1
ATOM 2886 C C . VAL B 1 52 ? 4.242 13.891 15.883 1 98.94 52 VAL B C 1
ATOM 2888 O O . VAL B 1 52 ? 4.965 13.961 16.875 1 98.94 52 VAL B O 1
ATOM 2891 N N . THR B 1 53 ? 4.23 12.828 15.109 1 98.88 53 THR B N 1
ATOM 2892 C CA . THR B 1 53 ? 5.152 11.719 15.312 1 98.88 53 THR B CA 1
ATOM 2893 C C . THR B 1 53 ? 6.461 11.953 14.57 1 98.88 53 THR B C 1
ATOM 2895 O O . THR B 1 53 ? 6.469 12.555 13.492 1 98.88 53 THR B O 1
ATOM 2898 N N . GLY B 1 54 ? 7.57 11.438 15.125 1 98.44 54 GLY B N 1
ATOM 2899 C CA . GLY B 1 54 ? 8.875 11.672 14.531 1 98.44 54 GLY B CA 1
ATOM 2900 C C . GLY B 1 54 ? 9.273 13.133 14.516 1 98.44 54 GLY B C 1
ATOM 2901 O O . GLY B 1 54 ? 9.688 13.664 13.484 1 98.44 54 GLY B O 1
ATOM 2902 N N . ALA B 1 55 ? 9.156 13.797 15.664 1 98.5 55 ALA B N 1
ATOM 2903 C CA . ALA B 1 55 ? 9.211 15.258 15.695 1 98.5 55 ALA B CA 1
ATOM 2904 C C . ALA B 1 55 ? 10.555 15.75 16.234 1 98.5 55 ALA B C 1
ATOM 2906 O O . ALA B 1 55 ? 10.727 16.938 16.484 1 98.5 55 ALA B O 1
ATOM 2907 N N . SER B 1 56 ? 11.547 14.891 16.422 1 97.44 56 SER B N 1
ATOM 2908 C CA . SER B 1 56 ? 12.812 15.297 17 1 97.44 56 SER B CA 1
ATOM 2909 C C . SER B 1 56 ? 13.656 16.078 15.992 1 97.44 56 SER B C 1
ATOM 2911 O O . SER B 1 56 ? 14.516 16.875 16.391 1 97.44 56 SER B O 1
ATOM 2913 N N . GLU B 1 57 ? 13.477 15.812 14.711 1 96.44 57 GLU B N 1
ATOM 2914 C CA . GLU B 1 57 ? 14.203 16.5 13.648 1 96.44 57 GLU B CA 1
ATOM 2915 C C . GLU B 1 57 ? 13.43 16.453 12.328 1 96.44 57 GLU B C 1
ATOM 2917 O O . GLU B 1 57 ? 12.305 15.961 12.281 1 96.44 57 GLU B O 1
ATOM 2922 N N . GLY B 1 58 ? 13.961 17.125 11.383 1 97.81 58 GLY B N 1
ATOM 2923 C CA . GLY B 1 58 ? 13.469 17.016 10.016 1 97.81 58 GLY B CA 1
ATOM 2924 C C . GLY B 1 58 ? 12.062 17.562 9.844 1 97.81 58 GLY B C 1
ATOM 2925 O O . GLY B 1 58 ? 11.734 18.625 10.375 1 97.81 58 GLY B O 1
ATOM 2926 N N . ILE B 1 59 ? 11.305 16.844 9.039 1 98.69 59 ILE B N 1
ATOM 2927 C CA . ILE B 1 59 ? 9.977 17.281 8.641 1 98.69 59 ILE B CA 1
ATOM 2928 C C . ILE B 1 59 ? 9.062 17.344 9.867 1 98.69 59 ILE B C 1
ATOM 2930 O O . ILE B 1 59 ? 8.305 18.312 10.031 1 98.69 59 ILE B O 1
ATOM 2934 N N . GLY B 1 60 ? 9.156 16.375 10.766 1 98.81 60 GLY B N 1
ATOM 2935 C CA . GLY B 1 60 ? 8.336 16.344 11.969 1 98.81 60 GLY B CA 1
ATOM 2936 C C . GLY B 1 60 ? 8.578 17.547 12.875 1 98.81 60 GLY B C 1
ATOM 2937 O O . GLY B 1 60 ? 7.629 18.172 13.352 1 98.81 60 GLY B O 1
ATOM 2938 N N . ARG B 1 61 ? 9.805 17.828 13.07 1 98.75 61 ARG B N 1
ATOM 2939 C CA . ARG B 1 61 ? 10.172 19 13.859 1 98.75 61 ARG B CA 1
ATOM 2940 C C . ARG B 1 61 ? 9.625 20.266 13.227 1 98.75 61 ARG B C 1
ATOM 2942 O O . ARG B 1 61 ? 9.094 21.141 13.914 1 98.75 61 ARG B O 1
ATOM 2949 N N . ALA B 1 62 ? 9.758 20.375 11.938 1 98.88 62 ALA B N 1
ATOM 2950 C CA . ALA B 1 62 ? 9.289 21.547 11.211 1 98.88 62 ALA B CA 1
ATOM 2951 C C . ALA B 1 62 ? 7.773 21.703 11.328 1 98.88 62 ALA B C 1
ATOM 2953 O O . ALA B 1 62 ? 7.266 22.812 11.484 1 98.88 62 ALA B O 1
ATOM 2954 N N . TYR B 1 63 ? 7.031 20.609 11.242 1 98.94 63 TYR B N 1
ATOM 2955 C CA . TYR B 1 63 ? 5.586 20.656 11.43 1 98.94 63 TYR B CA 1
ATOM 2956 C C . TYR B 1 63 ? 5.242 21.125 12.844 1 98.94 63 TYR B C 1
ATOM 2958 O O . TYR B 1 63 ? 4.367 21.984 13.023 1 98.94 63 TYR B O 1
ATOM 2966 N N . ALA B 1 64 ? 5.934 20.562 13.828 1 98.88 64 ALA B N 1
ATOM 2967 C CA . ALA B 1 64 ? 5.672 20.953 15.211 1 98.88 64 ALA B CA 1
ATOM 2968 C C . ALA B 1 64 ? 5.871 22.453 15.406 1 98.88 64 ALA B C 1
ATOM 2970 O O . ALA B 1 64 ? 5.012 23.125 15.977 1 98.88 64 ALA B O 1
ATOM 2971 N N . PHE B 1 65 ? 6.938 22.984 14.875 1 98.75 65 PHE B N 1
ATOM 2972 C CA . PHE B 1 65 ? 7.258 24.406 14.992 1 98.75 65 PHE B CA 1
ATOM 2973 C C . PHE B 1 65 ? 6.207 25.25 14.281 1 98.75 65 PHE B C 1
ATOM 2975 O O . PHE B 1 65 ? 5.719 26.234 14.844 1 98.75 65 PHE B O 1
ATOM 2982 N N . GLU B 1 66 ? 5.898 24.891 13.055 1 98.31 66 GLU B N 1
ATOM 2983 C CA . GLU B 1 66 ? 4.996 25.703 12.242 1 98.31 66 GLU B CA 1
ATOM 2984 C C . GLU B 1 66 ? 3.586 25.703 12.828 1 98.31 66 GLU B C 1
ATOM 2986 O O . GLU B 1 66 ? 2.914 26.734 12.828 1 98.31 66 GLU B O 1
ATOM 2991 N N . LEU B 1 67 ? 3.129 24.578 13.359 1 98.62 67 LEU B N 1
ATOM 2992 C CA . LEU B 1 67 ? 1.812 24.5 13.977 1 98.62 67 LEU B CA 1
ATOM 2993 C C . LEU B 1 67 ? 1.759 25.344 15.242 1 98.62 67 LEU B C 1
ATOM 2995 O O . LEU B 1 67 ? 0.781 26.062 15.477 1 98.62 67 LEU B O 1
ATOM 2999 N N . ALA B 1 68 ? 2.814 25.312 16.031 1 98.69 68 ALA B N 1
ATOM 3000 C CA . ALA B 1 68 ? 2.889 26.125 17.234 1 98.69 68 ALA B CA 1
ATOM 3001 C C . ALA B 1 68 ? 2.908 27.609 16.891 1 98.69 68 ALA B C 1
ATOM 3003 O O . ALA B 1 68 ? 2.223 28.406 17.531 1 98.69 68 ALA B O 1
ATOM 3004 N N . LYS B 1 69 ? 3.66 27.922 15.883 1 97.75 69 LYS B N 1
ATOM 3005 C CA . LYS B 1 69 ? 3.73 29.312 15.422 1 97.75 69 LYS B CA 1
ATOM 3006 C C . LYS B 1 69 ? 2.35 29.828 15.039 1 97.75 69 LYS B C 1
ATOM 3008 O O . LYS B 1 69 ? 2.061 31.016 15.203 1 97.75 69 LYS B O 1
ATOM 3013 N N . ARG B 1 70 ? 1.545 28.938 14.633 1 96.69 70 ARG B N 1
ATOM 3014 C CA . ARG B 1 70 ? 0.207 29.312 14.188 1 96.69 70 ARG B CA 1
ATOM 3015 C C . ARG B 1 70 ? -0.805 29.188 15.32 1 96.69 70 ARG B C 1
ATOM 3017 O O . ARG B 1 70 ? -2.014 29.234 15.086 1 96.69 70 ARG B O 1
ATOM 3024 N N . GLY B 1 71 ? -0.357 28.875 16.516 1 97.56 71 GLY B N 1
ATOM 3025 C CA . GLY B 1 71 ? -1.188 29.047 17.688 1 97.56 71 GLY B CA 1
ATOM 3026 C C . GLY B 1 71 ? -1.687 27.734 18.266 1 97.56 71 GLY B C 1
ATOM 3027 O O . GLY B 1 71 ? -2.521 27.734 19.172 1 97.56 71 GLY B O 1
ATOM 3028 N N . VAL B 1 72 ? -1.23 26.625 17.797 1 98.38 72 VAL B N 1
ATOM 3029 C CA . VAL B 1 72 ? -1.696 25.312 18.25 1 98.38 72 VAL B CA 1
ATOM 3030 C C . VAL B 1 72 ? -0.703 24.734 19.25 1 98.38 72 VAL B C 1
ATOM 3032 O O . VAL B 1 72 ? 0.511 24.828 19.062 1 98.38 72 VAL B O 1
ATOM 3035 N N . ASN B 1 73 ? -1.189 24.172 20.391 1 98.81 73 ASN B N 1
ATOM 3036 C CA . ASN B 1 73 ? -0.32 23.375 21.25 1 98.81 73 ASN B CA 1
ATOM 3037 C C . ASN B 1 73 ? 0.1 22.078 20.578 1 98.81 73 ASN B C 1
ATOM 3039 O O . ASN B 1 73 ? -0.639 21.531 19.766 1 98.81 73 ASN B O 1
ATOM 3043 N N . VAL B 1 74 ? 1.289 21.578 20.984 1 98.88 74 VAL B N 1
ATOM 3044 C CA . VAL B 1 74 ? 1.762 20.438 20.219 1 98.88 74 VAL B CA 1
ATOM 3045 C C . VAL B 1 74 ? 2.246 19.344 21.156 1 98.88 74 VAL B C 1
ATOM 3047 O O . VAL B 1 74 ? 2.842 19.625 22.188 1 98.88 74 VAL B O 1
ATOM 3050 N N . VAL B 1 75 ? 1.914 18.125 20.812 1 98.94 75 VAL B N 1
ATOM 3051 C CA . VAL B 1 75 ? 2.535 16.922 21.359 1 98.94 75 VAL B CA 1
ATOM 3052 C C . VAL B 1 75 ? 3.58 16.391 20.375 1 98.94 75 VAL B C 1
ATOM 3054 O O . VAL B 1 75 ? 3.271 16.125 19.219 1 98.94 75 VAL B O 1
ATOM 3057 N N . ILE B 1 76 ? 4.805 16.281 20.844 1 98.94 76 ILE B N 1
ATOM 3058 C CA . ILE B 1 76 ? 5.871 15.789 19.969 1 98.94 76 ILE B CA 1
ATOM 3059 C C . ILE B 1 76 ? 6.344 14.422 20.469 1 98.94 76 ILE B C 1
ATOM 3061 O O . ILE B 1 76 ? 6.461 14.195 21.672 1 98.94 76 ILE B O 1
ATOM 3065 N N . MET B 1 77 ? 6.543 13.477 19.5 1 98.75 77 MET B N 1
ATOM 3066 C CA . MET B 1 77 ? 6.895 12.094 19.844 1 98.75 77 MET B CA 1
ATOM 3067 C C . MET B 1 77 ? 8.125 11.648 19.062 1 98.75 77 MET B C 1
ATOM 3069 O O . MET B 1 77 ? 8.273 11.961 17.875 1 98.75 77 MET B O 1
ATOM 3073 N N . SER B 1 78 ? 9 10.961 19.641 1 98 78 SER B N 1
ATOM 3074 C CA . SER B 1 78 ? 10.156 10.289 19.062 1 98 78 SER B CA 1
ATOM 3075 C C . SER B 1 78 ? 10.859 9.406 20.094 1 98 78 SER B C 1
ATOM 3077 O O . SER B 1 78 ? 10.352 9.219 21.203 1 98 78 SER B O 1
ATOM 3079 N N . ARG B 1 79 ? 12.047 8.844 19.812 1 96.31 79 ARG B N 1
ATOM 3080 C CA . ARG B 1 79 ? 12.703 7.852 20.672 1 96.31 79 ARG B CA 1
ATOM 3081 C C . ARG B 1 79 ? 13.68 8.516 21.625 1 96.31 79 ARG B C 1
ATOM 3083 O O . ARG B 1 79 ? 14.031 7.941 22.656 1 96.31 79 ARG B O 1
ATOM 3090 N N . THR B 1 80 ? 14.086 9.734 21.297 1 95.88 80 THR B N 1
ATOM 3091 C CA . THR B 1 80 ? 15.156 10.336 22.078 1 95.88 80 THR B CA 1
ATOM 3092 C C . THR B 1 80 ? 14.625 11.484 22.922 1 95.88 80 THR B C 1
ATOM 3094 O O . THR B 1 80 ? 14.32 12.562 22.406 1 95.88 80 THR B O 1
ATOM 3097 N N . LYS B 1 81 ? 14.695 11.289 24.203 1 97.69 81 LYS B N 1
ATOM 3098 C CA . LYS B 1 81 ? 14.117 12.25 25.141 1 97.69 81 LYS B CA 1
ATOM 3099 C C . LYS B 1 81 ? 14.852 13.586 25.078 1 97.69 81 LYS B C 1
ATOM 3101 O O . LYS B 1 81 ? 14.227 14.648 25.016 1 97.69 81 LYS B O 1
ATOM 3106 N N . GLU B 1 82 ? 16.156 13.531 25.047 1 98.12 82 GLU B N 1
ATOM 3107 C CA . GLU B 1 82 ? 16.953 14.75 25.078 1 98.12 82 GLU B CA 1
ATOM 3108 C C . GLU B 1 82 ? 16.672 15.617 23.859 1 98.12 82 GLU B C 1
ATOM 3110 O O . GLU B 1 82 ? 16.547 16.844 23.969 1 98.12 82 GLU B O 1
ATOM 3115 N N . ALA B 1 83 ? 16.594 15 22.719 1 97.69 83 ALA B N 1
ATOM 3116 C CA . ALA B 1 83 ? 16.297 15.727 21.484 1 97.69 83 ALA B CA 1
ATOM 3117 C C . ALA B 1 83 ? 14.906 16.344 21.531 1 97.69 83 ALA B C 1
ATOM 3119 O O . ALA B 1 83 ? 14.719 17.5 21.125 1 97.69 83 ALA B O 1
ATOM 3120 N N . LEU B 1 84 ? 13.977 15.648 22.109 1 98.62 84 LEU B N 1
ATOM 3121 C CA . LEU B 1 84 ? 12.602 16.141 22.203 1 98.62 84 LEU B CA 1
ATOM 3122 C C . LEU B 1 84 ? 12.508 17.312 23.172 1 98.62 84 LEU B C 1
ATOM 3124 O O . LEU B 1 84 ? 11.805 18.281 22.922 1 98.62 84 LEU B O 1
ATOM 3128 N N . ASP B 1 85 ? 13.18 17.188 24.25 1 98.56 85 ASP B N 1
ATOM 3129 C CA . ASP B 1 85 ? 13.164 18.266 25.25 1 98.56 85 ASP B CA 1
ATOM 3130 C C . ASP B 1 85 ? 13.734 19.562 24.672 1 98.56 85 ASP B C 1
ATOM 3132 O O . ASP B 1 85 ? 13.234 20.641 24.953 1 98.56 85 ASP B O 1
ATOM 3136 N N . GLN B 1 86 ? 14.758 19.391 23.906 1 98.56 86 GLN B N 1
ATOM 3137 C CA . GLN B 1 86 ? 15.336 20.562 23.25 1 98.56 86 GLN B CA 1
ATOM 3138 C C . GLN B 1 86 ? 14.344 21.203 22.281 1 98.56 86 GLN B C 1
ATOM 3140 O O . GLN B 1 86 ? 14.18 22.422 22.281 1 98.56 86 GLN B O 1
ATOM 3145 N N . VAL B 1 87 ? 13.703 20.375 21.484 1 98.69 87 VAL B N 1
ATOM 3146 C CA . VAL B 1 87 ? 12.703 20.859 20.547 1 98.69 87 VAL B CA 1
ATOM 3147 C C . VAL B 1 87 ? 11.562 21.531 21.297 1 98.69 87 VAL B C 1
ATOM 3149 O O . VAL B 1 87 ? 11.109 22.609 20.922 1 98.69 87 VAL B O 1
ATOM 3152 N N . ALA B 1 88 ? 11.164 20.953 22.406 1 98.81 88 ALA B N 1
ATOM 3153 C CA . ALA B 1 88 ? 10.07 21.484 23.219 1 98.81 88 ALA B CA 1
ATOM 3154 C C . ALA B 1 88 ? 10.422 22.859 23.766 1 98.81 88 ALA B C 1
ATOM 3156 O O . ALA B 1 88 ? 9.609 23.781 23.719 1 98.81 88 ALA B O 1
ATOM 3157 N N . ARG B 1 89 ? 11.594 23.016 24.25 1 98.62 89 ARG B N 1
ATOM 3158 C CA . ARG B 1 89 ? 12.047 24.281 24.797 1 98.62 89 ARG B CA 1
ATOM 3159 C C . ARG B 1 89 ? 12.086 25.359 23.719 1 98.62 89 ARG B C 1
ATOM 3161 O O . ARG B 1 89 ? 11.648 26.484 23.953 1 98.62 89 ARG B O 1
ATOM 3168 N N . GLU B 1 90 ? 12.602 24.969 22.594 1 98.69 90 GLU B N 1
ATOM 3169 C CA . GLU B 1 90 ? 12.711 25.922 21.5 1 98.69 90 GLU B CA 1
ATOM 3170 C C . GLU B 1 90 ? 11.336 26.391 21.031 1 98.69 90 GLU B C 1
ATOM 3172 O O . GLU B 1 90 ? 11.133 27.578 20.797 1 98.69 90 GLU B O 1
ATOM 3177 N N . ILE B 1 91 ? 10.414 25.484 20.938 1 98.75 91 ILE B N 1
ATOM 3178 C CA . ILE B 1 91 ? 9.07 25.812 20.484 1 98.75 91 ILE B CA 1
ATOM 3179 C C . ILE B 1 91 ? 8.383 26.703 21.516 1 98.75 91 ILE B C 1
ATOM 3181 O O . ILE B 1 91 ? 7.824 27.75 21.172 1 98.75 91 ILE B O 1
ATOM 3185 N N . SER B 1 92 ? 8.445 26.312 22.75 1 98.56 92 SER B N 1
ATOM 3186 C CA . SER B 1 92 ? 7.789 27.062 23.812 1 98.56 92 SER B CA 1
ATOM 3187 C C . SER B 1 92 ? 8.352 28.484 23.906 1 98.56 92 SER B C 1
ATOM 3189 O O . SER B 1 92 ? 7.594 29.453 24.062 1 98.56 92 SER B O 1
ATOM 3191 N N . LYS B 1 93 ? 9.602 28.594 23.797 1 98.38 93 LYS B N 1
ATOM 3192 C CA . LYS B 1 93 ? 10.266 29.891 23.906 1 98.38 93 LYS B CA 1
ATOM 3193 C C . LYS B 1 93 ? 9.906 30.797 22.734 1 98.38 93 LYS B C 1
ATOM 3195 O O . LYS B 1 93 ? 9.68 32 22.922 1 98.38 93 LYS B O 1
ATOM 3200 N N . SER B 1 94 ? 9.812 30.266 21.578 1 98 94 SER B N 1
ATOM 3201 C CA . SER B 1 94 ? 9.648 31.062 20.375 1 98 94 SER B CA 1
ATOM 3202 C C . SER B 1 94 ? 8.18 31.359 20.109 1 98 94 SER B C 1
ATOM 3204 O O . SER B 1 94 ? 7.844 32.375 19.5 1 98 94 SER B O 1
ATOM 3206 N N . THR B 1 95 ? 7.25 30.516 20.547 1 97.88 95 THR B N 1
ATOM 3207 C CA . THR B 1 95 ? 5.863 30.656 20.125 1 97.88 95 THR B CA 1
ATOM 3208 C C . THR B 1 95 ? 4.945 30.891 21.312 1 97.88 95 THR B C 1
ATOM 3210 O O . THR B 1 95 ? 3.803 31.328 21.156 1 97.88 95 THR B O 1
ATOM 3213 N N . GLY B 1 96 ? 5.391 30.547 22.562 1 98.12 96 GLY B N 1
ATOM 3214 C CA . GLY B 1 96 ? 4.578 30.672 23.75 1 98.12 96 GLY B CA 1
ATOM 3215 C C . GLY B 1 96 ? 3.559 29.562 23.906 1 98.12 96 GLY B C 1
ATOM 3216 O O . GLY B 1 96 ? 2.777 29.547 24.859 1 98.12 96 GLY B O 1
ATOM 3217 N N . ARG B 1 97 ? 3.551 28.609 23.047 1 98.38 97 ARG B N 1
ATOM 3218 C CA . ARG B 1 97 ? 2.588 27.516 23.094 1 98.38 97 ARG B CA 1
ATOM 3219 C C . ARG B 1 97 ? 3.068 26.391 24 1 98.38 97 ARG B C 1
ATOM 3221 O O . ARG B 1 97 ? 4.258 26.297 24.312 1 98.38 97 ARG B O 1
ATOM 3228 N N . GLU B 1 98 ? 2.184 25.562 24.438 1 98.5 98 GLU B N 1
ATOM 3229 C CA . GLU B 1 98 ? 2.51 24.406 25.266 1 98.5 98 GLU B CA 1
ATOM 3230 C C . GLU B 1 98 ? 3.002 23.25 24.391 1 98.5 98 GLU B C 1
ATOM 3232 O O . GLU B 1 98 ? 2.477 23.016 23.297 1 98.5 98 GLU B O 1
ATOM 3237 N N . VAL B 1 99 ? 4.023 22.594 24.891 1 98.81 99 VAL B N 1
ATOM 3238 C CA . VAL B 1 99 ? 4.566 21.422 24.219 1 98.81 99 VAL B CA 1
ATOM 3239 C C . VAL B 1 99 ? 4.594 20.234 25.172 1 98.81 99 VAL B C 1
ATOM 3241 O O . VAL B 1 99 ? 5.148 20.328 26.266 1 98.81 99 VAL B O 1
ATOM 3244 N N . LYS B 1 100 ? 3.949 19.188 24.812 1 98.75 100 LYS B N 1
ATOM 3245 C CA . LYS B 1 100 ? 4.012 17.938 25.562 1 98.75 100 LYS B CA 1
ATOM 3246 C C . LYS B 1 100 ? 4.934 16.938 24.859 1 98.75 100 LYS B C 1
ATOM 3248 O O . LYS B 1 100 ? 4.855 16.75 23.656 1 98.75 100 LYS B O 1
ATOM 3253 N N . VAL B 1 101 ? 5.789 16.297 25.656 1 98.81 101 VAL B N 1
ATOM 3254 C CA . VAL B 1 101 ? 6.758 15.344 25.125 1 98.81 101 VAL B CA 1
ATOM 3255 C C . VAL B 1 101 ? 6.328 13.922 25.469 1 98.81 101 VAL B C 1
ATOM 3257 O O . VAL B 1 101 ? 6.02 13.625 26.625 1 98.81 101 VAL B O 1
ATOM 3260 N N . ILE B 1 102 ? 6.285 13.055 24.484 1 98.69 102 ILE B N 1
ATOM 3261 C CA . ILE B 1 102 ? 6.062 11.633 24.688 1 98.69 102 ILE B CA 1
ATOM 3262 C C . ILE B 1 102 ? 7.195 10.836 24.031 1 98.69 102 ILE B C 1
ATOM 3264 O O . ILE B 1 102 ? 7.375 10.875 22.812 1 98.69 102 ILE B O 1
ATOM 3268 N N . VAL B 1 103 ? 7.961 10.125 24.859 1 98.56 103 VAL B N 1
ATOM 3269 C CA . VAL B 1 103 ? 9.062 9.305 24.359 1 98.56 103 VAL B CA 1
ATOM 3270 C C . VAL B 1 103 ? 8.547 7.918 23.969 1 98.56 103 VAL B C 1
ATOM 3272 O O . VAL B 1 103 ? 7.953 7.219 24.797 1 98.56 103 VAL B O 1
ATOM 3275 N N . THR B 1 104 ? 8.766 7.539 22.719 1 98.25 104 THR B N 1
ATOM 3276 C CA . THR B 1 104 ? 8.281 6.25 22.234 1 98.25 104 THR B CA 1
ATOM 3277 C C . THR B 1 104 ? 9.109 5.773 21.047 1 98.25 104 THR B C 1
ATOM 3279 O O . THR B 1 104 ? 9.656 6.59 20.297 1 98.25 104 THR B O 1
ATOM 3282 N N . ASP B 1 105 ? 9.273 4.477 20.922 1 97.94 105 ASP B N 1
ATOM 3283 C CA . ASP B 1 105 ? 9.906 3.82 19.781 1 97.94 105 ASP B CA 1
ATOM 3284 C C . ASP B 1 105 ? 8.883 3.061 18.953 1 97.94 105 ASP B C 1
ATOM 3286 O O . ASP B 1 105 ? 8.516 1.933 19.281 1 97.94 105 ASP B O 1
ATOM 3290 N N . PHE B 1 106 ? 8.562 3.592 17.781 1 97.88 106 PHE B N 1
ATOM 3291 C CA . PHE B 1 106 ? 7.449 3.098 16.984 1 97.88 106 PHE B CA 1
ATOM 3292 C C . PHE B 1 106 ? 7.82 1.805 16.281 1 97.88 106 PHE B C 1
ATOM 3294 O O . PHE B 1 106 ? 6.969 1.16 15.656 1 97.88 106 PHE B O 1
ATOM 3301 N N . VAL B 1 107 ? 9.062 1.415 16.375 1 96.75 107 VAL B N 1
ATOM 3302 C CA . VAL B 1 107 ? 9.461 0.121 15.828 1 96.75 107 VAL B CA 1
ATOM 3303 C C . VAL B 1 107 ? 8.938 -1 16.719 1 96.75 107 VAL B C 1
ATOM 3305 O O . VAL B 1 107 ? 8.727 -2.123 16.266 1 96.75 107 VAL B O 1
ATOM 3308 N N . LYS B 1 108 ? 8.75 -0.61 17.969 1 95.25 108 LYS B N 1
ATOM 3309 C CA . LYS B 1 108 ? 8.234 -1.586 18.922 1 95.25 108 LYS B CA 1
ATOM 3310 C C . LYS B 1 108 ? 6.723 -1.733 18.797 1 95.25 108 LYS B C 1
ATOM 3312 O O . LYS B 1 108 ? 6.027 -0.776 18.453 1 95.25 108 LYS B O 1
ATOM 3317 N N . GLU B 1 109 ? 6.191 -2.887 19.109 1 88.62 109 GLU B N 1
ATOM 3318 C CA . GLU B 1 109 ? 4.789 -3.197 18.844 1 88.62 109 GLU B CA 1
ATOM 3319 C C . GLU B 1 109 ? 3.906 -2.803 20.016 1 88.62 109 GLU B C 1
ATOM 3321 O O . GLU B 1 109 ? 2.721 -2.514 19.844 1 88.62 109 GLU B O 1
ATOM 3326 N N . ASP B 1 110 ? 4.328 -2.738 21.203 1 89.81 110 ASP B N 1
ATOM 3327 C CA . ASP B 1 110 ? 3.494 -2.582 22.391 1 89.81 110 ASP B CA 1
ATOM 3328 C C . ASP B 1 110 ? 3.621 -1.176 22.969 1 89.81 110 ASP B C 1
ATOM 3330 O O . ASP B 1 110 ? 3.646 -1.002 24.188 1 89.81 110 ASP B O 1
ATOM 3334 N N . VAL B 1 111 ? 3.58 -0.149 22.141 1 96.31 111 VAL B N 1
ATOM 3335 C CA . VAL B 1 111 ? 3.834 1.195 22.656 1 96.31 111 VAL B CA 1
ATOM 3336 C C . VAL B 1 111 ? 2.537 2 22.656 1 96.31 111 VAL B C 1
ATOM 3338 O O . VAL B 1 111 ? 2.439 3.031 23.328 1 96.31 111 VAL B O 1
ATOM 3341 N N . PHE B 1 112 ? 1.448 1.574 22.047 1 97.5 112 PHE B N 1
ATOM 3342 C CA . PHE B 1 112 ? 0.303 2.416 21.719 1 97.5 112 PHE B CA 1
ATOM 3343 C C . PHE B 1 112 ? -0.614 2.574 22.922 1 97.5 112 PHE B C 1
ATOM 3345 O O . PHE B 1 112 ? -1.276 3.602 23.078 1 97.5 112 PHE B O 1
ATOM 3352 N N . GLY B 1 113 ? -0.647 1.548 23.812 1 96.69 113 GLY B N 1
ATOM 3353 C CA . GLY B 1 113 ? -1.425 1.707 25.031 1 96.69 113 GLY B CA 1
ATOM 3354 C C . GLY B 1 113 ? -0.97 2.879 25.875 1 96.69 113 GLY B C 1
ATOM 3355 O O . GLY B 1 113 ? -1.79 3.68 26.328 1 96.69 113 GLY B O 1
ATOM 3356 N N . GLU B 1 114 ? 0.268 3.014 26.047 1 97.44 114 GLU B N 1
ATOM 3357 C CA . GLU B 1 114 ? 0.838 4.102 26.828 1 97.44 114 GLU B CA 1
ATOM 3358 C C . GLU B 1 114 ? 0.605 5.449 26.156 1 97.44 114 GLU B C 1
ATOM 3360 O O . GLU B 1 114 ? 0.324 6.445 26.844 1 97.44 114 GLU B O 1
ATOM 3365 N N . ILE B 1 115 ? 0.738 5.516 24.875 1 98.38 115 ILE B N 1
ATOM 3366 C CA . ILE B 1 115 ? 0.508 6.746 24.125 1 98.38 115 ILE B CA 1
ATOM 3367 C C . ILE B 1 115 ? -0.943 7.191 24.297 1 98.38 115 ILE B C 1
ATOM 3369 O O . ILE B 1 115 ? -1.213 8.367 24.562 1 98.38 115 ILE B O 1
ATOM 3373 N N . GLU B 1 116 ? -1.828 6.254 24.156 1 97.56 116 GLU B N 1
ATOM 3374 C CA . GLU B 1 116 ? -3.252 6.551 24.266 1 97.56 116 GLU B CA 1
ATOM 3375 C C . GLU B 1 116 ? -3.58 7.133 25.641 1 97.56 116 GLU B C 1
ATOM 3377 O O . GLU B 1 116 ? -4.352 8.086 25.75 1 97.56 116 GLU B O 1
ATOM 3382 N N . ASP B 1 117 ? -2.971 6.57 26.672 1 97.56 117 ASP B N 1
ATOM 3383 C CA . ASP B 1 117 ? -3.184 7.051 28.031 1 97.56 117 ASP B CA 1
ATOM 3384 C C . ASP B 1 117 ? -2.713 8.492 28.188 1 97.56 117 ASP B C 1
ATOM 3386 O O . ASP B 1 117 ? -3.371 9.297 28.844 1 97.56 117 ASP B O 1
ATOM 3390 N N . GLN B 1 118 ? -1.684 8.82 27.547 1 98.06 118 GLN B N 1
ATOM 3391 C CA . GLN B 1 118 ? -1.089 10.141 27.688 1 98.06 118 GLN B CA 1
ATOM 3392 C C . GLN B 1 118 ? -1.845 11.18 26.859 1 98.06 118 GLN B C 1
ATOM 3394 O O . GLN B 1 118 ? -1.763 12.375 27.125 1 98.06 118 GLN B O 1
ATOM 3399 N N . LEU B 1 119 ? -2.607 10.742 25.859 1 98.25 119 LEU B N 1
ATOM 3400 C CA . LEU B 1 119 ? -3.297 11.664 24.953 1 98.25 119 LEU B CA 1
ATOM 3401 C C . LEU B 1 119 ? -4.766 11.805 25.344 1 98.25 119 LEU B C 1
ATOM 3403 O O . LEU B 1 119 ? -5.461 12.688 24.844 1 98.25 119 LEU B O 1
ATOM 3407 N N . ARG B 1 120 ? -5.312 11 26.219 1 94.44 120 ARG B N 1
ATOM 3408 C CA . ARG B 1 120 ? -6.734 10.789 26.469 1 94.44 120 ARG B CA 1
ATOM 3409 C C . ARG B 1 120 ? -7.422 12.086 26.875 1 94.44 120 ARG B C 1
ATOM 3411 O O . ARG B 1 120 ? -8.57 12.328 26.516 1 94.44 120 ARG B O 1
ATOM 3418 N N . GLU B 1 121 ? -6.766 13.016 27.5 1 94.06 121 GLU B N 1
ATOM 3419 C CA . GLU B 1 121 ? -7.422 14.203 28.047 1 94.06 121 GLU B CA 1
ATOM 3420 C C . GLU B 1 121 ? -7.254 15.391 27.094 1 94.06 121 GLU B C 1
ATOM 3422 O O . GLU B 1 121 ? -7.793 16.469 27.359 1 94.06 121 GLU B O 1
ATOM 3427 N N . LEU B 1 122 ? -6.547 15.18 26.047 1 97.69 122 LEU B N 1
ATOM 3428 C CA . LEU B 1 122 ? -6.25 16.297 25.156 1 97.69 122 LEU B CA 1
ATOM 3429 C C . LEU B 1 122 ? -7.27 16.359 24.016 1 97.69 122 LEU B C 1
ATOM 3431 O O . LEU B 1 122 ? -7.688 15.328 23.484 1 97.69 122 LEU B O 1
ATOM 3435 N N . LYS B 1 123 ? -7.715 17.484 23.703 1 97.25 123 LYS B N 1
ATOM 3436 C CA . LYS B 1 123 ? -8.539 17.734 22.531 1 97.25 123 LYS B CA 1
ATOM 3437 C C . LYS B 1 123 ? -7.672 17.891 21.281 1 97.25 123 LYS B C 1
ATOM 3439 O O . LYS B 1 123 ? -7.309 19.016 20.906 1 97.25 123 LYS B O 1
ATOM 3444 N N . ILE B 1 124 ? -7.477 16.828 20.625 1 98.69 124 ILE B N 1
ATOM 3445 C CA . ILE B 1 124 ? -6.547 16.812 19.5 1 98.69 124 ILE B CA 1
ATOM 3446 C C . ILE B 1 124 ? -7.297 17.109 18.203 1 98.69 124 ILE B C 1
ATOM 3448 O O . ILE B 1 124 ? -8.188 16.359 17.812 1 98.69 124 ILE B O 1
ATOM 3452 N N . GLY B 1 125 ? -6.887 18.141 17.594 1 98.62 125 GLY B N 1
ATOM 3453 C CA . GLY B 1 125 ? -7.527 18.531 16.344 1 98.62 125 GLY B CA 1
ATOM 3454 C C . GLY B 1 125 ? -6.68 18.25 15.117 1 98.62 125 GLY B C 1
ATOM 3455 O O . GLY B 1 125 ? -7.188 18.234 13.992 1 98.62 125 GLY B O 1
ATOM 3456 N N . ILE B 1 126 ? -5.352 18.031 15.32 1 98.94 126 ILE B N 1
ATOM 3457 C CA . ILE B 1 126 ? -4.438 17.812 14.203 1 98.94 126 ILE B CA 1
ATOM 3458 C C . ILE B 1 126 ? -3.529 16.625 14.508 1 98.94 126 ILE B C 1
ATOM 3460 O O . ILE B 1 126 ? -3 16.516 15.617 1 98.94 126 ILE B O 1
ATOM 3464 N N . LEU B 1 127 ? -3.428 15.719 13.609 1 98.94 127 LEU B N 1
ATOM 3465 C CA . LEU B 1 127 ? -2.473 14.617 13.672 1 98.94 127 LEU B CA 1
ATOM 3466 C C . LEU B 1 127 ? -1.547 14.641 12.461 1 98.94 127 LEU B C 1
ATOM 3468 O O . LEU B 1 127 ? -2.012 14.641 11.312 1 98.94 127 LEU B O 1
ATOM 3472 N N . VAL B 1 128 ? -0.281 14.766 12.672 1 98.94 128 VAL B N 1
ATOM 3473 C CA . VAL B 1 128 ? 0.73 14.602 11.633 1 98.94 128 VAL B CA 1
ATOM 3474 C C . VAL B 1 128 ? 1.491 13.297 11.852 1 98.94 128 VAL B C 1
ATOM 3476 O O . VAL B 1 128 ? 2.4 13.234 12.68 1 98.94 128 VAL B O 1
ATOM 3479 N N . ASN B 1 129 ? 1.08 12.305 11.133 1 98.94 129 ASN B N 1
ATOM 3480 C CA . ASN B 1 129 ? 1.845 11.062 11.094 1 98.94 129 ASN B CA 1
ATOM 3481 C C . ASN B 1 129 ? 3.07 11.188 10.188 1 98.94 129 ASN B C 1
ATOM 3483 O O . ASN B 1 129 ? 2.98 10.969 8.984 1 98.94 129 ASN B O 1
ATOM 3487 N N . ASN B 1 130 ? 4.156 11.453 10.805 1 98.81 130 ASN B N 1
ATOM 3488 C CA . ASN B 1 130 ? 5.363 11.773 10.047 1 98.81 130 ASN B CA 1
ATOM 3489 C C . ASN B 1 130 ? 6.43 10.695 10.219 1 98.81 130 ASN B C 1
ATOM 3491 O O . ASN B 1 130 ? 7.297 10.531 9.359 1 98.81 130 ASN B O 1
ATOM 3495 N N . VAL B 1 131 ? 6.348 9.961 11.32 1 97.69 131 VAL B N 1
ATOM 3496 C CA . VAL B 1 131 ? 7.41 9.008 11.617 1 97.69 131 VAL B CA 1
ATOM 3497 C C . VAL B 1 131 ? 7.5 7.965 10.508 1 97.69 131 VAL B C 1
ATOM 3499 O O . VAL B 1 131 ? 6.48 7.527 9.969 1 97.69 131 VAL B O 1
ATOM 3502 N N . GLY B 1 132 ? 8.648 7.648 10.109 1 97.38 132 GLY B N 1
ATOM 3503 C CA . GLY B 1 132 ? 8.93 6.656 9.078 1 97.38 132 GLY B CA 1
ATOM 3504 C C . GLY B 1 132 ? 10.406 6.332 8.953 1 97.38 132 GLY B C 1
ATOM 3505 O O . GLY B 1 132 ? 11.258 7.168 9.273 1 97.38 132 GLY B O 1
ATOM 3506 N N . ILE B 1 133 ? 10.688 5.16 8.461 1 97.56 133 ILE B N 1
ATOM 3507 C CA . ILE B 1 133 ? 12.086 4.777 8.312 1 97.56 133 ILE B CA 1
ATOM 3508 C C . ILE B 1 133 ? 12.289 4.082 6.969 1 97.56 133 ILE B C 1
ATOM 3510 O O . ILE B 1 133 ? 11.344 3.551 6.387 1 97.56 133 ILE B O 1
ATOM 3514 N N . LEU B 1 134 ? 13.5 4.16 6.473 1 96.44 134 LEU B N 1
ATOM 3515 C CA . LEU B 1 134 ? 14.016 3.35 5.371 1 96.44 134 LEU B CA 1
ATOM 3516 C C . LEU B 1 134 ? 14.625 2.053 5.891 1 96.44 134 LEU B C 1
ATOM 3518 O O . LEU B 1 134 ? 15.203 2.025 6.977 1 96.44 134 LEU B O 1
ATOM 3522 N N . PRO B 1 135 ? 14.461 1.004 5.086 1 95.31 135 PRO B N 1
ATOM 3523 C CA . PRO B 1 135 ? 15.203 -0.186 5.504 1 95.31 135 PRO B CA 1
ATOM 3524 C C . PRO B 1 135 ? 16.719 0.031 5.5 1 95.31 135 PRO B C 1
ATOM 3526 O O . PRO B 1 135 ? 17.422 -0.45 6.395 1 95.31 135 PRO B O 1
ATOM 3529 N N . ASN B 1 136 ? 17.172 0.718 4.434 1 91.62 136 ASN B N 1
ATOM 3530 C CA . ASN B 1 136 ? 18.578 1.076 4.262 1 91.62 136 ASN B CA 1
ATOM 3531 C C . ASN B 1 136 ? 18.734 2.5 3.736 1 91.62 136 ASN B C 1
ATOM 3533 O O . ASN B 1 136 ? 17.984 2.932 2.863 1 91.62 136 ASN B O 1
ATOM 3537 N N . TYR B 1 137 ? 19.719 3.166 4.301 1 90 137 TYR B N 1
ATOM 3538 C CA . TYR B 1 137 ? 19.953 4.523 3.822 1 90 137 TYR B CA 1
ATOM 3539 C C . TYR B 1 137 ? 20.406 4.52 2.369 1 90 137 TYR B C 1
ATOM 3541 O O . TYR B 1 137 ? 20 5.371 1.579 1 90 137 TYR B O 1
ATOM 3549 N N . ILE B 1 138 ? 21.312 3.57 2.104 1 92.06 138 ILE B N 1
ATOM 3550 C CA . ILE B 1 138 ? 21.75 3.404 0.722 1 92.06 138 ILE B CA 1
ATOM 3551 C C . ILE B 1 138 ? 20.781 2.492 -0.022 1 92.06 138 ILE B C 1
ATOM 3553 O O . ILE B 1 138 ? 20.562 1.346 0.378 1 92.06 138 ILE B O 1
ATOM 3557 N N . PRO B 1 139 ? 20.156 3.027 -1.046 1 93.62 139 PRO B N 1
ATOM 3558 C CA . PRO B 1 139 ? 19.234 2.191 -1.811 1 93.62 139 PRO B CA 1
ATOM 3559 C C . PRO B 1 139 ? 19.844 0.855 -2.225 1 93.62 139 PRO B C 1
ATOM 3561 O O . PRO B 1 139 ? 20.984 0.812 -2.686 1 93.62 139 PRO B O 1
ATOM 3564 N N . SER B 1 140 ? 19.141 -0.168 -2.002 1 95.06 140 SER B N 1
ATOM 3565 C CA . SER B 1 140 ? 19.609 -1.515 -2.324 1 95.06 140 SER B CA 1
ATOM 3566 C C . SER B 1 140 ? 18.438 -2.43 -2.672 1 95.06 140 SER B C 1
ATOM 3568 O O . SER B 1 140 ? 17.297 -2.17 -2.275 1 95.06 140 SER B O 1
ATOM 3570 N N . LYS B 1 141 ? 18.719 -3.445 -3.422 1 96.81 141 LYS B N 1
ATOM 3571 C CA . LYS B 1 141 ? 17.688 -4.438 -3.723 1 96.81 141 LYS B CA 1
ATOM 3572 C C . LYS B 1 141 ? 17.203 -5.133 -2.455 1 96.81 141 LYS B C 1
ATOM 3574 O O . LYS B 1 141 ? 17.906 -5.125 -1.435 1 96.81 141 LYS B O 1
ATOM 3579 N N . PHE B 1 142 ? 16.094 -5.777 -2.506 1 98.31 142 PHE B N 1
ATOM 3580 C CA . PHE B 1 142 ? 15.375 -6.332 -1.368 1 98.31 142 PHE B CA 1
ATOM 3581 C C . PHE B 1 142 ? 16.25 -7.328 -0.606 1 98.31 142 PHE B C 1
ATOM 3583 O O . PHE B 1 142 ? 16.375 -7.238 0.616 1 98.31 142 PHE B O 1
ATOM 3590 N N . LEU B 1 143 ? 16.938 -8.18 -1.311 1 97.94 143 LEU B N 1
ATOM 3591 C CA . LEU B 1 143 ? 17.688 -9.25 -0.674 1 97.94 143 LEU B CA 1
ATOM 3592 C C . LEU B 1 143 ? 19.078 -8.766 -0.269 1 97.94 143 LEU B C 1
ATOM 3594 O O . LEU B 1 143 ? 19.812 -9.484 0.413 1 97.94 143 LEU B O 1
ATOM 3598 N N . ASP B 1 144 ? 19.453 -7.508 -0.581 1 95.5 144 ASP B N 1
ATOM 3599 C CA . ASP B 1 144 ? 20.812 -7.016 -0.332 1 95.5 144 ASP B CA 1
ATOM 3600 C C . ASP B 1 144 ? 20.906 -6.355 1.042 1 95.5 144 ASP B C 1
ATOM 3602 O O . ASP B 1 144 ? 21.984 -5.957 1.467 1 95.5 144 ASP B O 1
ATOM 3606 N N . SER B 1 145 ? 19.891 -6.316 1.777 1 91.81 145 SER B N 1
ATOM 3607 C CA . SER B 1 145 ? 19.922 -5.758 3.127 1 91.81 145 SER B CA 1
ATOM 3608 C C . SER B 1 145 ? 20.703 -6.66 4.078 1 91.81 145 SER B C 1
ATOM 3610 O O . SER B 1 145 ? 20.594 -7.887 4.016 1 91.81 145 SER B O 1
ATOM 3612 N N . ALA B 1 146 ? 21.547 -6.062 4.957 1 89.75 146 ALA B N 1
ATOM 3613 C CA . ALA B 1 146 ? 22.391 -6.812 5.879 1 89.75 146 ALA B CA 1
ATOM 3614 C C . ALA B 1 146 ? 21.547 -7.574 6.902 1 89.75 146 ALA B C 1
ATOM 3616 O O . ALA B 1 146 ? 21.828 -8.727 7.223 1 89.75 146 ALA B O 1
ATOM 3617 N N . ASP B 1 147 ? 20.547 -6.996 7.41 1 94.44 147 ASP B N 1
ATOM 3618 C CA . ASP B 1 147 ? 19.609 -7.613 8.344 1 94.44 147 ASP B CA 1
ATOM 3619 C C . ASP B 1 147 ? 18.172 -7.473 7.852 1 94.44 147 ASP B C 1
ATOM 3621 O O . ASP B 1 147 ? 17.359 -6.77 8.469 1 94.44 147 ASP B O 1
ATOM 3625 N N . LEU B 1 148 ? 17.844 -8.211 6.883 1 96.38 148 LEU B N 1
ATOM 3626 C CA . LEU B 1 148 ? 16.594 -8.055 6.152 1 96.38 148 LEU B CA 1
ATOM 3627 C C . LEU B 1 148 ? 15.398 -8.367 7.043 1 96.38 148 LEU B C 1
ATOM 3629 O O . LEU B 1 148 ? 14.383 -7.664 7.008 1 96.38 148 LEU B O 1
ATOM 3633 N N . ASP B 1 149 ? 15.523 -9.422 7.883 1 95.25 149 ASP B N 1
ATOM 3634 C CA . ASP B 1 149 ? 14.422 -9.805 8.758 1 95.25 149 ASP B CA 1
ATOM 3635 C C . ASP B 1 149 ? 14.055 -8.68 9.719 1 95.25 149 ASP B C 1
ATOM 3637 O O . ASP B 1 149 ? 12.875 -8.352 9.883 1 95.25 149 ASP B O 1
ATOM 3641 N N . LEU B 1 150 ? 15.023 -8.148 10.258 1 95.69 150 LEU B N 1
ATOM 3642 C CA . LEU B 1 150 ? 14.828 -7.035 11.18 1 95.69 150 LEU B CA 1
ATOM 3643 C C . LEU B 1 150 ? 14.297 -5.809 10.445 1 95.69 150 LEU B C 1
ATOM 3645 O O . LEU B 1 150 ? 13.398 -5.125 10.938 1 95.69 150 LEU B O 1
ATOM 3649 N N . ASP B 1 151 ? 14.828 -5.531 9.273 1 97.25 151 ASP B N 1
ATOM 3650 C CA . ASP B 1 151 ? 14.422 -4.367 8.484 1 97.25 151 ASP B CA 1
ATOM 3651 C C . ASP B 1 151 ? 12.953 -4.465 8.086 1 97.25 151 ASP B C 1
ATOM 3653 O O . ASP B 1 151 ? 12.227 -3.469 8.117 1 97.25 151 ASP B O 1
ATOM 3657 N N . ILE B 1 152 ? 12.516 -5.633 7.746 1 98.12 152 ILE B N 1
ATOM 3658 C CA . ILE B 1 152 ? 11.125 -5.855 7.375 1 98.12 152 ILE B CA 1
ATOM 3659 C C . ILE B 1 152 ? 10.219 -5.508 8.547 1 98.12 152 ILE B C 1
ATOM 3661 O O . ILE B 1 152 ? 9.258 -4.742 8.398 1 98.12 152 ILE B O 1
ATOM 3665 N N . THR B 1 153 ? 10.539 -6.02 9.672 1 97 153 THR B N 1
ATOM 3666 C CA . THR B 1 153 ? 9.734 -5.805 10.867 1 97 153 THR B CA 1
ATOM 3667 C C . THR B 1 153 ? 9.719 -4.328 11.25 1 97 153 THR B C 1
ATOM 3669 O O . THR B 1 153 ? 8.664 -3.775 11.562 1 97 153 THR B O 1
ATOM 3672 N N . ARG B 1 154 ? 10.859 -3.715 11.219 1 97.75 154 ARG B N 1
ATOM 3673 C CA . ARG B 1 154 ? 10.977 -2.314 11.602 1 97.75 154 ARG B CA 1
ATOM 3674 C C . ARG B 1 154 ? 10.164 -1.417 10.68 1 97.75 154 ARG B C 1
ATOM 3676 O O . ARG B 1 154 ? 9.438 -0.537 11.141 1 97.75 154 ARG B O 1
ATOM 3683 N N . VAL B 1 155 ? 10.242 -1.638 9.375 1 98.56 155 VAL B N 1
ATOM 3684 C CA . VAL B 1 155 ? 9.555 -0.804 8.391 1 98.56 155 VAL B CA 1
ATOM 3685 C C . VAL B 1 155 ? 8.047 -0.988 8.531 1 98.56 155 VAL B C 1
ATOM 3687 O O . VAL B 1 155 ? 7.293 -0.011 8.547 1 98.56 155 VAL B O 1
ATOM 3690 N N . ILE B 1 156 ? 7.574 -2.205 8.672 1 98.56 156 ILE B N 1
ATOM 3691 C CA . ILE B 1 156 ? 6.145 -2.479 8.758 1 98.56 156 ILE B CA 1
ATOM 3692 C C . ILE B 1 156 ? 5.582 -1.892 10.055 1 98.56 156 ILE B C 1
ATOM 3694 O O . ILE B 1 156 ? 4.512 -1.279 10.055 1 98.56 156 ILE B O 1
ATOM 3698 N N . ASN B 1 157 ? 6.301 -2.033 11.133 1 98.12 157 ASN B N 1
ATOM 3699 C CA . ASN B 1 157 ? 5.84 -1.493 12.406 1 98.12 157 ASN B CA 1
ATOM 3700 C C . ASN B 1 157 ? 5.844 0.033 12.406 1 98.12 157 ASN B C 1
ATOM 3702 O O . ASN B 1 157 ? 4.836 0.662 12.734 1 98.12 157 ASN B O 1
ATOM 3706 N N . CYS B 1 158 ? 6.914 0.575 11.977 1 98.56 158 CYS B N 1
ATOM 3707 C CA . CYS B 1 158 ? 7.117 2.016 12.094 1 98.56 158 CYS B CA 1
ATOM 3708 C C . CYS B 1 158 ? 6.281 2.766 11.062 1 98.56 158 CYS B C 1
ATOM 3710 O O . CYS B 1 158 ? 5.645 3.77 11.383 1 98.56 158 CYS B O 1
ATOM 3712 N N . ASN B 1 159 ? 6.297 2.291 9.844 1 98.81 159 ASN B N 1
ATOM 3713 C CA . ASN B 1 159 ? 5.633 3.033 8.773 1 98.81 159 ASN B CA 1
ATOM 3714 C C . ASN B 1 159 ? 4.152 2.684 8.688 1 98.81 159 ASN B C 1
ATOM 3716 O O . ASN B 1 159 ? 3.303 3.574 8.609 1 98.81 159 ASN B O 1
ATOM 3720 N N . VAL B 1 160 ? 3.826 1.413 8.742 1 98.75 160 VAL B N 1
ATOM 3721 C CA . VAL B 1 160 ? 2.477 0.948 8.43 1 98.75 160 VAL B CA 1
ATOM 3722 C C . VAL B 1 160 ? 1.635 0.921 9.703 1 98.75 160 VAL B C 1
ATOM 3724 O O . VAL B 1 160 ? 0.685 1.694 9.844 1 98.75 160 VAL B O 1
ATOM 3727 N N . ARG B 1 161 ? 2.047 0.142 10.656 1 98.44 161 ARG B N 1
ATOM 3728 C CA . ARG B 1 161 ? 1.266 -0.071 11.867 1 98.44 161 ARG B CA 1
ATOM 3729 C C . ARG B 1 161 ? 1.061 1.237 12.625 1 98.44 161 ARG B C 1
ATOM 3731 O O . ARG B 1 161 ? -0.049 1.533 13.078 1 98.44 161 ARG B O 1
ATOM 3738 N N . THR B 1 162 ? 2.074 2.008 12.727 1 98.69 162 THR B N 1
ATOM 3739 C CA . THR B 1 162 ? 2.029 3.248 13.492 1 98.69 162 THR B CA 1
ATOM 3740 C C . THR B 1 162 ? 0.998 4.207 12.906 1 98.69 162 THR B C 1
ATOM 3742 O O . THR B 1 162 ? 0.187 4.777 13.641 1 98.69 162 THR B O 1
ATOM 3745 N N . THR B 1 163 ? 0.999 4.367 11.586 1 98.81 163 THR B N 1
ATOM 3746 C CA . THR B 1 163 ? 0.058 5.273 10.938 1 98.81 163 THR B CA 1
ATOM 3747 C C . THR B 1 163 ? -1.381 4.871 11.242 1 98.81 163 THR B C 1
ATOM 3749 O O . THR B 1 163 ? -2.201 5.711 11.617 1 98.81 163 THR B O 1
ATOM 3752 N N . VAL B 1 164 ? -1.684 3.592 11.172 1 98.88 164 VAL B N 1
ATOM 3753 C CA . VAL B 1 164 ? -3.043 3.096 11.359 1 98.88 164 VAL B CA 1
ATOM 3754 C C . VAL B 1 164 ? -3.449 3.244 12.828 1 98.88 164 VAL B C 1
ATOM 3756 O O . VAL B 1 164 ? -4.543 3.732 13.125 1 98.88 164 VAL B O 1
ATOM 3759 N N . LYS B 1 165 ? -2.559 2.869 13.727 1 98.69 165 LYS B N 1
ATOM 3760 C CA . LYS B 1 165 ? -2.861 2.887 15.148 1 98.69 165 LYS B CA 1
ATOM 3761 C C . LYS B 1 165 ? -3.051 4.316 15.656 1 98.69 165 LYS B C 1
ATOM 3763 O O . LYS B 1 165 ? -3.928 4.578 16.484 1 98.69 165 LYS B O 1
ATOM 3768 N N . MET B 1 166 ? -2.246 5.254 15.156 1 98.75 166 MET B N 1
ATOM 3769 C CA . MET B 1 166 ? -2.4 6.652 15.547 1 98.75 166 MET B CA 1
ATOM 3770 C C . MET B 1 166 ? -3.727 7.215 15.047 1 98.75 166 MET B C 1
ATOM 3772 O O . MET B 1 166 ? -4.406 7.945 15.773 1 98.75 166 MET B O 1
ATOM 3776 N N . CYS B 1 167 ? -4.098 6.887 13.828 1 98.81 167 CYS B N 1
ATOM 3777 C CA . CYS B 1 167 ? -5.391 7.324 13.305 1 98.81 167 CYS B CA 1
ATOM 3778 C C . CYS B 1 167 ? -6.535 6.738 14.125 1 98.81 167 CYS B C 1
ATOM 3780 O O . CYS B 1 167 ? -7.496 7.438 14.445 1 98.81 167 CYS B O 1
ATOM 3782 N N . LYS B 1 168 ? -6.402 5.43 14.469 1 98.44 168 LYS B N 1
ATOM 3783 C CA . LYS B 1 168 ? -7.426 4.789 15.289 1 98.44 168 LYS B CA 1
ATOM 3784 C C . LYS B 1 168 ? -7.613 5.527 16.609 1 98.44 168 LYS B C 1
ATOM 3786 O O . LYS B 1 168 ? -8.742 5.668 17.094 1 98.44 168 LYS B O 1
ATOM 3791 N N . MET B 1 169 ? -6.555 6 17.125 1 97.81 169 MET B N 1
ATOM 3792 C CA . MET B 1 169 ? -6.547 6.613 18.453 1 97.81 169 MET B CA 1
ATOM 3793 C C . MET B 1 169 ? -7.145 8.016 18.406 1 97.81 169 MET B C 1
ATOM 3795 O O . MET B 1 169 ? -7.895 8.406 19.297 1 97.81 169 MET B O 1
ATOM 3799 N N . ILE B 1 170 ? -6.938 8.766 17.359 1 98.56 170 ILE B N 1
ATOM 3800 C CA . ILE B 1 170 ? -7.203 10.203 17.375 1 98.56 170 ILE B CA 1
ATOM 3801 C C . ILE B 1 170 ? -8.484 10.5 16.594 1 98.56 170 ILE B C 1
ATOM 3803 O O . ILE B 1 170 ? -9.242 11.398 16.969 1 98.56 170 ILE B O 1
ATOM 3807 N N . LEU B 1 171 ? -8.805 9.734 15.617 1 98.56 171 LEU B N 1
ATOM 3808 C CA . LEU B 1 171 ? -9.883 10 14.672 1 98.56 171 LEU B CA 1
ATOM 3809 C C . LEU B 1 171 ? -11.234 10.016 15.375 1 98.56 171 LEU B C 1
ATOM 3811 O O . LEU B 1 171 ? -12.086 10.852 15.07 1 98.56 171 LEU B O 1
ATOM 3815 N N . PRO B 1 172 ? -11.477 9.109 16.391 1 98.06 172 PRO B N 1
ATOM 3816 C CA . PRO B 1 172 ? -12.781 9.117 17.047 1 98.06 172 PRO B CA 1
ATOM 3817 C C . PRO B 1 172 ? -13.125 10.477 17.656 1 98.06 172 PRO B C 1
ATOM 3819 O O . PRO B 1 172 ? -14.266 10.938 17.547 1 98.06 172 PRO B O 1
ATOM 3822 N N . GLY B 1 173 ? -12.164 11.117 18.281 1 97.88 173 GLY B N 1
ATOM 3823 C CA . GLY B 1 173 ? -12.398 12.445 18.812 1 97.88 173 GLY B CA 1
ATOM 3824 C C . GLY B 1 173 ? -12.742 13.469 17.75 1 97.88 173 GLY B C 1
ATOM 3825 O O . GLY B 1 173 ? -13.609 14.32 17.953 1 97.88 173 GLY B O 1
ATOM 3826 N N . MET B 1 174 ? -12.094 13.406 16.656 1 98.56 174 MET B N 1
ATOM 3827 C CA . MET B 1 174 ? -12.352 14.312 15.539 1 98.56 174 MET B CA 1
ATOM 3828 C C . MET B 1 174 ? -13.75 14.102 14.977 1 98.56 174 MET B C 1
ATOM 3830 O O . MET B 1 174 ? -14.445 15.062 14.648 1 98.56 174 MET B O 1
ATOM 3834 N N . VAL B 1 175 ? -14.109 12.82 14.867 1 98.31 175 VAL B N 1
ATOM 3835 C CA . VAL B 1 175 ? -15.43 12.484 14.344 1 98.31 175 VAL B CA 1
ATOM 3836 C C . VAL B 1 175 ? -16.516 13.047 15.266 1 98.31 175 VAL B C 1
ATOM 3838 O O . VAL B 1 175 ? -17.5 13.625 14.805 1 98.31 175 VAL B O 1
ATOM 3841 N N . ASN B 1 176 ? -16.312 12.922 16.531 1 97.69 176 ASN B N 1
ATOM 3842 C CA . ASN B 1 176 ? -17.281 13.406 17.516 1 97.69 176 ASN B CA 1
ATOM 3843 C C . ASN B 1 176 ? -17.438 14.922 17.438 1 97.69 176 ASN B C 1
ATOM 3845 O O . ASN B 1 176 ? -18.547 15.453 17.562 1 97.69 176 ASN B O 1
ATOM 3849 N N . ARG B 1 177 ? -16.375 15.625 17.172 1 97.44 177 ARG B N 1
ATOM 3850 C CA . ARG B 1 177 ? -16.391 17.078 17.141 1 97.44 177 ARG B CA 1
ATOM 3851 C C . ARG B 1 177 ? -16.688 17.594 15.742 1 97.44 177 ARG B C 1
ATOM 3853 O O . ARG B 1 177 ? -16.859 18.797 15.539 1 97.44 177 ARG B O 1
ATOM 3860 N N . GLU B 1 178 ? -16.641 16.719 14.711 1 98.12 178 GLU B N 1
ATOM 3861 C CA . GLU B 1 178 ? -16.891 17 13.297 1 98.12 178 GLU B CA 1
ATOM 3862 C C . GLU B 1 178 ? -15.906 18.016 12.75 1 98.12 178 GLU B C 1
ATOM 3864 O O . GLU B 1 178 ? -16.312 18.953 12.055 1 98.12 178 GLU B O 1
ATOM 3869 N N . LYS B 1 179 ? -14.734 17.844 13.133 1 97.81 179 LYS B N 1
ATOM 3870 C CA . LYS B 1 179 ? -13.617 18.656 12.633 1 97.81 179 LYS B CA 1
ATOM 3871 C C . LYS B 1 179 ? -12.281 17.984 12.945 1 97.81 179 LYS B C 1
ATOM 3873 O O . LYS B 1 179 ? -12.141 17.312 13.969 1 97.81 179 LYS B O 1
ATOM 3878 N N . GLY B 1 180 ? -11.359 18.172 12.141 1 98.56 180 GLY B N 1
ATOM 3879 C CA . GLY B 1 180 ? -10.039 17.609 12.336 1 98.56 180 GLY B CA 1
ATOM 3880 C C . GLY B 1 180 ? -9.203 17.594 11.078 1 98.56 180 GLY B C 1
ATOM 3881 O O . GLY B 1 180 ? -9.727 17.734 9.969 1 98.56 180 GLY B O 1
ATOM 3882 N N . LEU B 1 181 ? -7.902 17.531 11.258 1 98.88 181 LEU B N 1
ATOM 3883 C CA . LEU B 1 181 ? -6.918 17.484 10.188 1 98.88 181 LEU B CA 1
ATOM 3884 C C . LEU B 1 181 ? -5.895 16.375 10.438 1 98.88 181 LEU B C 1
ATOM 3886 O O . LEU B 1 181 ? -5.25 16.359 11.492 1 98.88 181 LEU B O 1
ATOM 3890 N N . ILE B 1 182 ? -5.82 15.445 9.57 1 98.94 182 ILE B N 1
ATOM 3891 C CA . ILE B 1 182 ? -4.801 14.406 9.641 1 98.94 182 ILE B CA 1
ATOM 3892 C C . ILE B 1 182 ? -3.898 14.477 8.414 1 98.94 182 ILE B C 1
ATOM 3894 O O . ILE B 1 182 ? -4.379 14.414 7.277 1 98.94 182 ILE B O 1
ATOM 3898 N N . LEU B 1 183 ? -2.639 14.695 8.602 1 98.94 183 LEU B N 1
ATOM 3899 C CA . LEU B 1 183 ? -1.621 14.633 7.559 1 98.94 183 LEU B CA 1
ATOM 3900 C C . LEU B 1 183 ? -0.765 13.383 7.711 1 98.94 183 LEU B C 1
ATOM 3902 O O . LEU B 1 183 ? -0.038 13.234 8.695 1 98.94 183 LEU B O 1
ATOM 3906 N N . ASN B 1 184 ? -0.916 12.438 6.832 1 98.94 184 ASN B N 1
ATOM 3907 C CA . ASN B 1 184 ? -0.079 11.242 6.781 1 98.94 184 ASN B CA 1
ATOM 3908 C C . ASN B 1 184 ? 1.054 11.398 5.77 1 98.94 184 ASN B C 1
ATOM 3910 O O . ASN B 1 184 ? 0.808 11.5 4.566 1 98.94 184 ASN B O 1
ATOM 3914 N N . ILE B 1 185 ? 2.266 11.391 6.242 1 98.94 185 ILE B N 1
ATOM 3915 C CA . ILE B 1 185 ? 3.412 11.633 5.371 1 98.94 185 ILE B CA 1
ATOM 3916 C C . ILE B 1 185 ? 3.785 10.344 4.645 1 98.94 185 ILE B C 1
ATOM 3918 O O . ILE B 1 185 ? 4.207 9.367 5.27 1 98.94 185 ILE B O 1
ATOM 3922 N N . SER B 1 186 ? 3.566 10.352 3.408 1 98.75 186 SER B N 1
ATOM 3923 C CA . SER B 1 186 ? 3.986 9.281 2.51 1 98.75 186 SER B CA 1
ATOM 3924 C C . SER B 1 186 ? 5.301 9.625 1.818 1 98.75 186 SER B C 1
ATOM 3926 O O . SER B 1 186 ? 6.223 10.141 2.451 1 98.75 186 SER B O 1
ATOM 3928 N N . SER B 1 187 ? 5.426 9.281 0.56 1 98.56 187 SER B N 1
ATOM 3929 C CA . SER B 1 187 ? 6.641 9.578 -0.192 1 98.56 187 SER B CA 1
ATOM 3930 C C . SER B 1 187 ? 6.359 9.641 -1.69 1 98.56 187 SER B C 1
ATOM 3932 O O . SER B 1 187 ? 5.555 8.867 -2.209 1 98.56 187 SER B O 1
ATOM 3934 N N . GLY B 1 188 ? 7.066 10.578 -2.34 1 97.88 188 GLY B N 1
ATOM 3935 C CA . GLY B 1 188 ? 6.969 10.648 -3.787 1 97.88 188 GLY B CA 1
ATOM 3936 C C . GLY B 1 188 ? 7.457 9.391 -4.484 1 97.88 188 GLY B C 1
ATOM 3937 O O . GLY B 1 188 ? 6.988 9.055 -5.57 1 97.88 188 GLY B O 1
ATOM 3938 N N . ILE B 1 189 ? 8.328 8.672 -3.859 1 95.62 189 ILE B N 1
ATOM 3939 C CA . ILE B 1 189 ? 8.93 7.469 -4.422 1 95.62 189 ILE B CA 1
ATOM 3940 C C . ILE B 1 189 ? 7.871 6.379 -4.582 1 95.62 189 ILE B C 1
ATOM 3942 O O . ILE B 1 189 ? 8.047 5.445 -5.367 1 95.62 189 ILE B O 1
ATOM 3946 N N . ALA B 1 190 ? 6.797 6.457 -3.869 1 95.94 190 ALA B N 1
ATOM 3947 C CA . ALA B 1 190 ? 5.762 5.426 -3.863 1 95.94 190 ALA B CA 1
ATOM 3948 C C . ALA B 1 190 ? 4.844 5.562 -5.074 1 95.94 190 ALA B C 1
ATOM 3950 O O . ALA B 1 190 ? 3.984 4.711 -5.312 1 95.94 190 ALA B O 1
ATOM 3951 N N . SER B 1 191 ? 5.059 6.602 -5.93 1 95.62 191 SER B N 1
ATOM 3952 C CA . SER B 1 191 ? 4.164 6.883 -7.051 1 95.62 191 SER B CA 1
ATOM 3953 C C . SER B 1 191 ? 4.332 5.852 -8.164 1 95.62 191 SER B C 1
ATOM 3955 O O . SER B 1 191 ? 3.455 5.699 -9.016 1 95.62 191 SER B O 1
ATOM 3957 N N . VAL B 1 192 ? 5.422 5.215 -8.188 1 96.25 192 VAL B N 1
ATOM 3958 C CA . VAL B 1 192 ? 5.707 4.133 -9.125 1 96.25 192 VAL B CA 1
ATOM 3959 C C . VAL B 1 192 ? 6.469 3.02 -8.414 1 96.25 192 VAL B C 1
ATOM 3961 O O . VAL B 1 192 ? 7.039 3.236 -7.344 1 96.25 192 VAL B O 1
ATOM 3964 N N . PRO B 1 193 ? 6.352 1.803 -8.984 1 96.62 193 PRO B N 1
ATOM 3965 C CA . PRO B 1 193 ? 7.289 0.813 -8.453 1 96.62 193 PRO B CA 1
ATOM 3966 C C . PRO B 1 193 ? 8.75 1.218 -8.648 1 96.62 193 PRO B C 1
ATOM 3968 O O . PRO B 1 193 ? 9.18 1.473 -9.773 1 96.62 193 PRO B O 1
ATOM 3971 N N . PHE B 1 194 ? 9.445 1.362 -7.613 1 95 194 PHE B N 1
ATOM 3972 C CA . PHE B 1 194 ? 10.812 1.872 -7.676 1 95 194 PHE B CA 1
ATOM 3973 C C . PHE B 1 194 ? 11.797 0.852 -7.121 1 95 194 PHE B C 1
ATOM 3975 O O . PHE B 1 194 ? 11.945 0.72 -5.902 1 95 194 PHE B O 1
ATOM 3982 N N . PRO B 1 195 ? 12.523 0.196 -8.031 1 96.12 195 PRO B N 1
ATOM 3983 C CA . PRO B 1 195 ? 13.516 -0.762 -7.531 1 96.12 195 PRO B CA 1
ATOM 3984 C C . PRO B 1 195 ? 14.508 -0.133 -6.555 1 96.12 195 PRO B C 1
ATOM 3986 O O . PRO B 1 195 ? 14.789 1.064 -6.645 1 96.12 195 PRO B O 1
ATOM 3989 N N . MET B 1 196 ? 15 -0.864 -5.605 1 96.25 196 MET B N 1
ATOM 3990 C CA . MET B 1 196 ? 15.938 -0.488 -4.555 1 96.25 196 MET B CA 1
ATOM 3991 C C . MET B 1 196 ? 15.219 0.19 -3.393 1 96.25 196 MET B C 1
ATOM 3993 O O . MET B 1 196 ? 15.812 0.408 -2.334 1 96.25 196 MET B O 1
ATOM 3997 N N . TYR B 1 197 ? 13.945 0.556 -3.592 1 97.19 197 TYR B N 1
ATOM 3998 C CA . TYR B 1 197 ? 13.109 1.099 -2.529 1 97.19 197 TYR B CA 1
ATOM 3999 C C . TYR B 1 197 ? 11.844 0.271 -2.357 1 97.19 197 TYR B C 1
ATOM 4001 O O . TYR B 1 197 ? 10.812 0.784 -1.91 1 97.19 197 TYR B O 1
ATOM 4009 N N . THR B 1 198 ? 11.898 -0.951 -2.727 1 98.31 198 THR B N 1
ATOM 4010 C CA . THR B 1 198 ? 10.734 -1.808 -2.889 1 98.31 198 THR B CA 1
ATOM 4011 C C . THR B 1 198 ? 9.914 -1.853 -1.601 1 98.31 198 THR B C 1
ATOM 4013 O O . THR B 1 198 ? 8.727 -1.526 -1.604 1 98.31 198 THR B O 1
ATOM 4016 N N . LEU B 1 199 ? 10.547 -2.229 -0.466 1 98.69 199 LEU B N 1
ATOM 4017 C CA . LEU B 1 199 ? 9.828 -2.355 0.796 1 98.69 199 LEU B CA 1
ATOM 4018 C C . LEU B 1 199 ? 9.344 -0.994 1.285 1 98.69 199 LEU B C 1
ATOM 4020 O O . LEU B 1 199 ? 8.203 -0.859 1.731 1 98.69 199 LEU B O 1
ATOM 4024 N N . TYR B 1 200 ? 10.164 0.027 1.169 1 98.5 200 TYR B N 1
ATOM 4025 C CA . TYR B 1 200 ? 9.812 1.382 1.578 1 98.5 200 TYR B CA 1
ATOM 4026 C C . TYR B 1 200 ? 8.648 1.916 0.754 1 98.5 200 TYR B C 1
ATOM 4028 O O . TYR B 1 200 ? 7.66 2.408 1.309 1 98.5 200 TYR B O 1
ATOM 4036 N N . ALA B 1 201 ? 8.742 1.78 -0.589 1 98.62 201 ALA B N 1
ATOM 4037 C CA . ALA B 1 201 ? 7.691 2.262 -1.48 1 98.62 201 ALA B CA 1
ATOM 4038 C C . ALA B 1 201 ? 6.367 1.559 -1.195 1 98.62 201 ALA B C 1
ATOM 4040 O O . ALA B 1 201 ? 5.305 2.186 -1.223 1 98.62 201 ALA B O 1
ATOM 4041 N N . ALA B 1 202 ? 6.441 0.279 -0.921 1 98.88 202 ALA B N 1
ATOM 4042 C CA . ALA B 1 202 ? 5.234 -0.469 -0.579 1 98.88 202 ALA B CA 1
ATOM 4043 C C . ALA B 1 202 ? 4.598 0.07 0.7 1 98.88 202 ALA B C 1
ATOM 4045 O O . ALA B 1 202 ? 3.381 0.245 0.77 1 98.88 202 ALA B O 1
ATOM 4046 N N . SER B 1 203 ? 5.391 0.38 1.678 1 98.88 203 SER B N 1
ATOM 4047 C CA . SER B 1 203 ? 4.871 0.906 2.938 1 98.88 203 SER B CA 1
ATOM 4048 C C . SER B 1 203 ? 4.246 2.283 2.746 1 98.88 203 SER B C 1
ATOM 4050 O O . SER B 1 203 ? 3.221 2.596 3.352 1 98.88 203 SER B O 1
ATOM 4052 N N . LYS B 1 204 ? 4.828 3.084 1.913 1 98.88 204 LYS B N 1
ATOM 4053 C CA . LYS B 1 204 ? 4.371 4.465 1.771 1 98.88 204 LYS B CA 1
ATOM 4054 C C . LYS B 1 204 ? 3.139 4.543 0.874 1 98.88 204 LYS B C 1
ATOM 4056 O O . LYS B 1 204 ? 2.27 5.391 1.08 1 98.88 204 LYS B O 1
ATOM 4061 N N . VAL B 1 205 ? 3.014 3.627 -0.083 1 98.75 205 VAL B N 1
ATOM 4062 C CA . VAL B 1 205 ? 1.78 3.609 -0.863 1 98.75 205 VAL B CA 1
ATOM 4063 C C . VAL B 1 205 ? 0.632 3.09 -0.001 1 98.75 205 VAL B C 1
ATOM 4065 O O . VAL B 1 205 ? -0.517 3.506 -0.171 1 98.75 205 VAL B O 1
ATOM 4068 N N . PHE B 1 206 ? 0.93 2.17 0.928 1 98.94 206 PHE B N 1
ATOM 4069 C CA . PHE B 1 206 ? -0.054 1.787 1.934 1 98.94 206 PHE B CA 1
ATOM 4070 C C . PHE B 1 206 ? -0.618 3.016 2.635 1 98.94 206 PHE B C 1
ATOM 4072 O O . PHE B 1 206 ? -1.836 3.178 2.734 1 98.94 206 PHE B O 1
ATOM 4079 N N . ILE B 1 207 ? 0.251 3.904 3.076 1 98.94 207 ILE B N 1
ATOM 4080 C CA . ILE B 1 207 ? -0.12 5.113 3.803 1 98.94 207 ILE B CA 1
ATOM 4081 C C . ILE B 1 207 ? -0.99 6 2.916 1 98.94 207 ILE B C 1
ATOM 4083 O O . ILE B 1 207 ? -2.002 6.539 3.369 1 98.94 207 ILE B O 1
ATOM 4087 N N . GLU B 1 208 ? -0.596 6.125 1.694 1 98.75 208 GLU B N 1
ATOM 4088 C CA . GLU B 1 208 ? -1.346 6.945 0.749 1 98.75 208 GLU B CA 1
ATOM 4089 C C . GLU B 1 208 ? -2.77 6.426 0.572 1 98.75 208 GLU B C 1
ATOM 4091 O O . GLU B 1 208 ? -3.732 7.184 0.696 1 98.75 208 GLU B O 1
ATOM 4096 N N . ARG B 1 209 ? -2.883 5.137 0.298 1 98.75 209 ARG B N 1
ATOM 4097 C CA . ARG B 1 209 ? -4.188 4.527 0.062 1 98.75 209 ARG B CA 1
ATOM 4098 C C . ARG B 1 209 ? -5.055 4.582 1.315 1 98.75 209 ARG B C 1
ATOM 4100 O O . ARG B 1 209 ? -6.246 4.879 1.238 1 98.75 209 ARG B O 1
ATOM 4107 N N . PHE B 1 210 ? -4.477 4.289 2.471 1 98.88 210 PHE B N 1
ATOM 4108 C CA . PHE B 1 210 ? -5.176 4.348 3.748 1 98.88 210 PHE B CA 1
ATOM 4109 C C . PHE B 1 210 ? -5.727 5.746 4 1 98.88 210 PHE B C 1
ATOM 4111 O O . PHE B 1 210 ? -6.883 5.902 4.395 1 98.88 210 PHE B O 1
ATOM 4118 N N . SER B 1 211 ? -4.914 6.785 3.668 1 98.88 211 SER B N 1
ATOM 4119 C CA . SER B 1 211 ? -5.301 8.18 3.842 1 98.88 211 SER B CA 1
ATOM 4120 C C . SER B 1 211 ? -6.48 8.547 2.945 1 98.88 211 SER B C 1
ATOM 4122 O O . SER B 1 211 ? -7.453 9.141 3.406 1 98.88 211 SER B O 1
ATOM 4124 N N . GLN B 1 212 ? -6.391 8.133 1.726 1 98.56 212 GLN B N 1
ATOM 4125 C CA . GLN B 1 212 ? -7.434 8.453 0.756 1 98.56 212 GLN B CA 1
ATOM 4126 C C . GLN B 1 212 ? -8.742 7.75 1.109 1 98.56 212 GLN B C 1
ATOM 4128 O O . GLN B 1 212 ? -9.82 8.328 0.962 1 98.56 212 GLN B O 1
ATOM 4133 N N . GLY B 1 213 ? -8.609 6.488 1.552 1 98.44 213 GLY B N 1
ATOM 4134 C CA . GLY B 1 213 ? -9.789 5.773 2.008 1 98.44 213 GLY B CA 1
ATOM 4135 C C . GLY B 1 213 ? -10.453 6.426 3.203 1 98.44 213 GLY B C 1
ATOM 4136 O O . GLY B 1 213 ? -11.68 6.578 3.232 1 98.44 213 GLY B O 1
ATOM 4137 N N . LEU B 1 214 ? -9.656 6.832 4.18 1 98.81 214 LEU B N 1
ATOM 4138 C CA . LEU B 1 214 ? -10.195 7.512 5.355 1 98.81 214 LEU B CA 1
ATOM 4139 C C . LEU B 1 214 ? -10.867 8.82 4.965 1 98.81 214 LEU B C 1
ATOM 4141 O O . LEU B 1 214 ? -11.93 9.164 5.496 1 98.81 214 LEU B O 1
ATOM 4145 N N . GLN B 1 215 ? -10.195 9.578 4.078 1 98.69 215 GLN B N 1
ATOM 4146 C CA . GLN B 1 215 ? -10.789 10.828 3.619 1 98.69 215 GLN B CA 1
ATOM 4147 C C . GLN B 1 215 ? -12.164 10.586 2.998 1 98.69 215 GLN B C 1
ATOM 4149 O O . GLN B 1 215 ? -13.117 11.328 3.271 1 98.69 215 GLN B O 1
ATOM 4154 N N . ALA B 1 216 ? -12.289 9.562 2.197 1 97.56 216 ALA B N 1
ATOM 4155 C CA . ALA B 1 216 ? -13.562 9.234 1.564 1 97.56 216 ALA B CA 1
ATOM 4156 C C . ALA B 1 216 ? -14.625 8.891 2.607 1 97.56 216 ALA B C 1
ATOM 4158 O O . ALA B 1 216 ? -15.797 9.227 2.439 1 97.56 216 ALA B O 1
ATOM 4159 N N . GLU B 1 217 ? -14.211 8.312 3.678 1 97.56 217 GLU B N 1
ATOM 4160 C CA . GLU B 1 217 ? -15.148 7.836 4.691 1 97.56 217 GLU B CA 1
ATOM 4161 C C . GLU B 1 217 ? -15.586 8.969 5.613 1 97.56 217 GLU B C 1
ATOM 4163 O O . GLU B 1 217 ? -16.719 8.969 6.113 1 97.56 217 GLU B O 1
ATOM 4168 N N . TYR B 1 218 ? -14.695 9.992 5.758 1 98.06 218 TYR B N 1
ATOM 4169 C CA . TYR B 1 218 ? -14.984 10.891 6.875 1 98.06 218 TYR B CA 1
ATOM 4170 C C . TYR B 1 218 ? -15.008 12.344 6.418 1 98.06 218 TYR B C 1
ATOM 4172 O O . TYR B 1 218 ? -15.195 13.25 7.227 1 98.06 218 TYR B O 1
ATOM 4180 N N . LYS B 1 219 ? -14.867 12.594 5.168 1 96.75 219 LYS B N 1
ATOM 4181 C CA . LYS B 1 219 ? -14.883 13.961 4.656 1 96.75 219 LYS B CA 1
ATOM 4182 C C . LYS B 1 219 ? -16.188 14.664 5.016 1 96.75 219 LYS B C 1
ATOM 4184 O O . LYS B 1 219 ? -16.203 15.859 5.297 1 96.75 219 LYS B O 1
ATOM 4189 N N . ASP B 1 220 ? -17.281 13.969 5.047 1 95.44 220 ASP B N 1
ATOM 4190 C CA . ASP B 1 220 ? -18.594 14.562 5.297 1 95.44 220 ASP B CA 1
ATOM 4191 C C . ASP B 1 220 ? -18.75 14.953 6.762 1 95.44 220 ASP B C 1
ATOM 4193 O O . ASP B 1 220 ? -19.672 15.68 7.121 1 95.44 220 ASP B O 1
ATOM 4197 N N . LYS B 1 221 ? -17.812 14.508 7.594 1 96.69 221 LYS B N 1
ATOM 4198 C CA . LYS B 1 221 ? -17.812 14.875 9.008 1 96.69 221 LYS B CA 1
ATOM 4199 C C . LYS B 1 221 ? -16.953 16.109 9.258 1 96.69 221 LYS B C 1
ATOM 4201 O O . LYS B 1 221 ? -16.625 16.422 10.406 1 96.69 221 LYS B O 1
ATOM 4206 N N . GLY B 1 222 ? -16.484 16.734 8.172 1 96.81 222 GLY B N 1
ATOM 4207 C CA . GLY B 1 222 ? -15.711 17.953 8.32 1 96.81 222 GLY B CA 1
ATOM 4208 C C . GLY B 1 222 ? -14.242 17.688 8.609 1 96.81 222 GLY B C 1
ATOM 4209 O O . GLY B 1 222 ? -13.523 18.594 9.047 1 96.81 222 GLY B O 1
ATOM 4210 N N . ILE B 1 223 ? -13.82 16.5 8.453 1 98.5 223 ILE B N 1
ATOM 4211 C CA . ILE B 1 223 ? -12.438 16.141 8.734 1 98.5 223 ILE B CA 1
ATOM 4212 C C . ILE B 1 223 ? -11.641 16.078 7.43 1 98.5 223 ILE B C 1
ATOM 4214 O O . ILE B 1 223 ? -12.133 15.578 6.418 1 98.5 223 ILE B O 1
ATOM 4218 N N . ILE B 1 224 ? -10.453 16.656 7.379 1 98.62 224 ILE B N 1
ATOM 4219 C CA . ILE B 1 224 ? -9.539 16.578 6.246 1 98.62 224 ILE B CA 1
ATOM 4220 C C . ILE B 1 224 ? -8.453 15.547 6.531 1 98.62 224 ILE B C 1
ATOM 4222 O O . ILE B 1 224 ? -7.719 15.664 7.52 1 98.62 224 ILE B O 1
ATOM 4226 N N . ILE B 1 225 ? -8.383 14.531 5.801 1 98.88 225 ILE B N 1
ATOM 4227 C CA . ILE B 1 225 ? -7.328 13.531 5.859 1 98.88 225 ILE B CA 1
ATOM 4228 C C . ILE B 1 225 ? -6.566 13.508 4.535 1 98.88 225 ILE B C 1
ATOM 4230 O O . ILE B 1 225 ? -7.152 13.266 3.479 1 98.88 225 ILE B O 1
ATOM 4234 N N . GLN B 1 226 ? -5.266 13.773 4.59 1 98.81 226 GLN B N 1
ATOM 4235 C CA . GLN B 1 226 ? -4.477 13.969 3.381 1 98.81 226 GLN B CA 1
ATOM 4236 C C . GLN B 1 226 ? -3.148 13.219 3.459 1 98.81 226 GLN B C 1
ATOM 4238 O O . GLN B 1 226 ? -2.506 13.195 4.512 1 98.81 226 GLN B O 1
ATOM 4243 N N . ALA B 1 227 ? -2.828 12.547 2.387 1 98.88 227 ALA B N 1
ATOM 4244 C CA . ALA B 1 227 ? -1.469 12.039 2.223 1 98.88 227 ALA B CA 1
ATOM 4245 C C . ALA B 1 227 ? -0.548 13.109 1.644 1 98.88 227 ALA B C 1
ATOM 4247 O O . ALA B 1 227 ? -0.856 13.711 0.609 1 98.88 227 ALA B O 1
ATOM 4248 N N . VAL B 1 228 ? 0.518 13.414 2.291 1 98.88 228 VAL B N 1
ATOM 4249 C CA . VAL B 1 228 ? 1.554 14.312 1.786 1 98.88 228 VAL B CA 1
ATOM 4250 C C . VAL B 1 228 ? 2.775 13.5 1.363 1 98.88 228 VAL B C 1
ATOM 4252 O O . VAL B 1 228 ? 3.352 12.766 2.17 1 98.88 228 VAL B O 1
ATOM 4255 N N . ALA B 1 229 ? 3.158 13.609 0.106 1 98.75 229 ALA B N 1
ATOM 4256 C CA . ALA B 1 229 ? 4.168 12.719 -0.462 1 98.75 229 ALA B CA 1
ATOM 4257 C C . ALA B 1 229 ? 5.371 13.516 -0.973 1 98.75 229 ALA B C 1
ATOM 4259 O O . ALA B 1 229 ? 5.512 13.727 -2.18 1 98.75 229 ALA B O 1
ATOM 4260 N N . PRO B 1 230 ? 6.258 13.828 -0.086 1 98.38 230 PRO B N 1
ATOM 4261 C CA . PRO B 1 230 ? 7.434 14.609 -0.493 1 98.38 230 PRO B CA 1
ATOM 4262 C C . PRO B 1 230 ? 8.422 13.789 -1.319 1 98.38 230 PRO B C 1
ATOM 4264 O O . PRO B 1 230 ? 8.406 12.555 -1.265 1 98.38 230 PRO B O 1
ATOM 4267 N N . PHE B 1 231 ? 9.18 14.477 -2.117 1 97.31 231 PHE B N 1
ATOM 4268 C CA . PHE B 1 231 ? 10.445 13.961 -2.617 1 97.31 231 PHE B CA 1
ATOM 4269 C C . PHE B 1 231 ? 11.602 14.422 -1.742 1 97.31 231 PHE B C 1
ATOM 4271 O O . PHE B 1 231 ? 11.539 14.328 -0.515 1 97.31 231 PHE B O 1
ATOM 4278 N N . GLY B 1 232 ? 12.688 14.844 -2.258 1 95.5 232 GLY B N 1
ATOM 4279 C CA . GLY B 1 232 ? 13.867 15.164 -1.475 1 95.5 232 GLY B CA 1
ATOM 4280 C C . GLY B 1 232 ? 13.656 16.312 -0.517 1 95.5 232 GLY B C 1
ATOM 4281 O O . GLY B 1 232 ? 13.289 17.422 -0.936 1 95.5 232 GLY B O 1
ATOM 4282 N N . VAL B 1 233 ? 13.758 16.094 0.769 1 97.69 233 VAL B N 1
ATOM 4283 C CA . VAL B 1 233 ? 13.852 17.078 1.834 1 97.69 233 VAL B CA 1
ATOM 4284 C C . VAL B 1 233 ? 15.133 16.859 2.633 1 97.69 233 VAL B C 1
ATOM 4286 O O . VAL B 1 233 ? 15.492 15.719 2.938 1 97.69 233 VAL B O 1
ATOM 4289 N N . SER B 1 234 ? 15.867 17.922 2.902 1 96.94 234 SER B N 1
ATOM 4290 C CA . SER B 1 234 ? 17.156 17.812 3.564 1 96.94 234 SER B CA 1
ATOM 4291 C C . SER B 1 234 ? 17 17.406 5.027 1 96.94 234 SER B C 1
ATOM 4293 O O . SER B 1 234 ? 16.859 18.266 5.902 1 96.94 234 SER B O 1
ATOM 4295 N N . THR B 1 235 ? 17 16.141 5.277 1 96.06 235 THR B N 1
ATOM 4296 C CA . THR B 1 235 ? 16.859 15.539 6.598 1 96.06 235 THR B CA 1
ATOM 4297 C C . THR B 1 235 ? 17.906 14.43 6.789 1 96.06 235 THR B C 1
ATOM 4299 O O . THR B 1 235 ? 18.672 14.125 5.871 1 96.06 235 THR B O 1
ATOM 4302 N N . ARG B 1 236 ? 17.906 13.875 7.957 1 91.69 236 ARG B N 1
ATOM 4303 C CA . ARG B 1 236 ? 18.781 12.742 8.227 1 91.69 236 ARG B CA 1
ATOM 4304 C C . ARG B 1 236 ? 18.516 11.602 7.25 1 91.69 236 ARG B C 1
ATOM 4306 O O . ARG B 1 236 ? 19.453 10.961 6.77 1 91.69 236 ARG B O 1
ATOM 4313 N N . MET B 1 237 ? 17.281 11.352 6.887 1 91.06 237 MET B N 1
ATOM 4314 C CA . MET B 1 237 ? 16.891 10.266 5.996 1 91.06 237 MET B CA 1
ATOM 4315 C C . MET B 1 237 ? 17.547 10.406 4.629 1 91.06 237 MET B C 1
ATOM 4317 O O . MET B 1 237 ? 17.859 9.414 3.975 1 91.06 237 MET B O 1
ATOM 4321 N N . THR B 1 238 ? 17.797 11.641 4.188 1 91.5 238 THR B N 1
ATOM 4322 C CA . THR B 1 238 ? 18.406 11.898 2.885 1 91.5 238 THR B CA 1
ATOM 4323 C C . THR B 1 238 ? 19.875 12.273 3.037 1 91.5 238 THR B C 1
ATOM 4325 O O . THR B 1 238 ? 20.469 12.875 2.133 1 91.5 238 THR B O 1
ATOM 4328 N N . ALA B 1 239 ? 20.438 12.086 4.219 1 91.12 239 ALA B N 1
ATOM 4329 C CA . ALA B 1 239 ? 21.828 12.391 4.527 1 91.12 239 ALA B CA 1
ATOM 4330 C C . ALA B 1 239 ? 22.109 13.883 4.367 1 91.12 239 ALA B C 1
ATOM 4332 O O . ALA B 1 239 ? 23.172 14.273 3.854 1 91.12 239 ALA B O 1
ATOM 4333 N N . TYR B 1 240 ? 21.078 14.688 4.605 1 92.81 240 TYR B N 1
ATOM 4334 C CA . TYR B 1 240 ? 21.188 16.141 4.621 1 92.81 240 TYR B CA 1
ATOM 4335 C C . TYR B 1 240 ? 21.688 16.672 3.283 1 92.81 240 TYR B C 1
ATOM 4337 O O . TYR B 1 240 ? 22.578 17.516 3.238 1 92.81 240 TYR B O 1
ATOM 4345 N N . GLN B 1 241 ? 21.188 16.078 2.264 1 89.88 241 GLN B N 1
ATOM 4346 C CA . GLN B 1 241 ? 21.5 16.594 0.936 1 89.88 241 GLN B CA 1
ATOM 4347 C C . GLN B 1 241 ? 21.297 18.109 0.866 1 89.88 241 GLN B C 1
ATOM 4349 O O . GLN B 1 241 ? 20.359 18.641 1.463 1 89.88 241 GLN B O 1
ATOM 4354 N N . SER B 1 242 ? 22.141 18.75 0.093 1 91.5 242 SER B N 1
ATOM 4355 C CA . SER B 1 242 ? 22.047 20.203 -0.019 1 91.5 242 SER B CA 1
ATOM 4356 C C . SER B 1 242 ? 20.734 20.641 -0.657 1 91.5 242 SER B C 1
ATOM 4358 O O . SER B 1 242 ? 20.25 20 -1.594 1 91.5 242 SER B O 1
ATOM 4360 N N . THR B 1 243 ? 20.219 21.625 -0.124 1 94.12 243 THR B N 1
ATOM 4361 C CA . THR B 1 243 ? 18.953 22.141 -0.636 1 94.12 243 THR B CA 1
ATOM 4362 C C . THR B 1 243 ? 19.141 22.719 -2.039 1 94.12 243 THR B C 1
ATOM 4364 O O . THR B 1 243 ? 20.203 23.234 -2.375 1 94.12 243 THR B O 1
ATOM 4367 N N . ASN B 1 244 ? 18.188 22.578 -2.838 1 92.31 244 ASN B N 1
ATOM 4368 C CA . ASN B 1 244 ? 18.094 23.156 -4.176 1 92.31 244 ASN B CA 1
ATOM 4369 C C . ASN B 1 244 ? 16.625 23.297 -4.613 1 92.31 244 ASN B C 1
ATOM 4371 O O . ASN B 1 244 ? 15.734 23.391 -3.775 1 92.31 244 ASN B O 1
ATOM 4375 N N . MET B 1 245 ? 16.422 23.438 -5.848 1 87.44 245 MET B N 1
ATOM 4376 C CA . MET B 1 245 ? 15.055 23.656 -6.336 1 87.44 245 MET B CA 1
ATOM 4377 C C . MET B 1 245 ? 14.18 22.438 -6.082 1 87.44 245 MET B C 1
ATOM 4379 O O . MET B 1 245 ? 12.969 22.562 -5.91 1 87.44 245 MET B O 1
ATOM 4383 N N . LEU B 1 246 ? 14.812 21.312 -5.93 1 89.06 246 LEU B N 1
ATOM 4384 C CA . LEU B 1 246 ? 14.047 20.078 -5.805 1 89.06 246 LEU B CA 1
ATOM 4385 C C . LEU B 1 246 ? 14.18 19.5 -4.398 1 89.06 246 LEU B C 1
ATOM 4387 O O . LEU B 1 246 ? 13.312 18.75 -3.951 1 89.06 246 LEU B O 1
ATOM 4391 N N . THR B 1 247 ? 15.25 19.812 -3.738 1 95.19 247 THR B N 1
ATOM 4392 C CA . THR B 1 247 ? 15.461 19.406 -2.354 1 95.19 247 THR B CA 1
ATOM 4393 C C . THR B 1 247 ? 15.234 20.578 -1.405 1 95.19 247 THR B C 1
ATOM 4395 O O . THR B 1 247 ? 16.031 21.516 -1.374 1 95.19 247 THR B O 1
ATOM 4398 N N . LEU B 1 248 ? 14.242 20.5 -0.618 1 97.69 248 LEU B N 1
ATOM 4399 C CA . LEU B 1 248 ? 13.875 21.609 0.252 1 97.69 248 LEU B CA 1
ATOM 4400 C C . LEU B 1 248 ? 14.375 21.391 1.674 1 97.69 248 LEU B C 1
ATOM 4402 O O . LEU B 1 248 ? 14.672 20.25 2.055 1 97.69 248 LEU B O 1
ATOM 4406 N N . SER B 1 249 ? 14.562 22.516 2.342 1 98.12 249 SER B N 1
ATOM 4407 C CA . SER B 1 249 ? 14.703 22.375 3.787 1 98.12 249 SER B CA 1
ATOM 4408 C C . SER B 1 249 ? 13.398 21.906 4.43 1 98.12 249 SER B C 1
ATOM 4410 O O . SER B 1 249 ? 12.32 22.109 3.867 1 98.12 249 SER B O 1
ATOM 4412 N N . PRO B 1 250 ? 13.477 21.281 5.582 1 98.56 250 PRO B N 1
ATOM 4413 C CA . PRO B 1 250 ? 12.242 20.875 6.258 1 98.56 250 PRO B CA 1
ATOM 4414 C C . PRO B 1 250 ? 11.281 22.031 6.488 1 98.56 250 PRO B C 1
ATOM 4416 O O . PRO B 1 250 ? 10.078 21.891 6.27 1 98.56 250 PRO B O 1
ATOM 4419 N N . GLU B 1 251 ? 11.773 23.219 6.875 1 98.25 251 GLU B N 1
ATOM 4420 C CA . GLU B 1 251 ? 10.953 24.391 7.16 1 98.25 251 GLU B CA 1
ATOM 4421 C C . GLU B 1 251 ? 10.234 24.875 5.902 1 98.25 251 GLU B C 1
ATOM 4423 O O . GLU B 1 251 ? 9.023 25.109 5.93 1 98.25 251 GLU B O 1
ATOM 4428 N N . ASP B 1 252 ? 11.008 24.953 4.824 1 98 252 ASP B N 1
ATOM 4429 C CA . ASP B 1 252 ? 10.422 25.391 3.562 1 98 252 ASP B CA 1
ATOM 4430 C C . ASP B 1 252 ? 9.367 24.406 3.068 1 98 252 ASP B C 1
ATOM 4432 O O . ASP B 1 252 ? 8.305 24.812 2.594 1 98 252 ASP B O 1
ATOM 4436 N N . PHE B 1 253 ? 9.656 23.156 3.207 1 98.62 253 PHE B N 1
ATOM 4437 C CA . PHE B 1 253 ? 8.719 22.141 2.762 1 98.62 253 PHE B CA 1
ATOM 4438 C C . PHE B 1 253 ? 7.406 22.234 3.531 1 98.62 253 PHE B C 1
ATOM 4440 O O . PHE B 1 253 ? 6.328 22.234 2.934 1 98.62 253 PHE B O 1
ATOM 4447 N N . VAL B 1 254 ? 7.48 22.328 4.836 1 98.69 254 VAL B N 1
ATOM 4448 C CA . VAL B 1 254 ? 6.297 22.312 5.691 1 98.69 254 VAL B CA 1
ATOM 4449 C C . VAL B 1 254 ? 5.457 23.562 5.441 1 98.69 254 VAL B C 1
ATOM 4451 O O . VAL B 1 254 ? 4.234 23.484 5.309 1 98.69 254 VAL B O 1
ATOM 4454 N N . GLN B 1 255 ? 6.109 24.766 5.328 1 97.31 255 GLN B N 1
ATOM 4455 C CA . GLN B 1 255 ? 5.391 26 5.066 1 97.31 255 GLN B CA 1
ATOM 4456 C C . GLN B 1 255 ? 4.625 25.922 3.75 1 97.31 255 GLN B C 1
ATOM 4458 O O . GLN B 1 255 ? 3.467 26.344 3.674 1 97.31 255 GLN B O 1
ATOM 4463 N N . ARG B 1 256 ? 5.258 25.312 2.805 1 96.81 256 ARG B N 1
ATOM 4464 C CA . ARG B 1 256 ? 4.617 25.188 1.502 1 96.81 256 ARG B CA 1
ATOM 4465 C C . ARG B 1 256 ? 3.523 24.125 1.536 1 96.81 256 ARG B C 1
ATOM 4467 O O . ARG B 1 256 ? 2.451 24.312 0.958 1 96.81 256 ARG B O 1
ATOM 4474 N N . SER B 1 257 ? 3.773 23 2.193 1 98.12 257 SER B N 1
ATOM 4475 C CA . SER B 1 257 ? 2.816 21.891 2.219 1 98.12 257 SER B CA 1
ATOM 4476 C C . SER B 1 257 ? 1.504 22.312 2.871 1 98.12 257 SER B C 1
ATOM 4478 O O . SER B 1 257 ? 0.431 21.859 2.471 1 98.12 257 SER B O 1
ATOM 4480 N N . LEU B 1 258 ? 1.562 23.219 3.844 1 97.69 258 LEU B N 1
ATOM 4481 C CA . LEU B 1 258 ? 0.373 23.656 4.566 1 97.69 258 LEU B CA 1
ATOM 4482 C C . LEU B 1 258 ? -0.506 24.547 3.688 1 97.69 258 LEU B C 1
ATOM 4484 O O . LEU B 1 258 ? -1.682 24.75 3.992 1 97.69 258 LEU B O 1
ATOM 4488 N N . LEU B 1 259 ? 0.052 25.062 2.578 1 96.62 259 LEU B N 1
ATOM 4489 C CA . LEU B 1 259 ? -0.745 25.844 1.635 1 96.62 259 LEU B CA 1
ATOM 4490 C C . LEU B 1 259 ? -1.667 24.938 0.826 1 96.62 259 LEU B C 1
ATOM 4492 O O . LEU B 1 259 ? -2.605 25.422 0.184 1 96.62 259 LEU B O 1
ATOM 4496 N N . TYR B 1 260 ? -1.416 23.656 0.895 1 97.44 260 TYR B N 1
ATOM 4497 C CA . TYR B 1 260 ? -2.141 22.734 0.029 1 97.44 260 TYR B CA 1
ATOM 4498 C C . TYR B 1 260 ? -3.098 21.859 0.837 1 97.44 260 TYR B C 1
ATOM 4500 O O . TYR B 1 260 ? -3.502 20.781 0.387 1 97.44 260 TYR B O 1
ATOM 4508 N N . LEU B 1 261 ? -3.516 22.234 1.985 1 97.31 261 LEU B N 1
ATOM 4509 C CA . LEU B 1 261 ? -4.375 21.453 2.875 1 97.31 261 LEU B CA 1
ATOM 4510 C C . LEU B 1 261 ? -5.707 21.141 2.203 1 97.31 261 LEU B C 1
ATOM 4512 O O . LEU B 1 261 ? -6.273 20.062 2.41 1 97.31 261 LEU B O 1
ATOM 4516 N N . LYS B 1 262 ? -6.172 22.078 1.346 1 95.88 262 LYS B N 1
ATOM 4517 C CA . LYS B 1 262 ? -7.484 21.906 0.723 1 95.88 262 LYS B CA 1
ATOM 4518 C C . LYS B 1 262 ? -7.348 21.484 -0.737 1 95.88 262 LYS B C 1
ATOM 4520 O O . LYS B 1 262 ? -8.305 21.594 -1.508 1 95.88 262 LYS B O 1
ATOM 4525 N N . ALA B 1 263 ? -6.156 21.078 -1.128 1 95.5 263 ALA B N 1
ATOM 4526 C CA . ALA B 1 263 ? -5.891 20.781 -2.533 1 95.5 263 ALA B CA 1
ATOM 4527 C C . ALA B 1 263 ? -6.336 19.359 -2.891 1 95.5 263 ALA B C 1
ATOM 4529 O O . ALA B 1 263 ? -6.363 19 -4.066 1 95.5 263 ALA B O 1
ATOM 4530 N N . GLY B 1 264 ? -6.746 18.547 -1.904 1 94.69 264 GLY B N 1
ATOM 4531 C CA . GLY B 1 264 ? -7.195 17.203 -2.193 1 94.69 264 GLY B CA 1
ATOM 4532 C C . GLY B 1 264 ? -6.738 16.188 -1.161 1 94.69 264 GLY B C 1
ATOM 4533 O O . GLY B 1 264 ? -6.195 16.562 -0.117 1 94.69 264 GLY B O 1
ATOM 4534 N N . ASP B 1 265 ? -6.934 14.898 -1.465 1 97.5 265 ASP B N 1
ATOM 4535 C CA . ASP B 1 265 ? -6.652 13.844 -0.499 1 97.5 265 ASP B CA 1
ATOM 4536 C C . ASP B 1 265 ? -5.207 13.367 -0.612 1 97.5 265 ASP B C 1
ATOM 4538 O O . ASP B 1 265 ? -4.754 12.547 0.191 1 97.5 265 ASP B O 1
ATOM 4542 N N . LYS B 1 266 ? -4.512 13.844 -1.605 1 97.94 266 LYS B N 1
ATOM 4543 C CA . LYS B 1 266 ? -3.088 13.562 -1.777 1 97.94 266 LYS B CA 1
ATOM 4544 C C . LYS B 1 266 ? -2.367 14.758 -2.404 1 97.94 266 LYS B C 1
ATOM 4546 O O . LYS B 1 266 ? -2.834 15.32 -3.398 1 97.94 266 LYS B O 1
ATOM 4551 N N . THR B 1 267 ? -1.247 15.141 -1.886 1 97.81 267 THR B N 1
ATOM 4552 C CA . THR B 1 267 ? -0.41 16.203 -2.432 1 97.81 267 THR B CA 1
ATOM 4553 C C . THR B 1 267 ? 1.068 15.844 -2.318 1 97.81 267 THR B C 1
ATOM 4555 O O . THR B 1 267 ? 1.427 14.891 -1.62 1 97.81 267 THR B O 1
ATOM 4558 N N . TYR B 1 268 ? 1.837 16.609 -3.023 1 97.81 268 TYR B N 1
ATOM 4559 C CA . TYR B 1 268 ? 3.281 16.438 -2.916 1 97.81 268 TYR B CA 1
ATOM 4560 C C . TYR B 1 268 ? 3.9 17.547 -2.074 1 97.81 268 TYR B C 1
ATOM 4562 O O . TYR B 1 268 ? 5.125 17.641 -1.955 1 97.81 268 TYR B O 1
ATOM 4570 N N . GLY B 1 269 ? 3.121 18.422 -1.531 1 97.06 269 GLY B N 1
ATOM 4571 C CA . GLY B 1 269 ? 3.527 19.422 -0.558 1 97.06 269 GLY B CA 1
ATOM 4572 C C . GLY B 1 269 ? 3.951 20.734 -1.192 1 97.06 269 GLY B C 1
ATOM 4573 O O . GLY B 1 269 ? 3.914 21.781 -0.546 1 97.06 269 GLY B O 1
ATOM 4574 N N . ASN B 1 270 ? 4.387 20.672 -2.463 1 95.75 270 ASN B N 1
ATOM 4575 C CA . ASN B 1 270 ? 4.797 21.859 -3.197 1 95.75 270 ASN B CA 1
ATOM 4576 C C . ASN B 1 270 ? 4.805 21.625 -4.703 1 95.75 270 ASN B C 1
ATOM 4578 O O . ASN B 1 270 ? 4.707 20.469 -5.152 1 95.75 270 ASN B O 1
ATOM 4582 N N . ILE B 1 271 ? 5 22.625 -5.453 1 94.31 271 ILE B N 1
ATOM 4583 C CA . ILE B 1 271 ? 4.875 22.562 -6.906 1 94.31 271 ILE B CA 1
ATOM 4584 C C . ILE B 1 271 ? 6.051 21.781 -7.484 1 94.31 271 ILE B C 1
ATOM 4586 O O . ILE B 1 271 ? 5.887 21.016 -8.438 1 94.31 271 ILE B O 1
ATOM 4590 N N . GLY B 1 272 ? 7.238 22.047 -6.961 1 95.25 272 GLY B N 1
ATOM 4591 C CA . GLY B 1 272 ? 8.398 21.312 -7.445 1 95.25 272 GLY B CA 1
ATOM 4592 C C . GLY B 1 272 ? 8.234 19.812 -7.328 1 95.25 272 GLY B C 1
ATOM 4593 O O . GLY B 1 272 ? 8.484 19.078 -8.289 1 95.25 272 GLY B O 1
ATOM 4594 N N . HIS B 1 273 ? 7.828 19.359 -6.168 1 97.44 273 HIS B N 1
ATOM 4595 C CA . HIS B 1 273 ? 7.617 17.938 -5.945 1 97.44 273 HIS B CA 1
ATOM 4596 C C . HIS B 1 273 ? 6.426 17.422 -6.75 1 97.44 273 HIS B C 1
ATOM 4598 O O . HIS B 1 273 ? 6.414 16.266 -7.176 1 97.44 273 HIS B O 1
ATOM 4604 N N . THR B 1 274 ? 5.414 18.281 -7 1 95.88 274 THR B N 1
ATOM 4605 C CA . THR B 1 274 ? 4.289 17.906 -7.848 1 95.88 274 THR B CA 1
ATOM 4606 C C . THR B 1 274 ? 4.754 17.609 -9.273 1 95.88 274 THR B C 1
ATOM 4608 O O . THR B 1 274 ? 4.355 16.609 -9.867 1 95.88 274 THR B O 1
ATOM 4611 N N . ILE B 1 275 ? 5.586 18.453 -9.773 1 94.06 275 ILE B N 1
ATOM 4612 C CA . ILE B 1 275 ? 6.129 18.281 -11.117 1 94.06 275 ILE B CA 1
ATOM 4613 C C . ILE B 1 275 ? 6.969 17 -11.164 1 94.06 275 ILE B C 1
ATOM 4615 O O . ILE B 1 275 ? 6.863 16.219 -12.109 1 94.06 275 ILE B O 1
ATOM 4619 N N . MET B 1 276 ? 7.754 16.781 -10.133 1 95.81 276 MET B N 1
ATOM 4620 C CA . MET B 1 276 ? 8.57 15.562 -10.062 1 95.81 276 MET B CA 1
ATOM 4621 C C . MET B 1 276 ? 7.691 14.32 -10.062 1 95.81 276 MET B C 1
ATOM 4623 O O . MET B 1 276 ? 8 13.336 -10.734 1 95.81 276 MET B O 1
ATOM 4627 N N . GLY B 1 277 ? 6.617 14.383 -9.258 1 95.44 277 GLY B N 1
ATOM 4628 C CA . GLY B 1 277 ? 5.676 13.281 -9.258 1 95.44 277 GLY B CA 1
ATOM 4629 C C . GLY B 1 277 ? 5.09 12.992 -10.625 1 95.44 277 GLY B C 1
ATOM 4630 O O . GLY B 1 277 ? 5.004 11.836 -11.039 1 95.44 277 GLY B O 1
ATOM 4631 N N . TRP B 1 278 ? 4.75 14.062 -11.328 1 93 278 TRP B N 1
ATOM 4632 C CA . TRP B 1 278 ? 4.215 13.938 -12.68 1 93 278 TRP B CA 1
ATOM 4633 C C . TRP B 1 278 ? 5.238 13.305 -13.609 1 93 278 TRP B C 1
ATOM 4635 O O . TRP B 1 278 ? 4.91 12.406 -14.391 1 93 278 TRP B O 1
ATOM 4645 N N . VAL B 1 279 ? 6.453 13.727 -13.562 1 93.38 279 VAL B N 1
ATOM 4646 C CA . VAL B 1 279 ? 7.523 13.219 -14.414 1 93.38 279 VAL B CA 1
ATOM 4647 C C . VAL B 1 279 ? 7.742 11.734 -14.133 1 93.38 279 VAL B C 1
ATOM 4649 O O . VAL B 1 279 ? 7.824 10.922 -15.062 1 93.38 279 VAL B O 1
ATOM 4652 N N . LEU B 1 280 ? 7.793 11.383 -12.891 1 94.31 280 LEU B N 1
ATOM 4653 C CA . LEU B 1 280 ? 8.07 10 -12.508 1 94.31 280 LEU B CA 1
ATOM 4654 C C . LEU B 1 280 ? 6.957 9.07 -12.992 1 94.31 280 LEU B C 1
ATOM 4656 O O . LEU B 1 280 ? 7.223 7.926 -13.367 1 94.31 280 LEU B O 1
ATOM 4660 N N . GLN B 1 281 ? 5.762 9.555 -12.984 1 94.19 281 GLN B N 1
ATOM 4661 C CA . GLN B 1 281 ? 4.621 8.734 -13.375 1 94.19 281 GLN B CA 1
ATOM 4662 C C . GLN B 1 281 ? 4.539 8.586 -14.898 1 94.19 281 GLN B C 1
ATOM 4664 O O . GLN B 1 281 ? 3.826 7.723 -15.406 1 94.19 281 GLN B O 1
ATOM 4669 N N . HIS B 1 282 ? 5.254 9.422 -15.617 1 91.25 282 HIS B N 1
ATOM 4670 C CA . HIS B 1 282 ? 5.09 9.414 -17.062 1 91.25 282 HIS B CA 1
ATOM 4671 C C . HIS B 1 282 ? 6.383 9.016 -17.766 1 91.25 282 HIS B C 1
ATOM 4673 O O . HIS B 1 282 ? 6.387 8.766 -18.984 1 91.25 282 HIS B O 1
ATOM 4679 N N . ILE B 1 283 ? 7.434 8.93 -17.047 1 91.69 283 ILE B N 1
ATOM 4680 C CA . ILE B 1 283 ? 8.672 8.43 -17.625 1 91.69 283 ILE B CA 1
ATOM 4681 C C . ILE B 1 283 ? 8.57 6.918 -17.844 1 91.69 283 ILE B C 1
ATOM 4683 O O . ILE B 1 283 ? 8.102 6.195 -16.953 1 91.69 283 ILE B O 1
ATOM 4687 N N . PRO B 1 284 ? 8.906 6.449 -19.062 1 91.31 284 PRO B N 1
ATOM 4688 C CA . PRO B 1 284 ? 8.898 5 -19.266 1 91.31 284 PRO B CA 1
ATOM 4689 C C . PRO B 1 284 ? 9.734 4.25 -18.234 1 91.31 284 PRO B C 1
ATOM 4691 O O . PRO B 1 284 ? 10.883 4.621 -17.984 1 91.31 284 PRO B O 1
ATOM 4694 N N . LEU B 1 285 ? 9.164 3.26 -17.688 1 92 285 LEU B N 1
ATOM 4695 C CA . LEU B 1 285 ? 9.797 2.514 -16.609 1 92 285 LEU B CA 1
ATOM 4696 C C . LEU B 1 285 ? 11.109 1.889 -17.078 1 92 285 LEU B C 1
ATOM 4698 O O . LEU B 1 285 ? 12.039 1.72 -16.281 1 92 285 LEU B O 1
ATOM 4702 N N . LYS B 1 286 ? 11.219 1.528 -18.359 1 92 286 LYS B N 1
ATOM 4703 C CA . LYS B 1 286 ? 12.453 0.955 -18.891 1 92 286 LYS B CA 1
ATOM 4704 C C . LYS B 1 286 ? 13.633 1.898 -18.688 1 92 286 LYS B C 1
ATOM 4706 O O . LYS B 1 286 ? 14.758 1.452 -18.438 1 92 286 LYS B O 1
ATOM 4711 N N . LEU B 1 287 ? 13.344 3.195 -18.766 1 93.38 287 LEU B N 1
ATOM 4712 C CA . LEU B 1 287 ? 14.383 4.191 -18.547 1 93.38 287 LEU B CA 1
ATOM 4713 C C . LEU B 1 287 ? 14.719 4.309 -17.062 1 93.38 287 LEU B C 1
ATOM 4715 O O . LEU B 1 287 ? 15.891 4.418 -16.688 1 93.38 287 LEU B O 1
ATOM 4719 N N . LEU B 1 288 ? 13.703 4.211 -16.234 1 92.12 288 LEU B N 1
ATOM 4720 C CA . LEU B 1 288 ? 13.883 4.312 -14.789 1 92.12 288 LEU B CA 1
ATOM 4721 C C . LEU B 1 288 ? 14.633 3.1 -14.25 1 92.12 288 LEU B C 1
ATOM 4723 O O . LEU B 1 288 ? 15.445 3.225 -13.328 1 92.12 288 LEU B O 1
ATOM 4727 N N . TYR B 1 289 ? 14.438 1.951 -14.891 1 94.19 289 TYR B N 1
ATOM 4728 C CA . TYR B 1 289 ? 14.984 0.694 -14.398 1 94.19 289 TYR B CA 1
ATOM 4729 C C . TYR B 1 289 ? 16.344 0.409 -15.023 1 94.19 289 TYR B C 1
ATOM 4731 O O . TYR B 1 289 ? 16.984 -0.599 -14.703 1 94.19 289 TYR B O 1
ATOM 4739 N N . ALA B 1 290 ? 16.766 1.28 -15.914 1 94.19 290 ALA B N 1
ATOM 4740 C CA . ALA B 1 290 ? 18.062 1.078 -16.547 1 94.19 290 ALA B CA 1
ATOM 4741 C C . ALA B 1 290 ? 19.188 1.049 -15.516 1 94.19 290 ALA B C 1
ATOM 4743 O O . ALA B 1 290 ? 19.172 1.818 -14.555 1 94.19 290 ALA B O 1
ATOM 4744 N N . ASP B 1 291 ? 20.125 0.185 -15.719 1 92.44 291 ASP B N 1
ATOM 4745 C CA . ASP B 1 291 ? 21.234 0.01 -14.789 1 92.44 291 ASP B CA 1
ATOM 4746 C C . ASP B 1 291 ? 21.969 1.331 -14.547 1 92.44 291 ASP B C 1
ATOM 4748 O O . ASP B 1 291 ? 22.359 1.633 -13.422 1 92.44 291 ASP B O 1
ATOM 4752 N N . ALA B 1 292 ? 22.141 2.059 -15.57 1 93.5 292 ALA B N 1
ATOM 4753 C CA . ALA B 1 292 ? 22.844 3.332 -15.461 1 93.5 292 ALA B CA 1
ATOM 4754 C C . ALA B 1 292 ? 22.109 4.289 -14.523 1 93.5 292 ALA B C 1
ATOM 4756 O O . ALA B 1 292 ? 22.719 4.965 -13.703 1 93.5 292 ALA B O 1
ATOM 4757 N N . THR B 1 293 ? 20.797 4.324 -14.656 1 93.12 293 THR B N 1
ATOM 4758 C CA . THR B 1 293 ? 19.969 5.207 -13.836 1 93.12 293 THR B CA 1
ATOM 4759 C C . THR B 1 293 ? 20.016 4.77 -12.375 1 93.12 293 THR B C 1
ATOM 4761 O O . THR B 1 293 ? 20.234 5.59 -11.477 1 93.12 293 THR B O 1
ATOM 4764 N N . LEU B 1 294 ? 19.844 3.537 -12.164 1 93 294 LEU B N 1
ATOM 4765 C CA . LEU B 1 294 ? 19.781 3.006 -10.812 1 93 294 LEU B CA 1
ATOM 4766 C C . LEU B 1 294 ? 21.141 3.117 -10.125 1 93 294 LEU B C 1
ATOM 4768 O O . LEU B 1 294 ? 21.219 3.484 -8.953 1 93 294 LEU B O 1
ATOM 4772 N N . SER B 1 295 ? 22.188 2.838 -10.852 1 93.75 295 SER B N 1
ATOM 4773 C CA . SER B 1 295 ? 23.531 2.986 -10.305 1 93.75 295 SER B CA 1
ATOM 4774 C C . SER B 1 295 ? 23.859 4.449 -10.016 1 93.75 295 SER B C 1
ATOM 4776 O O . SER B 1 295 ? 24.531 4.758 -9.031 1 93.75 295 SER B O 1
ATOM 4778 N N . GLY B 1 296 ? 23.406 5.293 -10.922 1 93.06 296 GLY B N 1
ATOM 4779 C CA . GLY B 1 296 ? 23.562 6.719 -10.688 1 93.06 296 GLY B CA 1
ATOM 4780 C C . GLY B 1 296 ? 22.906 7.195 -9.406 1 93.06 296 GLY B C 1
ATOM 4781 O O . GLY B 1 296 ? 23.5 7.949 -8.633 1 93.06 296 GLY B O 1
ATOM 4782 N N . LEU B 1 297 ? 21.719 6.703 -9.227 1 90.12 297 LEU B N 1
ATOM 4783 C CA . LEU B 1 297 ? 20.984 7.055 -8.016 1 90.12 297 LEU B CA 1
ATOM 4784 C C . LEU B 1 297 ? 21.703 6.527 -6.777 1 90.12 297 LEU B C 1
ATOM 4786 O O . LEU B 1 297 ? 21.859 7.25 -5.789 1 90.12 297 LEU B O 1
ATOM 4790 N N . GLN B 1 298 ? 22.062 5.312 -6.805 1 92.31 298 GLN B N 1
ATOM 4791 C CA . GLN B 1 298 ? 22.766 4.695 -5.688 1 92.31 298 GLN B CA 1
ATOM 4792 C C . GLN B 1 298 ? 24.047 5.457 -5.367 1 92.31 298 GLN B C 1
ATOM 4794 O O . GLN B 1 298 ? 24.344 5.723 -4.199 1 92.31 298 GLN B O 1
ATOM 4799 N N . ASN B 1 299 ? 24.812 5.832 -6.375 1 92.25 299 ASN B N 1
ATOM 4800 C CA . ASN B 1 299 ? 26.047 6.566 -6.195 1 92.25 299 ASN B CA 1
ATOM 4801 C C . ASN B 1 299 ? 25.812 7.957 -5.617 1 92.25 299 ASN B C 1
ATOM 4803 O O . ASN B 1 299 ? 26.578 8.438 -4.785 1 92.25 299 ASN B O 1
ATOM 4807 N N . PHE B 1 300 ? 24.797 8.492 -6.102 1 89.88 300 PHE B N 1
ATOM 4808 C CA . PHE B 1 300 ? 24.422 9.812 -5.605 1 89.88 300 PHE B CA 1
ATOM 4809 C C . PHE B 1 300 ? 24.172 9.773 -4.102 1 89.88 300 PHE B C 1
ATOM 4811 O O . PHE B 1 300 ? 24.688 10.602 -3.357 1 89.88 300 PHE B O 1
ATOM 4818 N N . VAL B 1 301 ? 23.438 8.805 -3.654 1 90.69 301 VAL B N 1
ATOM 4819 C CA . VAL B 1 301 ? 23.078 8.68 -2.244 1 90.69 301 VAL B CA 1
ATOM 4820 C C . VAL B 1 301 ? 24.328 8.289 -1.439 1 90.69 301 VAL B C 1
ATOM 4822 O O . VAL B 1 301 ? 24.547 8.805 -0.344 1 90.69 301 VAL B O 1
ATOM 4825 N N . LYS B 1 302 ? 25.141 7.41 -1.971 1 91.19 302 LYS B N 1
ATOM 4826 C CA . LYS B 1 302 ? 26.375 6.992 -1.306 1 91.19 302 LYS B CA 1
ATOM 4827 C C . LYS B 1 302 ? 27.281 8.188 -1.027 1 91.19 302 LYS B C 1
ATOM 4829 O O . LYS B 1 302 ? 27.875 8.281 0.049 1 91.19 302 LYS B O 1
ATOM 4834 N N . LYS B 1 303 ? 27.391 9.016 -1.974 1 90.06 303 LYS B N 1
ATOM 4835 C CA . LYS B 1 303 ? 28.219 10.203 -1.824 1 90.06 303 LYS B CA 1
ATOM 4836 C C . LYS B 1 303 ? 27.703 11.109 -0.709 1 90.06 303 LYS B C 1
ATOM 4838 O O . LYS B 1 303 ? 28.484 11.656 0.069 1 90.06 303 LYS B O 1
ATOM 4843 N N . ALA B 1 304 ? 26.422 11.172 -0.668 1 87.25 304 ALA B N 1
ATOM 4844 C CA . ALA B 1 304 ? 25.812 12.008 0.364 1 87.25 304 ALA B CA 1
ATOM 4845 C C . ALA B 1 304 ? 26.031 11.414 1.753 1 87.25 304 ALA B C 1
ATOM 4847 O O . ALA B 1 304 ? 26.344 12.141 2.697 1 87.25 304 ALA B O 1
ATOM 4848 N N . VAL B 1 305 ? 25.906 10.164 1.854 1 86.56 305 VAL B N 1
ATOM 4849 C CA . VAL B 1 305 ? 26.062 9.477 3.131 1 86.56 305 VAL B CA 1
ATOM 4850 C C . VAL B 1 305 ? 27.531 9.578 3.582 1 86.56 305 VAL B C 1
ATOM 4852 O O . VAL B 1 305 ? 27.797 9.828 4.758 1 86.56 305 VAL B O 1
ATOM 4855 N N . LYS B 1 306 ? 28.484 9.43 2.65 1 85.31 306 LYS B N 1
ATOM 4856 C CA . LYS B 1 306 ? 29.906 9.523 2.959 1 85.31 306 LYS B CA 1
ATOM 4857 C C . LYS B 1 306 ? 30.281 10.93 3.434 1 85.31 306 LYS B C 1
ATOM 4859 O O . LYS B 1 306 ? 31.062 11.086 4.367 1 85.31 306 LYS B O 1
ATOM 4864 N N . LYS B 1 307 ? 29.672 11.891 2.844 1 82.62 307 LYS B N 1
ATOM 4865 C CA . LYS B 1 307 ? 29.938 13.281 3.225 1 82.62 307 LYS B CA 1
ATOM 4866 C C . LYS B 1 307 ? 29.469 13.555 4.652 1 82.62 307 LYS B C 1
ATOM 4868 O O . LYS B 1 307 ? 30.141 14.273 5.398 1 82.62 307 LYS B O 1
ATOM 4873 N N . GLN B 1 308 ? 28.359 12.953 5.035 1 80.56 308 GLN B N 1
ATOM 4874 C CA . GLN B 1 308 ? 27.812 13.141 6.375 1 80.56 308 GLN B CA 1
ATOM 4875 C C . GLN B 1 308 ? 28.688 12.461 7.426 1 80.56 308 GLN B C 1
ATOM 4877 O O . GLN B 1 308 ? 28.859 12.977 8.531 1 80.56 308 GLN B O 1
ATOM 4882 N N . ASP B 1 309 ? 29.203 11.32 7.082 1 76.38 309 ASP B N 1
ATOM 4883 C CA . ASP B 1 309 ? 30.062 10.602 8.008 1 76.38 309 ASP B CA 1
ATOM 4884 C C . ASP B 1 309 ? 31.375 11.344 8.227 1 76.38 309 ASP B C 1
ATOM 4886 O O . ASP B 1 309 ? 32 11.203 9.273 1 76.38 309 ASP B O 1
ATOM 4890 N N . ASN B 1 310 ? 31.812 12.109 7.211 1 69.31 310 ASN B N 1
ATOM 4891 C CA . ASN B 1 310 ? 33.062 12.828 7.281 1 69.31 310 ASN B CA 1
ATOM 4892 C C . ASN B 1 310 ? 32.906 14.188 7.957 1 69.31 310 ASN B C 1
ATOM 4894 O O . ASN B 1 310 ? 33.906 14.906 8.156 1 69.31 310 ASN B O 1
ATOM 4898 N N . THR B 1 311 ? 31.734 14.68 8.227 1 62.38 311 THR B N 1
ATOM 4899 C CA . THR B 1 311 ? 31.5 15.938 8.93 1 62.38 311 THR B CA 1
ATOM 4900 C C . THR B 1 311 ? 31.078 15.672 10.375 1 62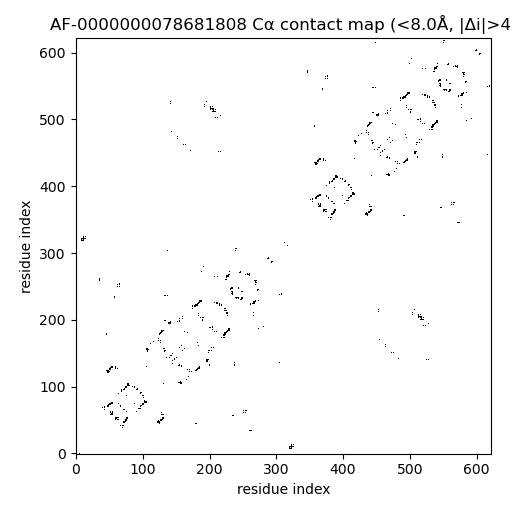.38 311 THR B C 1
ATOM 4902 O O . THR B 1 311 ? 31.469 16.406 11.281 1 62.38 311 THR B O 1
#

Organism: Tetraodon nigroviridis (NCBI:txid99883)

InterPro domains:
  IPR002347 Short-chain dehydrogenase/reductase SDR [PF00106] (49-243)
  IPR002347 Short-chain dehydrogenase/reductase SDR [PR00080] (122-133)
  IPR002347 Short-chain dehydrogenase/reductase SDR [PR00080] (180-188)
  IPR002347 Short-chain dehydrogenase/reductase SDR [PR00080] (200-219)
  IPR002347 Short-chain dehydrogenase/reductase SDR [PR00081] (49-66)
  IPR002347 Short-chain dehydrogenase/reductase SDR [PR00081] (122-133)
  IPR002347 Short-chain dehydrogenase/reductase SDR [PR00081] (174-190)
  IPR002347 Short-chain dehydrogenase/reductase SDR [PR00081] (200-219)
  IPR002347 Short-chain dehydrogenase/reductase SDR [PR00081] (221-238)
  IPR020904 Short-chain dehydrogenase/reductase, conserved site [PS00061] (187-215)
  IPR036291 NAD(P)-binding domain superfamily [SSF51735] (47-289)
  IPR051019 VLCFA Elongation and Steroid Dehydrogenase [PTHR43899] (8-289)

Sequence (622 aa):
MEFRELFFFSLGTAVFIYCAVKLLIFSKLLFPRFWFAVPYSFLTSMGEWAVVTGASEGIGRAYAFELAKRGVNVVIMSRTKEALDQVAREISKSTGREVKVIVTDFVKEDVFGEIEDQLRELKIGILVNNVGILPNYIPSKFLDSADLDLDITRVINCNVRTTVKMCKMILPGMVNREKGLILNISSGIASVPFPMYTLYAASKVFIERFSQGLQAEYKDKGIIIQAVAPFGVSTRMTAYQSTNMLTLSPEDFVQRSLLYLKAGDKTYGNIGHTIMGWVLQHIPLKLLYADATLSGLQNFVKKAVKKQDNTMEFRELFFFSLGTAVFIYCAVKLLIFSKLLFPRFWFAVPYSFLTSMGEWAVVTGASEGIGRAYAFELAKRGVNVVIMSRTKEALDQVAREISKSTGREVKVIVTDFVKEDVFGEIEDQLRELKIGILVNNVGILPNYIPSKFLDSADLDLDITRVINCNVRTTVKMCKMILPGMVNREKGLILNISSGIASVPFPMYTLYAASKVFIERFSQGLQAEYKDKGIIIQAVAPFGVSTRMTAYQSTNMLTLSPEDFVQRSLLYLKAGDKTYGNIGHTIMGWVLQHIPLKLLYADATLSGLQNFVKKAVKKQDNT

Secondary structure (DSSP, 8-state):
--HHHHHHHHHHHHHHHHHHHHHHHHHHHH-HHHHS---TTHHHHH-SEEEEES-SSHHHHHHHHHHHHTT-EEEEEES-HHHHHHHHHHHHHHH---EEEEE--TTSSS-HHHHHHHHTTS-EEEEEE-----S-SS---GGG-TTHHHHHHHHIIIIIIHHHHHHHHHHHHHHHHT-EEEEEE--GGGGS--TT-HHHHHHHHHHHHHHHHHHHHHGGGTEEEEEE----BSSGGGTTPPP-SSSB-HHHHHHHHGGGTTS-SEE-SSHHHHHHHHHHHHS-HHHHT-HHHHHHHHHHHHHHHHHHHT-/--HHHHHHHHHHHHHHHHHHHHHHHHHHHH-HHHHS---TTHHHHH-SEEEEES-SSHHHHHHHHHHHHTT-EEEEEES-HHHHHHHHHHHHHHH---EEEEE--TTSSS-HHHHHHHHTTS-EEEEEE-----S-SS---GGG-TTHHHHHHHHIIIIIIHHHHHHHHHHHHHHHHT-EEEEEE--GGGGS--TT-HHHHHHHHHHHHHHHHHHHHHGGGTEEEEEE----BSSGGGTTPPP-SSSB-HHHHHHHHGGGTTS-SEE-SSHHHHHHHHHHHHS-HHHHT-HHHHHHHHHHHHHHHHHHHT-

pLDDT: mean 95.37, std 4.92, range [58.22, 98.94]

Foldseek 3Di:
DPPVVVVVVVVVVVVVVVVVVVVVLLVCQVPLCVNVNDDLCQLVVLFQEEEFEPCLDFLRVLLCLVSLQSPHEYEYEEADPVSQVVSQVVSCVPRVHHYHYDHDQQLDQPTLVVVLVVCVPGQYREYEADWAAALDLQQDAQVPRPCNVSSLSSRCRGQPVVLVSVCVRNVVSSLVVLHHEYEYEAALCLLDCAGSRNSNSVSRVNSLVVQQVVCVVRVVSHYQGAYAHEYAEQIVSQLRPDDDPRYYHSNVQSVQLVSCSVVDRYYNSHDSRVVVSVCVNPPPVCVSPDPVNSVVRSVVSVVSNVVSVVD/DPPVVVVVVVVVVVVVVVVVVVVVLLVCQVPLCVNPNDDLCQLVVLFQEEEFEPCLDFLSVLLCLVSLQSPHEYEYEEADPVSQVVSQVVSCVVRVHHYHYDHDQQLDQPTLVVVLVVCVPGQYREYEADWAAALDLQQDAQVPRPCNVSSLSSRCRGQPVVLVSVCVRNVVSSLVVLHHEYEYEAALCLLDCAGSRNSNSVSRVNSLVVQQVVCVVRVVSHYQGAYAHEYAEQIVSLLRPDDDPRYYHSNVQSVQLVSCSPVDRYYNSHSSRVVVSVCVNPPPVCVSPDPVNSVVSSVVSVVSNVVSVVD

Nearest PDB structures (foldseek):
  2cfc-assembly1_D  TM=8.588E-01  e=2.288E-14  Xanthobacter autotrophicus Py2
  4dry-assembly1_A  TM=8.576E-01  e=3.829E-14  Sinorhizobium meliloti 1021
  3g1t-assembly1_A-2  TM=8.635E-01  e=1.273E-13  Salmonella enterica subsp. enterica serovar Typhi
  3svt-assembly1_B  TM=7.825E-01  e=8.528E-14  Mycobacterium ulcerans Agy99
  6jhb-assembly1_B-2  TM=7.174E-01  e=1.088E-14  Microcystis aeruginosa FACHB-905 = DIANCHI905

Radius of gyration: 25.36 Å; Cα contacts (8 Å, |Δi|>4): 1195; chains: 2; bounding box: 62×71×74 Å